Protein AF-0000000078997468 (afdb_homodimer)

Organism: Vanderwaltozyma polyspora (strain ATCC 22028 / DSM 70294 / BCRC 21397 / CBS 2163 / NBRC 10782 / NRRL Y-8283 / UCD 57-17) (NCBI:txid436907)

Foldseek 3Di:
DDPDPPPPPPDPPVVVVVLVVVVVVCVVVVVVLQVCLCVQPQQDADPPPPDCPPPDQVLLLLLLVLLVVLDDALVVFDFPLLLVLLVPPADPLNVLLLLLLLLLQLVLLVVCLCLLVLLLVRGRHVSNVSNSVSLSVVSVRSNVNSVVNCCRRVVDPVVNVVSNVVNVPFPLVVVLVVLCCSQVNNPPHRSQSSLLLLLLCLQAQSLLSLLSNVVCVVSVNGVSVNVSSLSSLQSSLSSSLSSLSVQVSGPRHDDLVSSLVSLVSSLVSSLVVCCTPSNVVSDDPVSNVLSNLQNLVSSQVSSVSNPHHRDRPRDHPDVVSCVRRNDNSRPPPPPPPDPPPPPPDDPDPPPPPPPPPPDDD/DPPDDPDPPPDPPVVVVVVVVVVVVCVVVVVVLVVCLCVQPQQDADPPPPDCPPPDQVLLLLLLVLLVVLDDALVVFDFPLLLVLLVPPADPLLVLLLLLLLLLQLVLLVVCLCLLVLLLVRTRHVSNVSNSVSLSVVSVRSNVNSVVVCCRRVVDPVVNVVSNVVNVPFPLVVVLVVLCCSQVNNPPHRSQSSLLLLLLCLQAQSLLSLLSNVVCVVSVNGVSVNVSSLSSLQSSLSSSLSSLSVQVSGPRHDDLVSSLVSLVSSLVSSLVVCCTPSNVVSDDPVSSVLSNLVNLVSSQVSSVSNPHHRDRPRDHPDVVSCVRRNDNSRPPPPPPPDPPPPPPDDPDPPPDPPPPPPDDD

Radius of gyration: 28.28 Å; Cα contacts (8 Å, |Δi|>4): 814; chains: 2; bounding box: 73×103×74 Å

InterPro domains:
  IPR000358 Ribonucleotide reductase small subunit family [PF00268] (49-317)
  IPR000358 Ribonucleotide reductase small subunit family [PTHR23409] (38-320)
  IPR009078 Ferritin-like superfamily [SSF47240] (14-322)
  IPR012348 Ribonucleotide reductase-like [G3DSA:1.10.620.20] (3-322)
  IPR033909 Ribonucleotide reductase small subunit [cd01049] (50-322)

Solvent-accessible surface area (backbone atoms only — not comparable to full-atom values): 40630 Å² total; per-residue (Å²): 140,83,85,78,87,72,76,80,78,63,75,78,64,61,63,61,60,49,48,57,57,53,47,57,78,41,44,68,59,50,50,52,45,57,66,44,45,73,70,27,73,56,47,32,82,47,90,78,65,68,48,53,47,73,76,81,54,58,67,39,35,50,42,27,52,52,55,60,72,66,66,78,63,59,81,76,49,56,51,69,62,20,45,56,23,50,75,73,66,47,46,72,67,55,48,49,50,45,48,54,27,45,34,42,54,30,50,47,44,69,70,47,60,58,53,54,56,52,53,41,70,54,46,48,42,56,44,53,41,45,31,34,28,43,48,50,29,50,47,41,40,51,36,47,42,42,20,49,51,46,51,62,67,63,72,47,65,68,57,51,52,50,44,47,52,52,46,72,67,36,70,51,53,57,53,55,52,49,50,42,55,64,35,52,26,89,82,81,32,48,69,70,48,28,36,55,39,50,22,37,50,48,57,43,71,51,44,61,42,54,48,56,50,50,70,45,54,92,72,60,31,40,58,23,58,46,53,45,50,51,53,50,50,24,50,27,38,51,57,20,48,43,32,37,44,54,57,69,71,47,81,73,72,78,58,63,68,59,56,49,49,53,39,50,49,50,41,50,51,39,53,48,39,48,63,29,77,88,44,33,82,73,50,54,72,67,59,49,52,43,49,52,25,36,46,34,24,50,39,27,50,54,33,41,62,74,72,43,69,71,78,65,81,39,61,66,74,54,70,73,42,43,75,69,31,62,52,76,80,61,80,74,73,68,64,86,72,78,78,81,75,75,77,70,79,77,69,84,72,75,81,72,79,80,80,76,80,70,82,76,127,138,85,73,79,82,72,75,82,81,59,75,78,62,60,63,60,62,49,46,56,57,54,48,58,76,41,45,66,58,50,51,53,46,58,65,43,47,72,71,27,74,56,47,32,83,49,91,78,64,67,47,54,49,74,76,80,54,57,67,39,36,50,42,27,51,52,54,59,74,65,65,78,63,57,82,75,48,55,52,67,64,19,45,55,24,49,74,74,66,47,47,72,68,55,47,47,49,45,48,54,28,44,36,42,53,29,51,47,44,69,73,48,59,57,52,51,54,52,54,41,70,55,47,48,42,58,44,53,40,46,32,34,28,44,49,52,30,50,48,42,40,51,37,46,42,39,21,49,52,47,51,63,66,64,69,46,65,69,59,50,53,48,44,47,51,52,46,74,68,37,69,52,53,56,52,54,50,48,49,43,57,62,35,52,25,87,82,82,32,50,71,71,47,26,35,54,39,51,22,37,49,48,54,43,71,50,44,60,40,53,49,57,50,49,69,45,54,89,71,60,31,42,58,24,58,47,53,45,48,51,54,49,50,24,51,27,37,51,56,21,48,42,35,39,44,55,56,69,72,47,81,75,74,77,58,64,67,59,54,50,50,53,40,51,48,48,40,50,50,39,52,48,38,48,63,30,75,90,43,32,82,73,50,53,70,67,60,48,52,44,48,51,25,37,46,35,25,49,40,25,51,53,34,41,62,74,71,41,68,72,77,64,80,39,62,66,74,56,70,73,44,43,74,70,31,63,52,77,79,62,79,73,74,70,65,86,71,80,76,82,74,77,77,71,79,78,69,83,73,77,81,71,79,81,79,79,81,72,82,77,126

Sequence (722 aa):
MTQANKDSTISGTKGTIDYDSFLEKYKIHRLEVEESQSKEPILMENKSRFVLMPIKFHTVYDGYKKREALFWPAEEIDFSHDIINWGKKASDHDKSIIKKSLAFLCSSVLGSFYLPEHISSEVQIPEAKCFYGFEIMVENIHGEVYSLAIDQLVHNTDEIKKMFKDVDNAKFIERKKSFAERWFDKESSLFAEKLVAFSSIEAIFSLVSFFSIMSLEKKDIIPGLISGIKLILKDHIVHCDFQMSIYSELKKRLDPGIIERIVTEAVEIELETLEDDYFNKQLDKETKADIKNVIEYVGDRVLMGFGNQKHFHSANPYDNLEHECFENVIPKTESSDSQNTTKFSKTEKIAASEISFDDEFMTQANKDSTISGTKGTIDYDSFLEKYKIHRLEVEESQSKEPILMENKSRFVLMPIKFHTVYDGYKKREALFWPAEEIDFSHDIINWGKKASDHDKSIIKKSLAFLCSSVLGSFYLPEHISSEVQIPEAKCFYGFEIMVENIHGEVYSLAIDQLVHNTDEIKKMFKDVDNAKFIERKKSFAERWFDKESSLFAEKLVAFSSIEAIFSLVSFFSIMSLEKKDIIPGLISGIKLILKDHIVHCDFQMSIYSELKKRLDPGIIERIVTEAVEIELETLEDDYFNKQLDKETKADIKNVIEYVGDRVLMGFGNQKHFHSANPYDNLEHECFENVIPKTESSDSQNTTKFSKTEKIAASEISFDDEF

Secondary structure (DSSP, 8-state):
------TT--TTSHHHHHHHHHHHHTHHHHHHHHHHHTT-GGGS--TT---SPSPS-HHHHHHHHHHHHT---GGGS--HHHHHHHHHT--HHHHHHHHHHHHHHHHHHHHHTHHHHHHHHH---HHHHHHHHHHHHHHHHHHHHHHHHHHHHT--HHHHHHHHHHHHH-HHHHHHHHHHHHHS-TTTS-HHHHHHHHHHHHHHTTHHHHHHHHTTGGGTS-HHHHHHHHHHHHHHHHHHHHHHHHHHT-SS---HHHHHHHHHHHHHHHHHHHHSHHHHTTS-HHHHHHHHHHHHHHHHHHHHHTTPPPSS-PPPS-HHHHHHTSS--S-----TT------------------------/----TTGGG-TTSHHHHHHHHHHHHTHHHHHHHHHHHTT-GGGS--TT--SSPSPS-HHHHHHHHHHHHT---GGGS--HHHHHHHHHT--HHHHHHHHHHHHHHHHHHHHHTHHHHHHHHH---HHHHHHHHHHHHHHHHHHHHHHHHHHHHT--HHHHHHHHHHHHH-HHHHHHHHHHHHHS-TTTS-HHHHHHHHHHHHHHTTHHHHHHHHTTGGGTS-HHHHHHHHHHHHHHHHHHHHHHHHHHT-SS---HHHHHHHHHHHHHHHHHHHHSHHHHTTS-HHHHHHHHHHHHHHHHHHHHHTTPPPSS-PPPS-HHHHHHT-S--S-----TT------------------------

Structure (mmCIF, N/CA/C/O backbone):
data_AF-0000000078997468-model_v1
#
loop_
_entity.id
_entity.type
_entity.pdbx_description
1 polymer 'Uncharacterized protein'
#
loop_
_atom_site.group_PDB
_atom_site.id
_atom_site.type_symbol
_atom_site.label_atom_id
_atom_site.label_alt_id
_atom_site.label_comp_id
_atom_site.label_asym_id
_atom_site.label_entity_id
_atom_site.label_seq_id
_atom_site.pdbx_PDB_ins_code
_atom_site.Cartn_x
_atom_site.Cartn_y
_atom_site.Cartn_z
_atom_site.occupancy
_atom_site.B_iso_or_equiv
_atom_site.auth_seq_id
_atom_site.auth_comp_id
_atom_site.auth_asym_id
_atom_site.auth_atom_id
_atom_site.pdbx_PDB_model_num
ATOM 1 N N . MET A 1 1 ? -14.898 -63.219 4.922 1 27.95 1 MET A N 1
ATOM 2 C CA . MET A 1 1 ? -14.414 -62.438 6.043 1 27.95 1 MET A CA 1
ATOM 3 C C . MET A 1 1 ? -13.352 -61.438 5.586 1 27.95 1 MET A C 1
ATOM 5 O O . MET A 1 1 ? -12.328 -61.812 5.031 1 27.95 1 MET A O 1
ATOM 9 N N . THR A 1 2 ? -13.719 -60.062 5.324 1 24.3 2 THR A N 1
ATOM 10 C CA . THR A 1 2 ? -13.406 -58.938 4.445 1 24.3 2 THR A CA 1
ATOM 11 C C . THR A 1 2 ? -12.18 -58.156 4.945 1 24.3 2 THR A C 1
ATOM 13 O O . THR A 1 2 ? -12.18 -57.656 6.059 1 24.3 2 THR A O 1
ATOM 16 N N . GLN A 1 3 ? -10.891 -58.531 4.551 1 24.84 3 GLN A N 1
ATOM 17 C CA . GLN A 1 3 ? -9.57 -58 4.863 1 24.84 3 GLN A CA 1
ATOM 18 C C . GLN A 1 3 ? -9.492 -56.531 4.543 1 24.84 3 GLN A C 1
ATOM 20 O O . GLN A 1 3 ? -9.492 -56.125 3.375 1 24.84 3 GLN A O 1
ATOM 25 N N . ALA A 1 4 ? -10.203 -55.531 5.414 1 27.61 4 ALA A N 1
ATOM 26 C CA . ALA A 1 4 ? -10.273 -54.062 5.32 1 27.61 4 ALA A CA 1
ATOM 27 C C . ALA A 1 4 ? -8.906 -53.469 4.984 1 27.61 4 ALA A C 1
ATOM 29 O O . ALA A 1 4 ? -7.875 -54 5.426 1 27.61 4 ALA A O 1
ATOM 30 N N . ASN A 1 5 ? -8.859 -52.5 4.047 1 22.67 5 ASN A N 1
ATOM 31 C CA . ASN A 1 5 ? -8.016 -51.625 3.234 1 22.67 5 ASN A CA 1
ATOM 32 C C . ASN A 1 5 ? -7.199 -50.656 4.098 1 22.67 5 ASN A C 1
ATOM 34 O O . ASN A 1 5 ? -7.664 -49.562 4.434 1 22.67 5 ASN A O 1
ATOM 38 N N . LYS A 1 6 ? -6.465 -51.062 5.191 1 29.48 6 LYS A N 1
ATOM 39 C CA . LYS A 1 6 ? -5.703 -50.281 6.164 1 29.48 6 LYS A CA 1
ATOM 40 C C . LYS A 1 6 ? -4.68 -49.375 5.473 1 29.48 6 LYS A C 1
ATOM 42 O O . LYS A 1 6 ? -3.941 -48.656 6.133 1 29.48 6 LYS A O 1
ATOM 47 N N . ASP A 1 7 ? -4.121 -49.688 4.305 1 25.88 7 ASP A N 1
ATOM 48 C CA . ASP A 1 7 ? -2.762 -49.219 4.039 1 25.88 7 ASP A CA 1
ATOM 49 C C . ASP A 1 7 ? -2.748 -47.75 3.637 1 25.88 7 ASP A C 1
ATOM 51 O O . ASP A 1 7 ? -1.766 -47.25 3.072 1 25.88 7 ASP A O 1
ATOM 55 N N . SER A 1 8 ? -3.861 -46.938 3.545 1 29.25 8 SER A N 1
ATOM 56 C CA . SER A 1 8 ? -3.859 -45.625 2.916 1 29.25 8 SER A CA 1
ATOM 57 C C . SER A 1 8 ? -3.148 -44.594 3.791 1 29.25 8 SER A C 1
ATOM 59 O O . SER A 1 8 ? -3.234 -43.406 3.537 1 29.25 8 SER A O 1
ATOM 61 N N . THR A 1 9 ? -2.678 -44.938 5.023 1 32.09 9 THR A N 1
ATOM 62 C CA . THR A 1 9 ? -2.068 -44 5.957 1 32.09 9 THR A CA 1
ATOM 63 C C . THR A 1 9 ? -0.752 -43.469 5.398 1 32.09 9 THR A C 1
ATOM 65 O O . THR A 1 9 ? 0.125 -43.031 6.16 1 32.09 9 THR A O 1
ATOM 68 N N . ILE A 1 10 ? -0.287 -43.781 4.199 1 30 10 ILE A N 1
ATOM 69 C CA . ILE A 1 10 ? 1.104 -43.656 3.779 1 30 10 ILE A CA 1
ATOM 70 C C . ILE A 1 10 ? 1.529 -42.188 3.896 1 30 10 ILE A C 1
ATOM 72 O O . ILE A 1 10 ? 2.611 -41.875 4.41 1 30 10 ILE A O 1
ATOM 76 N N . SER A 1 11 ? 1.117 -41.188 2.918 1 32.31 11 SER A N 1
ATOM 77 C CA . SER A 1 11 ? 1.924 -40.156 2.266 1 32.31 11 SER A CA 1
ATOM 78 C C . SER A 1 11 ? 1.996 -38.906 3.111 1 32.31 11 SER A C 1
ATOM 80 O O . SER A 1 11 ? 2.719 -37.969 2.771 1 32.31 11 SER A O 1
ATOM 82 N N . GLY A 1 12 ? 1.197 -38.594 4.035 1 35.44 12 GLY A N 1
ATOM 83 C CA . GLY A 1 12 ? 1.213 -37.312 4.723 1 35.44 12 GLY A CA 1
ATOM 84 C C . GLY A 1 12 ? 2.445 -37.125 5.586 1 35.44 12 GLY A C 1
ATOM 85 O O . GLY A 1 12 ? 2.799 -36 5.918 1 35.44 12 GLY A O 1
ATOM 86 N N . THR A 1 13 ? 3.027 -38.031 6.309 1 37.53 13 THR A N 1
ATOM 87 C CA . THR A 1 13 ? 4.078 -38.094 7.32 1 37.53 13 THR A CA 1
ATOM 88 C C . THR A 1 13 ? 5.457 -37.969 6.672 1 37.53 13 THR A C 1
ATOM 90 O O . THR A 1 13 ? 6.453 -37.719 7.355 1 37.53 13 THR A O 1
ATOM 93 N N . LYS A 1 14 ? 5.719 -38.406 5.469 1 39 14 LYS A N 1
ATOM 94 C CA . LYS A 1 14 ? 7.016 -38.438 4.805 1 39 14 LYS A CA 1
ATOM 95 C C . LYS A 1 14 ? 7.523 -37.031 4.52 1 39 14 LYS A C 1
ATOM 97 O O . LYS A 1 14 ? 8.727 -36.812 4.352 1 39 14 LYS A O 1
ATOM 102 N N . GLY A 1 15 ? 6.703 -36.031 4.293 1 42.75 15 GLY A N 1
ATOM 103 C CA . GLY A 1 15 ? 7.059 -34.656 3.971 1 42.75 15 GLY A CA 1
ATOM 104 C C . GLY A 1 15 ? 7.73 -33.906 5.117 1 42.75 15 GLY A C 1
ATOM 105 O O . GLY A 1 15 ? 8.648 -33.125 4.902 1 42.75 15 GLY A O 1
ATOM 106 N N . THR A 1 16 ? 7.148 -34 6.332 1 48.25 16 THR A N 1
ATOM 107 C CA . THR A 1 16 ? 7.641 -33.375 7.543 1 48.25 16 THR A CA 1
ATOM 108 C C . THR A 1 16 ? 8.984 -33.969 7.965 1 48.25 16 THR A C 1
ATOM 110 O O . THR A 1 16 ? 9.852 -33.25 8.461 1 48.25 16 THR A O 1
ATOM 113 N N . ILE A 1 17 ? 9.039 -35.281 7.996 1 48.34 17 ILE A N 1
ATOM 114 C CA . ILE A 1 17 ? 10.188 -36.031 8.516 1 48.34 17 ILE A CA 1
ATOM 115 C C . ILE A 1 17 ? 11.453 -35.594 7.77 1 48.34 17 ILE A C 1
ATOM 117 O O . ILE A 1 17 ? 12.508 -35.406 8.375 1 48.34 17 ILE A O 1
ATOM 121 N N . ASP A 1 18 ? 11.219 -35.25 6.445 1 70.75 18 ASP A N 1
ATOM 122 C CA . ASP A 1 18 ? 12.312 -35 5.516 1 70.75 18 ASP A CA 1
ATOM 123 C C . ASP A 1 18 ? 12.781 -33.531 5.617 1 70.75 18 ASP A C 1
ATOM 125 O O . ASP A 1 18 ? 13.977 -33.281 5.625 1 70.75 18 ASP A O 1
ATOM 129 N N . TYR A 1 19 ? 12.008 -32.719 6.191 1 77.75 19 TYR A N 1
ATOM 130 C CA . TYR A 1 19 ? 12.391 -31.297 6.293 1 77.75 19 TYR A CA 1
ATOM 131 C C . TYR A 1 19 ? 13.359 -31.078 7.453 1 77.75 19 TYR A C 1
ATOM 133 O O . TYR A 1 19 ? 14.391 -30.438 7.297 1 77.75 19 TYR A O 1
ATOM 141 N N . ASP A 1 20 ? 13.016 -31.75 8.547 1 80.31 20 ASP A N 1
ATOM 142 C CA . ASP A 1 20 ? 13.859 -31.594 9.727 1 80.31 20 ASP A CA 1
ATOM 143 C C . ASP A 1 20 ? 15.258 -32.156 9.477 1 80.31 20 ASP A C 1
ATOM 145 O O . ASP A 1 20 ? 16.266 -31.578 9.875 1 80.31 20 ASP A O 1
ATOM 149 N N . SER A 1 21 ? 15.18 -33.312 8.836 1 86.44 21 SER A N 1
ATOM 150 C CA . SER A 1 21 ? 16.453 -33.938 8.516 1 86.44 21 SER A CA 1
ATOM 151 C C . SER A 1 21 ? 17.266 -33.094 7.543 1 86.44 21 SER A C 1
ATOM 153 O O . SER A 1 21 ? 18.484 -32.969 7.676 1 86.44 21 SER A O 1
ATOM 155 N N . PHE A 1 22 ? 16.609 -32.438 6.637 1 90.75 22 PHE A N 1
ATOM 156 C CA . PHE A 1 22 ? 17.281 -31.562 5.68 1 90.75 22 PHE A CA 1
ATOM 157 C C . PHE A 1 22 ? 17.891 -30.375 6.383 1 90.75 22 PHE A C 1
ATOM 159 O O . PHE A 1 22 ? 19.062 -30.047 6.152 1 90.75 22 PHE A O 1
ATOM 166 N N . LEU A 1 23 ? 17.172 -29.797 7.293 1 87.81 23 LEU A N 1
ATOM 167 C CA . LEU A 1 23 ? 17.641 -28.578 7.945 1 87.81 23 LEU A CA 1
ATOM 168 C C . LEU A 1 23 ? 18.781 -28.891 8.914 1 87.81 23 LEU A C 1
ATOM 170 O O . LEU A 1 23 ? 19.641 -28.031 9.156 1 87.81 23 LEU A O 1
ATOM 174 N N . GLU A 1 24 ? 18.75 -30.109 9.398 1 90.31 24 GLU A N 1
ATOM 175 C CA . GLU A 1 24 ? 19.828 -30.5 10.305 1 90.31 24 GLU A CA 1
ATOM 176 C C . GLU A 1 24 ? 21.172 -30.469 9.602 1 90.31 24 GLU A C 1
ATOM 178 O O . GLU A 1 24 ? 22.188 -30.156 10.219 1 90.31 24 GLU A O 1
ATOM 183 N N . LYS A 1 25 ? 21.188 -30.797 8.344 1 92.88 25 LYS A N 1
ATOM 184 C CA . LYS A 1 25 ? 22.406 -30.781 7.555 1 92.88 25 LYS A CA 1
ATOM 185 C C . LYS A 1 25 ? 22.984 -29.375 7.469 1 92.88 25 LYS A C 1
ATOM 187 O O . LYS A 1 25 ? 24.188 -29.203 7.285 1 92.88 25 LYS A O 1
ATOM 192 N N . TYR A 1 26 ? 22.109 -28.375 7.602 1 94.62 26 TYR A N 1
ATOM 193 C CA . TYR A 1 26 ? 22.547 -27 7.418 1 94.62 26 TYR A CA 1
ATOM 194 C C . TYR A 1 26 ? 22.453 -26.219 8.727 1 94.62 26 TYR A C 1
ATOM 196 O O . TYR A 1 26 ? 22.406 -24.984 8.719 1 94.62 26 TYR A O 1
ATOM 204 N N . LYS A 1 27 ? 22.375 -26.906 9.828 1 93.81 27 LYS A N 1
ATOM 205 C CA . LYS A 1 27 ? 22.141 -26.297 11.141 1 93.81 27 LYS A CA 1
ATOM 206 C C . LYS A 1 27 ? 23.203 -25.234 11.445 1 93.81 27 LYS A C 1
ATOM 208 O O . LYS A 1 27 ? 22.891 -24.141 11.891 1 93.81 27 LYS A O 1
ATOM 213 N N . ILE A 1 28 ? 24.453 -25.531 11.242 1 94.81 28 ILE A N 1
ATOM 214 C CA . ILE A 1 28 ? 25.562 -24.625 11.547 1 94.81 28 ILE A CA 1
ATOM 215 C C . ILE A 1 28 ? 25.484 -23.391 10.641 1 94.81 28 ILE A C 1
ATOM 217 O O . ILE A 1 28 ? 25.609 -22.266 11.109 1 94.81 28 ILE A O 1
ATOM 221 N N . HIS A 1 29 ? 25.25 -23.703 9.391 1 95.81 29 HIS A N 1
ATOM 222 C CA . HIS A 1 29 ? 25.141 -22.594 8.445 1 95.81 29 HIS A CA 1
ATOM 223 C C . HIS A 1 29 ? 23.984 -21.672 8.805 1 95.81 29 HIS A C 1
ATOM 225 O O . HIS A 1 29 ? 24.141 -20.438 8.773 1 95.81 29 HIS A O 1
ATOM 231 N N . ARG A 1 30 ? 22.906 -22.203 9.109 1 94.94 30 ARG A N 1
ATOM 232 C CA . ARG A 1 30 ? 21.734 -21.422 9.469 1 94.94 30 ARG A CA 1
ATOM 233 C C . ARG A 1 30 ? 22 -20.562 10.703 1 94.94 30 ARG A C 1
ATOM 235 O O . ARG A 1 30 ? 21.562 -19.422 10.773 1 94.94 30 ARG A O 1
ATOM 242 N N . LEU A 1 31 ? 22.656 -21.109 11.633 1 94.62 31 LEU A N 1
ATOM 243 C CA . LEU A 1 31 ? 23.016 -20.359 12.836 1 94.62 31 LEU A CA 1
ATOM 244 C C . LEU A 1 31 ? 23.922 -19.172 12.492 1 94.62 31 LEU A C 1
ATOM 246 O O . LEU A 1 31 ? 23.766 -18.094 13.062 1 94.62 31 LEU A O 1
ATOM 250 N N . GLU A 1 32 ? 24.844 -19.438 11.609 1 95.25 32 GLU A N 1
ATOM 251 C CA . GLU A 1 32 ? 25.734 -18.375 11.18 1 95.25 32 GLU A CA 1
ATOM 252 C C . GLU A 1 32 ? 24.969 -17.25 10.492 1 95.25 32 GLU A C 1
ATOM 254 O O . GLU A 1 32 ? 25.219 -16.062 10.734 1 95.25 32 GLU A O 1
ATOM 259 N N . VAL A 1 33 ? 24.062 -17.641 9.617 1 95.88 33 VAL A N 1
ATOM 260 C CA . VAL A 1 33 ? 23.25 -16.656 8.906 1 95.88 33 VAL A CA 1
ATOM 261 C C . VAL A 1 33 ? 22.375 -15.898 9.898 1 95.88 33 VAL A C 1
ATOM 263 O O . VAL A 1 33 ? 22.219 -14.68 9.797 1 95.88 33 VAL A O 1
ATOM 266 N N . GLU A 1 34 ? 21.766 -16.594 10.844 1 94.38 34 GLU A N 1
ATOM 267 C CA . GLU A 1 34 ? 20.922 -15.984 11.867 1 94.38 34 GLU A CA 1
ATOM 268 C C . GLU A 1 34 ? 21.703 -14.93 12.656 1 94.38 34 GLU A C 1
ATOM 270 O O . GLU A 1 34 ? 21.203 -13.836 12.906 1 94.38 34 GLU A O 1
ATOM 275 N N . GLU A 1 35 ? 22.906 -15.227 13.023 1 93.44 35 GLU A N 1
ATOM 276 C CA . GLU A 1 35 ? 23.734 -14.32 13.797 1 93.44 35 GLU A CA 1
ATOM 277 C C . GLU A 1 35 ? 24.125 -13.094 12.984 1 93.44 35 GLU A C 1
ATOM 279 O O . GLU A 1 35 ? 24.266 -12 13.531 1 93.44 35 GLU A O 1
ATOM 284 N N . SER A 1 36 ? 24.234 -13.328 11.75 1 94.31 36 SER A N 1
ATOM 285 C CA . SER A 1 36 ? 24.672 -12.242 10.875 1 94.31 36 SER A CA 1
ATOM 286 C C . SER A 1 36 ? 23.531 -11.312 10.523 1 94.31 36 SER A C 1
ATOM 288 O O . SER A 1 36 ? 23.734 -10.195 10.047 1 94.31 36 SER A O 1
ATOM 290 N N . GLN A 1 37 ? 22.312 -11.742 10.711 1 93.12 37 GLN A N 1
ATOM 291 C CA . GLN A 1 37 ? 21.141 -10.992 10.273 1 93.12 37 GLN A CA 1
ATOM 292 C C . GLN A 1 37 ? 21.094 -9.609 10.906 1 93.12 37 GLN A C 1
ATOM 294 O O . GLN A 1 37 ? 20.75 -8.625 10.242 1 93.12 37 GLN A O 1
ATOM 299 N N . SER A 1 38 ? 21.438 -9.555 12.156 1 89.88 38 SER A N 1
ATOM 300 C CA . SER A 1 38 ? 21.359 -8.281 12.867 1 89.88 38 SER A CA 1
ATOM 301 C C . SER A 1 38 ? 22.391 -7.285 12.344 1 89.88 38 SER A C 1
ATOM 303 O O . SER A 1 38 ? 22.281 -6.086 12.609 1 89.88 38 SER A O 1
ATOM 305 N N . LYS A 1 39 ? 23.375 -7.781 11.609 1 93.5 39 LYS A N 1
ATOM 306 C CA . LYS A 1 39 ? 24.438 -6.922 11.109 1 93.5 39 LYS A CA 1
ATOM 307 C C . LYS A 1 39 ? 24.219 -6.566 9.641 1 93.5 39 LYS A C 1
ATOM 309 O O . LYS A 1 39 ? 25 -5.824 9.047 1 93.5 39 LYS A O 1
ATOM 314 N N . GLU A 1 40 ? 23.156 -7.113 9.047 1 95.69 40 GLU A N 1
ATOM 315 C CA . GLU A 1 40 ? 22.859 -6.785 7.66 1 95.69 40 GLU A CA 1
ATOM 316 C C . GLU A 1 40 ? 22.391 -5.332 7.523 1 95.69 40 GLU A C 1
ATOM 318 O O . GLU A 1 40 ? 21.422 -4.926 8.156 1 95.69 40 GLU A O 1
ATOM 323 N N . PRO A 1 41 ? 22.938 -4.566 6.676 1 92.44 41 PRO A N 1
ATOM 324 C CA . PRO A 1 41 ? 22.609 -3.145 6.559 1 92.44 41 PRO A CA 1
ATOM 325 C C . PRO A 1 41 ? 21.141 -2.898 6.227 1 92.44 41 PRO A C 1
ATOM 327 O O . PRO A 1 41 ? 20.547 -1.932 6.715 1 92.44 41 PRO A O 1
ATOM 330 N N . ILE A 1 42 ? 20.547 -3.736 5.465 1 94.25 42 ILE A N 1
ATOM 331 C CA . ILE A 1 42 ? 19.172 -3.49 5.016 1 94.25 42 ILE A CA 1
ATOM 332 C C . ILE A 1 42 ? 18.203 -3.861 6.125 1 94.25 42 ILE A C 1
ATOM 334 O O . ILE A 1 42 ? 17 -3.547 6.039 1 94.25 42 ILE A O 1
ATOM 338 N N . LEU A 1 43 ? 18.719 -4.496 7.219 1 94.56 43 LEU A N 1
ATOM 339 C CA . LEU A 1 43 ? 17.859 -4.926 8.32 1 94.56 43 LEU A CA 1
ATOM 340 C C . LEU A 1 43 ? 18.125 -4.105 9.57 1 94.56 43 LEU A C 1
ATOM 342 O O . LEU A 1 43 ? 17.438 -4.262 10.586 1 94.56 43 LEU A O 1
ATOM 346 N N . MET A 1 44 ? 19.172 -3.277 9.547 1 90.31 44 MET A N 1
ATOM 347 C CA . MET A 1 44 ? 19.531 -2.475 10.711 1 90.31 44 MET A CA 1
ATOM 348 C C . MET A 1 44 ? 18.688 -1.204 10.781 1 90.31 44 MET A C 1
ATOM 350 O O . MET A 1 44 ? 18.562 -0.485 9.789 1 90.31 44 MET A O 1
ATOM 354 N N . GLU A 1 45 ? 18.141 -1.058 11.922 1 83.62 45 GLU A N 1
ATOM 355 C CA . GLU A 1 45 ? 17.406 0.182 12.141 1 83.62 45 GLU A CA 1
ATOM 356 C C . GLU A 1 45 ? 18.328 1.396 12.047 1 83.62 45 GLU A C 1
ATOM 358 O O . GLU A 1 45 ? 19.453 1.37 12.547 1 83.62 45 GLU A O 1
ATOM 363 N N . ASN A 1 46 ? 17.984 2.26 11.164 1 74.56 46 ASN A N 1
ATOM 364 C CA . ASN A 1 46 ? 18.688 3.535 11.078 1 74.56 46 ASN A CA 1
ATOM 365 C C . ASN A 1 46 ? 17.781 4.703 11.469 1 74.56 46 ASN A C 1
ATOM 367 O O . ASN A 1 46 ? 17.016 5.199 10.648 1 74.56 46 ASN A O 1
ATOM 371 N N . LYS A 1 47 ? 17.891 5.082 12.641 1 65.81 47 LYS A N 1
ATOM 372 C CA . LYS A 1 47 ? 17.047 6.148 13.18 1 65.81 47 LYS A CA 1
ATOM 373 C C . LYS A 1 47 ? 17.328 7.477 12.492 1 65.81 47 LYS A C 1
ATOM 375 O O . LYS A 1 47 ? 16.516 8.398 12.539 1 65.81 47 LYS A O 1
ATOM 380 N N . SER A 1 48 ? 18.516 7.48 11.852 1 61.72 48 SER A N 1
ATOM 381 C CA . SER A 1 48 ? 18.906 8.742 11.234 1 61.72 48 SER A CA 1
ATOM 382 C C . SER A 1 48 ? 18.469 8.805 9.773 1 61.72 48 SER A C 1
ATOM 384 O O . SER A 1 48 ? 18.594 9.844 9.125 1 61.72 48 SER A O 1
ATOM 386 N N . ARG A 1 49 ? 18.203 7.621 9.32 1 63.25 49 ARG A N 1
ATOM 387 C CA . ARG A 1 49 ? 17.797 7.672 7.922 1 63.25 49 ARG A CA 1
ATOM 388 C C . ARG A 1 49 ? 16.297 7.98 7.797 1 63.25 49 ARG A C 1
ATOM 390 O O . ARG A 1 49 ? 15.477 7.07 7.773 1 63.25 49 ARG A O 1
ATOM 397 N N . PHE A 1 50 ? 16.141 9.273 7.801 1 59.78 50 PHE A N 1
ATOM 398 C CA . PHE A 1 50 ? 14.797 9.836 7.824 1 59.78 50 PHE A CA 1
ATOM 399 C C . PHE A 1 50 ? 14.25 9.984 6.41 1 59.78 50 PHE A C 1
ATOM 401 O O . PHE A 1 50 ? 13.039 10.102 6.219 1 59.78 50 PHE A O 1
ATOM 408 N N . VAL A 1 51 ? 15.266 9.883 5.559 1 68.12 51 VAL A N 1
ATOM 409 C CA . VAL A 1 51 ? 14.82 10.289 4.23 1 68.12 51 VAL A CA 1
ATOM 410 C C . VAL A 1 51 ? 15.289 9.266 3.197 1 68.12 51 VAL A C 1
ATOM 412 O O . VAL A 1 51 ? 16.312 8.594 3.395 1 68.12 51 VAL A O 1
ATOM 415 N N . LEU A 1 52 ? 14.555 9.156 2.207 1 76.56 52 LEU A N 1
ATOM 416 C CA . LEU A 1 52 ? 14.828 8.273 1.076 1 76.56 52 LEU A CA 1
ATOM 417 C C . LEU A 1 52 ? 16.078 8.719 0.327 1 76.56 52 LEU A C 1
ATOM 419 O O . LEU A 1 52 ? 16.859 7.887 -0.144 1 76.56 52 LEU A O 1
ATOM 423 N N . MET A 1 53 ? 16.312 10.039 0.352 1 77.06 53 MET A N 1
ATOM 424 C CA . MET A 1 53 ? 17.453 10.539 -0.41 1 77.06 53 MET A CA 1
ATOM 425 C C . MET A 1 53 ? 18.625 10.859 0.511 1 77.06 53 MET A C 1
ATOM 427 O O . MET A 1 53 ? 18.438 11.242 1.665 1 77.06 53 MET A O 1
ATOM 431 N N . PRO A 1 54 ? 19.734 10.695 0.071 1 81.19 54 PRO A N 1
ATOM 432 C CA . PRO A 1 54 ? 20.109 10.102 -1.218 1 81.19 54 PRO A CA 1
ATOM 433 C C . PRO A 1 54 ? 19.891 8.594 -1.251 1 81.19 54 PRO A C 1
ATOM 435 O O . PRO A 1 54 ? 19.969 7.93 -0.213 1 81.19 54 PRO A O 1
ATOM 438 N N . ILE A 1 55 ? 19.688 8.141 -2.393 1 85.12 55 ILE A N 1
ATOM 439 C CA . ILE A 1 55 ? 19.484 6.711 -2.568 1 85.12 55 ILE A CA 1
ATOM 440 C C . ILE A 1 55 ? 20.766 5.961 -2.225 1 85.12 55 ILE A C 1
ATOM 442 O O . ILE A 1 55 ? 21.844 6.312 -2.709 1 85.12 55 ILE A O 1
ATOM 446 N N . LYS A 1 56 ? 20.656 5.016 -1.39 1 87.44 56 LYS A N 1
ATOM 447 C CA . LYS A 1 56 ? 21.797 4.211 -0.99 1 87.44 56 LYS A CA 1
ATOM 448 C C . LYS A 1 56 ? 21.797 2.854 -1.685 1 87.44 56 LYS A C 1
ATOM 450 O O . LYS A 1 56 ? 22.844 2.342 -2.072 1 87.44 56 LYS A O 1
ATOM 455 N N . PHE A 1 57 ? 20.625 2.305 -1.849 1 92.5 57 PHE A N 1
ATOM 456 C CA . PHE A 1 57 ? 20.484 1.007 -2.494 1 92.5 57 PHE A CA 1
ATOM 457 C C . PHE A 1 57 ? 19.828 1.158 -3.863 1 92.5 57 PHE A C 1
ATOM 459 O O . PHE A 1 57 ? 18.625 0.905 -4.016 1 92.5 57 PHE A O 1
ATOM 466 N N . HIS A 1 58 ? 20.625 1.406 -4.812 1 90.75 58 HIS A N 1
ATOM 467 C CA . HIS A 1 58 ? 20.172 1.812 -6.141 1 90.75 58 HIS A CA 1
ATOM 468 C C . HIS A 1 58 ? 19.422 0.686 -6.836 1 90.75 58 HIS A C 1
ATOM 470 O O . HIS A 1 58 ? 18.406 0.927 -7.492 1 90.75 58 HIS A O 1
ATOM 476 N N . THR A 1 59 ? 19.906 -0.535 -6.633 1 91 59 THR A N 1
ATOM 477 C CA . THR A 1 59 ? 19.234 -1.67 -7.266 1 91 59 THR A CA 1
ATOM 478 C C . THR A 1 59 ? 17.812 -1.833 -6.734 1 91 59 THR A C 1
ATOM 480 O O . THR A 1 59 ? 16.891 -2.104 -7.5 1 91 59 THR A O 1
ATOM 483 N N . VAL A 1 60 ? 17.688 -1.652 -5.469 1 93.62 60 VAL A N 1
ATOM 484 C CA . VAL A 1 60 ? 16.391 -1.771 -4.828 1 93.62 60 VAL A CA 1
ATOM 485 C C . VAL A 1 60 ? 15.484 -0.625 -5.277 1 93.62 60 VAL A C 1
ATOM 487 O O . VAL A 1 60 ? 14.32 -0.844 -5.621 1 93.62 60 VAL A O 1
ATOM 490 N N . TYR A 1 61 ? 16.047 0.523 -5.336 1 92.44 61 TYR A N 1
ATOM 491 C CA . TYR A 1 61 ? 15.281 1.689 -5.773 1 92.44 61 TYR A CA 1
ATOM 492 C C . TYR A 1 61 ? 14.852 1.548 -7.227 1 92.44 61 TYR A C 1
ATOM 494 O O . TYR A 1 61 ? 13.727 1.89 -7.586 1 92.44 61 TYR A O 1
ATOM 502 N N . ASP A 1 62 ? 15.703 1.05 -8.07 1 91.81 62 ASP A N 1
ATOM 503 C CA . ASP A 1 62 ? 15.383 0.812 -9.469 1 91.81 62 ASP A CA 1
ATOM 504 C C . ASP A 1 62 ? 14.227 -0.172 -9.609 1 91.81 62 ASP A C 1
ATOM 506 O O . ASP A 1 62 ? 13.367 -0.013 -10.484 1 91.81 62 ASP A O 1
ATOM 510 N N . GLY A 1 63 ? 14.312 -1.185 -8.766 1 91.62 63 GLY A N 1
ATOM 511 C CA . GLY A 1 63 ? 13.195 -2.119 -8.742 1 91.62 63 GLY A CA 1
ATOM 512 C C . GLY A 1 63 ? 11.867 -1.46 -8.422 1 91.62 63 GLY A C 1
ATOM 513 O O . GLY A 1 63 ? 10.852 -1.749 -9.062 1 91.62 63 GLY A O 1
ATOM 514 N N . TYR A 1 64 ? 11.883 -0.558 -7.449 1 92.44 64 TYR A N 1
ATOM 515 C CA . TYR A 1 64 ? 10.695 0.204 -7.082 1 92.44 64 TYR A CA 1
ATOM 516 C C . TYR A 1 64 ? 10.195 1.043 -8.25 1 92.44 64 TYR A C 1
ATOM 518 O O . TYR A 1 64 ? 9.008 1.021 -8.578 1 92.44 64 TYR A O 1
ATOM 526 N N . LYS A 1 65 ? 11.055 1.68 -8.859 1 91.31 65 LYS A N 1
ATOM 527 C CA . LYS A 1 65 ? 10.664 2.564 -9.953 1 91.31 65 LYS A CA 1
ATOM 528 C C . LYS A 1 65 ? 10.133 1.769 -11.141 1 91.31 65 LYS A C 1
ATOM 530 O O . LYS A 1 65 ? 9.211 2.213 -11.828 1 91.31 65 LYS A O 1
ATOM 535 N N . LYS A 1 66 ? 10.68 0.682 -11.383 1 89.19 66 LYS A N 1
ATOM 536 C CA . LYS A 1 66 ? 10.164 -0.195 -12.43 1 89.19 66 LYS A CA 1
ATOM 537 C C . LYS A 1 66 ? 8.734 -0.629 -12.117 1 89.19 66 LYS A C 1
ATOM 539 O O . LYS A 1 66 ? 7.867 -0.601 -12.992 1 89.19 66 LYS A O 1
ATOM 544 N N . ARG A 1 67 ? 8.547 -1.023 -10.891 1 91.56 67 ARG A N 1
ATOM 545 C CA . ARG A 1 67 ? 7.203 -1.418 -10.469 1 91.56 67 ARG A CA 1
ATOM 546 C C . ARG A 1 67 ? 6.215 -0.269 -10.641 1 91.56 67 ARG A C 1
ATOM 548 O O . ARG A 1 67 ? 5.094 -0.474 -11.102 1 91.56 67 ARG A O 1
ATOM 555 N N . GLU A 1 68 ? 6.637 0.857 -10.227 1 90.56 68 GLU A N 1
ATOM 556 C CA . GLU A 1 68 ? 5.777 2.037 -10.32 1 90.56 68 GLU A CA 1
ATOM 557 C C . GLU A 1 68 ? 5.414 2.342 -11.773 1 90.56 68 GLU A C 1
ATOM 559 O O . GLU A 1 68 ? 4.266 2.674 -12.07 1 90.56 68 GLU A O 1
ATOM 564 N N . ALA A 1 69 ? 6.309 2.152 -12.688 1 88.62 69 ALA A N 1
ATOM 565 C CA . ALA A 1 69 ? 6.113 2.465 -14.102 1 88.62 69 ALA A CA 1
ATOM 566 C C . ALA A 1 69 ? 5.141 1.485 -14.75 1 88.62 69 ALA A C 1
ATOM 568 O O . ALA A 1 69 ? 4.539 1.79 -15.781 1 88.62 69 ALA A O 1
ATOM 569 N N . LEU A 1 70 ? 4.988 0.364 -14.133 1 90.38 70 LEU A N 1
ATOM 570 C CA . LEU A 1 70 ? 4.145 -0.68 -14.703 1 90.38 70 LEU A CA 1
ATOM 571 C C . LEU A 1 70 ? 2.752 -0.654 -14.078 1 90.38 70 LEU A C 1
ATOM 573 O O . LEU A 1 70 ? 1.979 -1.602 -14.234 1 90.38 70 LEU A O 1
ATOM 577 N N . PHE A 1 71 ? 2.414 0.377 -13.438 1 90.94 71 PHE A N 1
ATOM 578 C CA . PHE A 1 71 ? 1.119 0.483 -12.781 1 90.94 71 PHE A CA 1
ATOM 579 C C . PHE A 1 71 ? -0.017 0.39 -13.789 1 90.94 71 PHE A C 1
ATOM 581 O O . PHE A 1 71 ? 0.059 0.978 -14.867 1 90.94 71 PHE A O 1
ATOM 588 N N . TRP A 1 72 ? -1.07 -0.339 -13.43 1 93.75 72 TRP A N 1
ATOM 589 C CA . TRP A 1 72 ? -2.324 -0.388 -14.18 1 93.75 72 TRP A CA 1
ATOM 590 C C . TRP A 1 72 ? -3.51 -0.578 -13.234 1 93.75 72 TRP A C 1
ATOM 592 O O . TRP A 1 72 ? -3.402 -1.276 -12.227 1 93.75 72 TRP A O 1
ATOM 602 N N . PRO A 1 73 ? -4.684 0.142 -13.477 1 93 73 PRO A N 1
ATOM 603 C CA . PRO A 1 73 ? -5.906 -0.049 -12.695 1 93 73 PRO A CA 1
ATOM 604 C C . PRO A 1 73 ? -6.797 -1.154 -13.258 1 93 73 PRO A C 1
ATOM 606 O O . PRO A 1 73 ? -6.637 -1.555 -14.414 1 93 73 PRO A O 1
ATOM 609 N N . ALA A 1 74 ? -7.734 -1.655 -12.484 1 93.5 74 ALA A N 1
ATOM 610 C CA . ALA A 1 74 ? -8.633 -2.725 -12.898 1 93.5 74 ALA A CA 1
A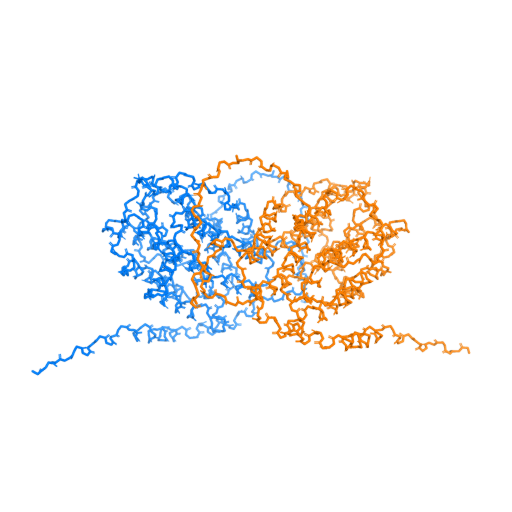TOM 611 C C . ALA A 1 74 ? -9.469 -2.299 -14.109 1 93.5 74 ALA A C 1
ATOM 613 O O . ALA A 1 74 ? -9.844 -3.131 -14.938 1 93.5 74 ALA A O 1
ATOM 614 N N . GLU A 1 75 ? -9.695 -1.031 -14.258 1 92.06 75 GLU A N 1
ATOM 615 C CA . GLU A 1 75 ? -10.531 -0.472 -15.32 1 92.06 75 GLU A CA 1
ATOM 616 C C . GLU A 1 75 ? -9.891 -0.663 -16.688 1 92.06 75 GLU A C 1
ATOM 618 O O . GLU A 1 75 ? -10.547 -0.512 -17.719 1 92.06 75 GLU A O 1
ATOM 623 N N . GLU A 1 76 ? -8.641 -0.948 -16.703 1 93.81 76 GLU A N 1
ATOM 624 C CA . GLU A 1 76 ? -7.945 -1.175 -17.953 1 93.81 76 GLU A CA 1
ATOM 625 C C . GLU A 1 76 ? -8.375 -2.492 -18.594 1 93.81 76 GLU A C 1
ATOM 627 O O . GLU A 1 76 ? -8.141 -2.719 -19.781 1 93.81 76 GLU A O 1
ATOM 632 N N . ILE A 1 77 ? -8.945 -3.377 -17.859 1 96.19 77 ILE A N 1
ATOM 633 C CA . ILE A 1 77 ? -9.398 -4.664 -18.375 1 96.19 77 ILE A CA 1
ATOM 634 C C . ILE A 1 77 ? -10.844 -4.543 -18.844 1 96.19 77 ILE A C 1
ATOM 636 O O . ILE A 1 77 ? -11.734 -4.164 -18.078 1 96.19 77 ILE A O 1
ATOM 640 N N . ASP A 1 78 ? -11.086 -4.875 -20.094 1 95.94 78 ASP A N 1
ATOM 641 C CA . ASP A 1 78 ? -12.422 -4.824 -20.688 1 95.94 78 ASP A CA 1
ATOM 642 C C . ASP A 1 78 ? -13.047 -6.215 -20.75 1 95.94 78 ASP A C 1
ATOM 644 O O . ASP A 1 78 ? -12.602 -7.062 -21.531 1 95.94 78 ASP A O 1
ATOM 648 N N . PHE A 1 79 ? -14.148 -6.434 -20.031 1 95.81 79 PHE A N 1
ATOM 649 C CA . PHE A 1 79 ? -14.789 -7.742 -19.953 1 95.81 79 PHE A CA 1
ATOM 650 C C . PHE A 1 79 ? -16 -7.801 -20.875 1 95.81 79 PHE A C 1
ATOM 652 O O . PHE A 1 79 ? -16.734 -8.789 -20.891 1 95.81 79 PHE A O 1
ATOM 659 N N . SER A 1 80 ? -16.234 -6.766 -21.672 1 95.5 80 SER A N 1
ATOM 660 C CA . SER A 1 80 ? -17.453 -6.672 -22.484 1 95.5 80 SER A CA 1
ATOM 661 C C . SER A 1 80 ? -17.594 -7.875 -23.406 1 95.5 80 SER A C 1
ATOM 663 O O . SER A 1 80 ? -18.656 -8.492 -23.469 1 95.5 80 SER A O 1
ATOM 665 N N . HIS A 1 81 ? -16.594 -8.211 -24.125 1 96.12 81 HIS A N 1
ATOM 666 C CA . HIS A 1 81 ? -16.625 -9.359 -25.016 1 96.12 81 HIS A CA 1
ATOM 667 C C . HIS A 1 81 ? -16.688 -10.672 -24.234 1 96.12 81 HIS A C 1
ATOM 669 O O . HIS A 1 81 ? -17.297 -11.641 -24.688 1 96.12 81 HIS A O 1
ATOM 675 N N . ASP A 1 82 ? -16.078 -10.719 -23.094 1 97.56 82 ASP A N 1
ATOM 676 C CA . ASP A 1 82 ? -16.094 -11.922 -22.266 1 97.56 82 ASP A CA 1
ATOM 677 C C . ASP A 1 82 ? -17.516 -12.289 -21.859 1 97.56 82 ASP A C 1
ATOM 679 O O . ASP A 1 82 ? -17.891 -13.461 -21.906 1 97.56 82 ASP A O 1
ATOM 683 N N . ILE A 1 83 ? -18.234 -11.281 -21.484 1 95.69 83 ILE A N 1
ATOM 684 C CA . ILE A 1 83 ? -19.609 -11.484 -21.031 1 95.69 83 ILE A CA 1
ATOM 685 C C . ILE A 1 83 ? -20.438 -12.078 -22.172 1 95.69 83 ILE A C 1
ATOM 687 O O . ILE A 1 83 ? -21.172 -13.055 -21.969 1 95.69 83 ILE A O 1
ATOM 691 N N . ILE A 1 84 ? -20.312 -11.562 -23.281 1 95.38 84 ILE A N 1
ATOM 692 C CA . ILE A 1 84 ? -21.062 -12.008 -24.453 1 95.38 84 ILE A CA 1
ATOM 693 C C . ILE A 1 84 ? -20.656 -13.43 -24.828 1 95.38 84 ILE A C 1
ATOM 695 O O . ILE A 1 84 ? -21.516 -14.312 -24.984 1 95.38 84 ILE A O 1
ATOM 699 N N . ASN A 1 85 ? -19.406 -13.664 -24.922 1 96.06 85 ASN A N 1
ATOM 700 C CA . ASN A 1 85 ? -18.875 -14.938 -25.375 1 96.06 85 ASN A CA 1
ATOM 701 C C . ASN A 1 85 ? -19.078 -16.047 -24.328 1 96.06 85 ASN A C 1
ATOM 703 O O . ASN A 1 85 ? -19.188 -17.219 -24.688 1 96.06 85 ASN A O 1
ATOM 707 N N . TRP A 1 86 ? -19.125 -15.688 -23.094 1 94.94 86 TRP A N 1
ATOM 708 C CA . TRP A 1 86 ? -19.359 -16.625 -21.984 1 94.94 86 TRP A CA 1
ATOM 709 C C . TRP A 1 86 ? -20.672 -17.359 -22.172 1 94.94 86 TRP A C 1
ATOM 711 O O . TRP A 1 86 ? -20.75 -18.578 -21.938 1 94.94 86 TRP A O 1
ATOM 721 N N . GLY A 1 87 ? -21.641 -16.656 -22.578 1 91.06 87 GLY A N 1
ATOM 722 C CA . GLY A 1 87 ? -22.953 -17.234 -22.812 1 91.06 87 GLY A CA 1
ATOM 723 C C . GLY A 1 87 ? -23.078 -17.938 -24.141 1 91.06 87 GLY A C 1
ATOM 724 O O . GLY A 1 87 ? -23.688 -19 -24.234 1 91.06 87 GLY A O 1
ATOM 725 N N . LYS A 1 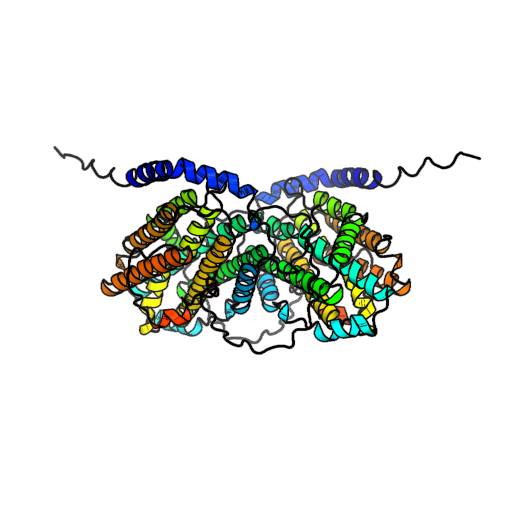88 ? -22.359 -17.531 -25.125 1 91.94 88 LYS A N 1
ATOM 726 C CA . LYS A 1 88 ? -22.609 -17.969 -26.5 1 91.94 88 LYS A CA 1
ATOM 727 C C . LYS A 1 88 ? -21.625 -19.047 -26.922 1 91.94 88 LYS A C 1
ATOM 729 O O . LYS A 1 88 ? -21.969 -19.953 -27.672 1 91.94 88 LYS A O 1
ATOM 734 N N . LYS A 1 89 ? -20.391 -18.906 -26.469 1 92.31 89 LYS A N 1
ATOM 735 C CA . LYS A 1 89 ? -19.297 -19.688 -27.047 1 92.31 89 LYS A CA 1
ATOM 736 C C . LYS A 1 89 ? -18.719 -20.672 -26.031 1 92.31 89 LYS A C 1
ATOM 738 O O . LYS A 1 89 ? -18.172 -21.703 -26.391 1 92.31 89 LYS A O 1
ATOM 743 N N . ALA A 1 90 ? -18.797 -20.438 -24.812 1 94.94 90 ALA A N 1
ATOM 744 C CA . ALA A 1 90 ? -18.062 -21.188 -23.797 1 94.94 90 ALA A CA 1
ATOM 745 C C . ALA A 1 90 ? -18.781 -22.5 -23.484 1 94.94 90 ALA A C 1
ATOM 747 O O . ALA A 1 90 ? -19.969 -22.516 -23.156 1 94.94 90 ALA A O 1
ATOM 748 N N . SER A 1 91 ? -18.078 -23.578 -23.562 1 94.88 91 SER A N 1
ATOM 749 C CA . SER A 1 91 ? -18.594 -24.875 -23.141 1 94.88 91 SER A CA 1
ATOM 750 C C . SER A 1 91 ? -18.578 -25.016 -21.625 1 94.88 91 SER A C 1
ATOM 752 O O . SER A 1 91 ? -17.938 -24.219 -20.938 1 94.88 91 SER A O 1
ATOM 754 N N . ASP A 1 92 ? -19.25 -26.016 -21.156 1 93.31 92 ASP A N 1
ATOM 755 C CA . ASP A 1 92 ? -19.234 -26.281 -19.719 1 93.31 92 ASP A CA 1
ATOM 756 C C . ASP A 1 92 ? -17.828 -26.594 -19.219 1 93.31 92 ASP A C 1
ATOM 758 O O . ASP A 1 92 ? -17.469 -26.25 -18.094 1 93.31 92 ASP A O 1
ATOM 762 N N . HIS A 1 93 ? -17.156 -27.25 -20.078 1 93.69 93 HIS A N 1
ATOM 763 C CA . HIS A 1 93 ? -15.781 -27.578 -19.75 1 93.69 93 HIS A CA 1
ATOM 764 C C . HIS A 1 93 ? -14.93 -26.312 -19.641 1 93.69 93 HIS A C 1
ATOM 766 O O . HIS A 1 93 ? -14.172 -26.156 -18.672 1 93.69 93 HIS A O 1
ATOM 772 N N . ASP A 1 94 ? -15.078 -25.391 -20.594 1 95.31 94 ASP A N 1
ATOM 773 C CA . ASP A 1 94 ? -14.359 -24.125 -20.547 1 95.31 94 ASP A CA 1
ATOM 774 C C . ASP A 1 94 ? -14.688 -23.328 -19.281 1 95.31 94 ASP A C 1
ATOM 776 O O . ASP A 1 94 ? -13.797 -22.844 -18.594 1 95.31 94 ASP A O 1
ATOM 780 N N . LYS A 1 95 ? -15.945 -23.328 -19.062 1 95.75 95 LYS A N 1
ATOM 781 C CA . LYS A 1 95 ? -16.422 -22.578 -17.906 1 95.75 95 LYS A CA 1
ATOM 782 C C . LYS A 1 95 ? -15.875 -23.156 -16.609 1 95.75 95 LYS A C 1
ATOM 784 O O . LYS A 1 95 ? -15.516 -22.406 -15.688 1 95.75 95 LYS A O 1
ATOM 789 N N . SER A 1 96 ? -15.789 -24.391 -16.547 1 94.81 96 SER A N 1
ATOM 790 C CA . SER A 1 96 ? -15.281 -25.047 -15.344 1 94.81 96 SER A CA 1
ATOM 791 C C . SER A 1 96 ? -13.82 -24.688 -15.086 1 94.81 96 SER A C 1
ATOM 793 O O . SER A 1 96 ? -13.438 -24.375 -13.953 1 94.81 96 SER A O 1
ATOM 795 N N . ILE A 1 97 ? -13.023 -24.703 -16.109 1 95.56 97 ILE A N 1
ATOM 796 C CA . ILE A 1 97 ? -11.609 -24.359 -15.992 1 95.56 97 ILE A CA 1
ATOM 797 C C . ILE A 1 97 ? -11.469 -22.922 -15.484 1 95.56 97 ILE A C 1
ATOM 799 O O . ILE A 1 97 ? -10.703 -22.656 -14.555 1 95.56 97 ILE A O 1
ATOM 803 N N . ILE A 1 98 ? -12.219 -22.062 -16.078 1 97.06 98 ILE A N 1
ATOM 804 C CA . ILE A 1 98 ? -12.133 -20.641 -15.758 1 97.06 98 ILE A CA 1
ATOM 805 C C . ILE A 1 98 ? -12.602 -20.406 -14.32 1 97.06 98 ILE A C 1
ATOM 807 O O . ILE A 1 98 ? -11.922 -19.719 -13.547 1 97.06 98 ILE A O 1
ATOM 811 N N . LYS A 1 99 ? -13.695 -21.031 -14 1 95.69 99 LYS A N 1
ATOM 812 C CA . LYS A 1 99 ? -14.266 -20.844 -12.664 1 95.69 99 LYS A CA 1
ATOM 813 C C . LYS A 1 99 ? -13.312 -21.359 -11.586 1 95.69 99 LYS A C 1
ATOM 815 O O . LYS A 1 99 ? -13.062 -20.672 -10.594 1 95.69 99 LYS A O 1
ATOM 820 N N . LYS A 1 100 ? -12.781 -22.516 -11.773 1 95.5 100 LYS A N 1
ATOM 821 C CA . LYS A 1 100 ? -11.867 -23.109 -10.797 1 95.5 100 LYS A CA 1
ATOM 822 C C . LYS A 1 100 ? -10.594 -22.281 -10.656 1 95.5 100 LYS A C 1
ATOM 824 O O . LYS A 1 100 ? -10.133 -22.031 -9.539 1 95.5 100 LYS A O 1
ATOM 829 N N . SER A 1 101 ? -10.086 -21.891 -11.773 1 97.38 101 SER A N 1
ATOM 830 C CA . SER A 1 101 ? -8.875 -21.062 -11.758 1 97.38 101 SER A CA 1
ATOM 831 C C . SER A 1 101 ? -9.117 -19.734 -11.055 1 97.38 101 SER A C 1
ATOM 833 O O . SER A 1 101 ? -8.328 -19.328 -10.195 1 97.38 101 SER A O 1
ATOM 835 N N . LEU A 1 102 ? -10.203 -19.094 -11.359 1 96.25 102 LEU A N 1
ATOM 836 C CA . LEU A 1 102 ? -10.531 -17.797 -10.773 1 96.25 102 LEU A CA 1
ATOM 837 C C . LEU A 1 102 ? -10.75 -17.922 -9.273 1 96.25 102 LEU A C 1
ATOM 839 O O . LEU A 1 102 ? -10.297 -17.062 -8.5 1 96.25 102 LEU A O 1
ATOM 843 N N . ALA A 1 103 ? -11.438 -18.953 -8.883 1 93.94 103 ALA A N 1
ATOM 844 C CA . ALA A 1 103 ? -11.688 -19.156 -7.457 1 93.94 103 ALA A CA 1
ATOM 845 C C . ALA A 1 103 ? -10.383 -19.344 -6.684 1 93.94 103 ALA A C 1
ATOM 847 O O . ALA A 1 103 ? -10.203 -18.75 -5.621 1 93.94 103 ALA A O 1
ATOM 848 N N . PHE A 1 104 ? -9.508 -20.109 -7.223 1 95.56 104 PHE A N 1
ATOM 849 C CA . PHE A 1 104 ? -8.219 -20.312 -6.574 1 95.56 104 PHE A CA 1
ATOM 850 C C . PHE A 1 104 ? -7.434 -19 -6.523 1 95.56 104 PHE A C 1
ATOM 852 O O . PHE A 1 104 ? -6.867 -18.656 -5.488 1 95.56 104 PHE A O 1
ATOM 859 N N . LEU A 1 105 ? -7.355 -18.312 -7.668 1 96.19 105 LEU A N 1
ATOM 860 C CA . LEU A 1 105 ? -6.586 -17.078 -7.742 1 96.19 105 LEU A CA 1
ATOM 861 C C . LEU A 1 105 ? -7.113 -16.047 -6.75 1 96.19 105 LEU A C 1
ATOM 863 O O . LEU A 1 105 ? -6.332 -15.375 -6.074 1 96.19 105 LEU A O 1
ATOM 867 N N . CYS A 1 106 ? -8.375 -15.906 -6.688 1 91.69 106 CYS A N 1
ATOM 868 C CA . CYS A 1 106 ? -8.984 -14.992 -5.734 1 91.69 106 CYS A CA 1
ATOM 869 C C . CYS A 1 106 ? -8.625 -15.375 -4.301 1 91.69 106 CYS A C 1
ATOM 871 O O . CYS A 1 106 ? -8.219 -14.531 -3.508 1 91.69 106 CYS A O 1
ATOM 873 N N . SER A 1 107 ? -8.711 -16.641 -3.971 1 89.44 107 SER A N 1
ATOM 874 C CA . SER A 1 107 ? -8.391 -17.141 -2.637 1 89.44 107 SER A CA 1
ATOM 875 C C . SER A 1 107 ? -6.918 -16.938 -2.307 1 89.44 107 SER A C 1
ATOM 877 O O . SER A 1 107 ? -6.562 -16.688 -1.155 1 89.44 107 SER A O 1
ATOM 879 N N . SER A 1 108 ? -6.121 -17.109 -3.318 1 91.44 108 SER A N 1
ATOM 880 C CA . SER A 1 108 ? -4.68 -17 -3.135 1 91.44 108 SER A CA 1
ATOM 881 C C . SER A 1 108 ? -4.289 -15.562 -2.773 1 91.44 108 SER A C 1
ATOM 883 O O . SER A 1 108 ? -3.375 -15.352 -1.975 1 91.44 108 SER A O 1
ATOM 885 N N . VAL A 1 109 ? -4.934 -14.555 -3.402 1 87.88 109 VAL A N 1
ATOM 886 C CA . VAL A 1 109 ? -4.664 -13.156 -3.074 1 87.88 109 VAL A CA 1
ATOM 887 C C . VAL A 1 109 ? -5 -12.898 -1.607 1 87.88 109 VAL A C 1
ATOM 889 O O . VAL A 1 109 ? -4.195 -12.32 -0.874 1 87.88 109 VAL A O 1
ATOM 892 N N . LEU A 1 110 ? -6.078 -13.375 -1.146 1 79.19 110 LEU A N 1
ATOM 893 C CA . LEU A 1 110 ? -6.527 -13.18 0.227 1 79.19 110 LEU A CA 1
ATOM 894 C C . LEU A 1 110 ? -5.582 -13.859 1.211 1 79.19 110 LEU A C 1
ATOM 896 O O . LEU A 1 110 ? -5.262 -13.297 2.262 1 79.19 110 LEU A O 1
ATOM 900 N N . GLY A 1 111 ? -5.102 -14.984 0.821 1 80.56 111 GLY A N 1
ATOM 901 C CA . GLY A 1 111 ? -4.27 -15.766 1.719 1 80.56 111 GLY A CA 1
ATOM 902 C C . GLY A 1 111 ? -2.828 -15.297 1.758 1 80.56 111 GLY A C 1
ATOM 903 O O . GLY A 1 111 ? -2.09 -15.609 2.693 1 80.56 111 GLY A O 1
ATOM 904 N N . SER A 1 112 ? -2.473 -14.555 0.77 1 86.62 112 SER A N 1
ATOM 905 C CA . SER A 1 112 ? -1.062 -14.195 0.667 1 86.62 112 SER A CA 1
ATOM 906 C C . SER A 1 112 ? -0.848 -12.711 0.938 1 86.62 112 SER A C 1
ATOM 908 O O . SER A 1 112 ? 0.276 -12.211 0.844 1 86.62 112 SER A O 1
ATOM 910 N N . PHE A 1 113 ? -1.818 -11.992 1.382 1 81.56 113 PHE A N 1
ATOM 911 C CA . PHE A 1 113 ? -1.793 -10.547 1.547 1 81.56 113 PHE A CA 1
ATOM 912 C C . PHE A 1 113 ? -0.802 -10.141 2.631 1 81.56 113 PHE A C 1
ATOM 914 O O . PHE A 1 113 ? -0.223 -9.055 2.576 1 81.56 113 PHE A O 1
ATOM 921 N N . TYR A 1 114 ? -0.519 -11.031 3.508 1 85.88 114 TYR A N 1
ATOM 922 C CA . TYR A 1 114 ? 0.328 -10.703 4.648 1 85.88 114 TYR A CA 1
ATOM 923 C C . TYR A 1 114 ? 1.803 -10.766 4.27 1 85.88 114 TYR A C 1
ATOM 925 O O . TYR A 1 114 ? 2.656 -10.227 4.98 1 85.88 114 TYR A O 1
ATOM 933 N N . LEU A 1 115 ? 2.133 -11.438 3.188 1 92.94 115 LEU A N 1
ATOM 934 C CA . LEU A 1 115 ? 3.523 -11.719 2.844 1 92.94 115 LEU A CA 1
ATOM 935 C C . LEU A 1 115 ? 4.301 -10.422 2.627 1 92.94 115 LEU A C 1
ATOM 937 O O . LEU A 1 115 ? 5.297 -10.172 3.311 1 92.94 115 LEU A O 1
ATOM 941 N N . PRO A 1 116 ? 3.818 -9.547 1.744 1 93.38 116 PRO A N 1
ATOM 942 C CA . PRO A 1 116 ? 4.582 -8.312 1.547 1 93.38 116 PRO A CA 1
ATOM 943 C C . PRO A 1 116 ? 4.602 -7.43 2.791 1 93.38 116 PRO A C 1
ATOM 945 O O . PRO A 1 116 ? 5.59 -6.738 3.045 1 93.38 116 PRO A O 1
ATOM 948 N N . GLU A 1 117 ? 3.568 -7.441 3.543 1 87.94 117 GLU A N 1
ATOM 949 C CA . GLU A 1 117 ? 3.531 -6.66 4.777 1 87.94 117 GLU A CA 1
ATOM 950 C C . GLU A 1 117 ? 4.574 -7.156 5.773 1 87.94 117 GLU A C 1
ATOM 952 O O . GLU A 1 117 ? 5.25 -6.355 6.422 1 87.94 117 GLU A O 1
ATOM 957 N N . HIS A 1 118 ? 4.68 -8.43 5.84 1 91.75 118 HIS A N 1
ATOM 958 C CA . HIS A 1 118 ? 5.617 -9.023 6.785 1 91.75 118 HIS A CA 1
ATOM 959 C C . HIS A 1 118 ? 7.059 -8.711 6.402 1 91.75 118 HIS A C 1
ATOM 961 O O . HIS A 1 118 ? 7.848 -8.266 7.242 1 91.75 118 HIS A O 1
ATOM 967 N N . ILE A 1 119 ? 7.414 -8.922 5.184 1 95.25 119 ILE A N 1
ATOM 968 C CA . ILE A 1 119 ? 8.773 -8.648 4.734 1 95.25 119 ILE A CA 1
ATOM 969 C C . ILE A 1 119 ? 9.078 -7.16 4.883 1 95.25 119 ILE A C 1
ATOM 971 O O . ILE A 1 119 ? 10.188 -6.785 5.289 1 95.25 119 ILE A O 1
ATOM 975 N N . SER A 1 120 ? 8.102 -6.328 4.562 1 91.56 120 SER A N 1
ATOM 976 C CA . SER A 1 120 ? 8.25 -4.883 4.684 1 91.56 120 SER A CA 1
ATOM 977 C C . SER A 1 120 ? 8.562 -4.477 6.121 1 91.56 120 SER A C 1
ATOM 979 O O . SER A 1 120 ? 9.312 -3.525 6.355 1 91.56 120 SER A O 1
ATOM 981 N N . SER A 1 121 ? 7.992 -5.211 7.066 1 89.56 121 SER A N 1
ATOM 982 C CA . SER A 1 121 ? 8.203 -4.895 8.477 1 89.56 121 SER A CA 1
ATOM 983 C C . SER A 1 121 ? 9.617 -5.258 8.914 1 89.56 121 SER A C 1
ATOM 985 O O . SER A 1 121 ? 10.141 -4.691 9.883 1 89.56 121 SER A O 1
ATOM 987 N N . GLU A 1 122 ? 10.258 -6.129 8.242 1 93.06 122 GLU A N 1
ATOM 988 C CA . GLU A 1 122 ? 11.602 -6.574 8.625 1 93.06 122 GLU A CA 1
ATOM 989 C C . GLU A 1 122 ? 12.672 -5.707 7.969 1 93.06 122 GLU A C 1
ATOM 991 O O . GLU A 1 122 ? 13.688 -5.387 8.594 1 93.06 122 GLU A O 1
ATOM 996 N N . VAL A 1 123 ? 12.414 -5.363 6.727 1 93.69 123 VAL A N 1
ATOM 997 C CA . VAL A 1 123 ? 13.375 -4.535 6.016 1 93.69 123 VAL A CA 1
ATOM 998 C C . VAL A 1 123 ? 13.359 -3.119 6.582 1 93.69 123 VAL A C 1
ATOM 1000 O O . VAL A 1 123 ? 12.297 -2.582 6.895 1 93.69 123 VAL A O 1
ATOM 1003 N N . GLN A 1 124 ? 14.555 -2.471 6.629 1 90.81 124 GLN A N 1
ATOM 1004 C CA . GLN A 1 124 ? 14.633 -1.183 7.309 1 90.81 124 GLN A CA 1
ATOM 1005 C C . GLN A 1 124 ? 14.992 -0.066 6.332 1 90.81 124 GLN A C 1
ATOM 1007 O O . GLN A 1 124 ? 15.07 1.103 6.719 1 90.81 124 GLN A O 1
ATOM 1012 N N . ILE A 1 125 ? 15.156 -0.317 5.129 1 90.69 125 ILE A N 1
ATOM 1013 C CA . ILE A 1 125 ? 15.57 0.7 4.172 1 90.69 125 ILE A CA 1
ATOM 1014 C C . ILE A 1 125 ? 14.352 1.243 3.432 1 90.69 125 ILE A C 1
ATOM 1016 O O . ILE A 1 125 ? 13.5 0.476 2.984 1 90.69 125 ILE A O 1
ATOM 1020 N N . PRO A 1 126 ? 14.289 2.516 3.248 1 89.19 126 PRO A N 1
ATOM 1021 C CA . PRO A 1 126 ? 13.102 3.137 2.652 1 89.19 126 PRO A CA 1
ATOM 1022 C C . PRO A 1 126 ? 12.891 2.73 1.195 1 89.19 126 PRO A C 1
ATOM 1024 O O . PRO A 1 126 ? 11.758 2.65 0.729 1 89.19 126 PRO A O 1
ATOM 1027 N N . GLU A 1 127 ? 13.953 2.467 0.465 1 92.06 127 GLU A N 1
ATOM 1028 C CA . GLU A 1 127 ? 13.82 2.045 -0.927 1 92.06 127 GLU A CA 1
ATOM 1029 C C . GLU A 1 127 ? 12.953 0.797 -1.046 1 92.06 127 GLU A C 1
ATOM 1031 O O . GLU A 1 127 ? 12.094 0.713 -1.93 1 92.06 127 GLU A O 1
ATOM 1036 N N . ALA A 1 128 ? 13.164 -0.088 -0.129 1 93.81 128 ALA A N 1
ATOM 1037 C CA . ALA A 1 128 ? 12.406 -1.333 -0.144 1 93.81 128 ALA A CA 1
ATOM 1038 C C . ALA A 1 128 ? 10.969 -1.102 0.319 1 93.81 128 ALA A C 1
ATOM 1040 O O . ALA A 1 128 ? 10.031 -1.713 -0.206 1 93.81 128 ALA A O 1
ATOM 1041 N N . LYS A 1 129 ? 10.812 -0.289 1.262 1 89.81 129 LYS A N 1
ATOM 1042 C CA . LYS A 1 129 ? 9.477 0.012 1.776 1 89.81 129 LYS A CA 1
ATOM 1043 C C . LYS A 1 129 ? 8.594 0.619 0.691 1 89.81 129 LYS A C 1
ATOM 1045 O O . LYS A 1 129 ? 7.395 0.33 0.625 1 89.81 129 LYS A O 1
ATOM 1050 N N . CYS A 1 130 ? 9.172 1.446 -0.105 1 91 130 CYS A N 1
ATOM 1051 C CA . CYS A 1 130 ? 8.438 2.008 -1.231 1 91 130 CYS A CA 1
ATOM 1052 C C . CYS A 1 130 ? 7.914 0.905 -2.146 1 91 130 CYS A C 1
ATOM 1054 O O . CYS A 1 130 ? 6.754 0.926 -2.555 1 91 130 CYS A O 1
ATOM 1056 N N . PHE A 1 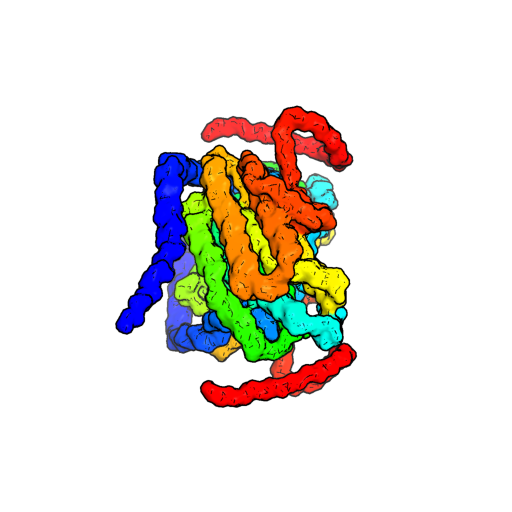131 ? 8.781 -0.045 -2.43 1 94.38 131 PHE A N 1
ATOM 1057 C CA . PHE A 1 131 ? 8.359 -1.134 -3.305 1 94.38 131 PHE A CA 1
ATOM 1058 C C . PHE A 1 131 ? 7.234 -1.939 -2.666 1 94.38 131 PHE A C 1
ATOM 1060 O O . PHE A 1 131 ? 6.219 -2.211 -3.307 1 94.38 131 PHE A O 1
ATOM 1067 N N . TYR A 1 132 ? 7.402 -2.316 -1.447 1 93.69 132 TYR A N 1
ATOM 1068 C CA . TYR A 1 132 ? 6.426 -3.186 -0.801 1 93.69 132 TYR A CA 1
ATOM 1069 C C . TYR A 1 132 ? 5.09 -2.471 -0.631 1 93.69 132 TYR A C 1
ATOM 1071 O O . TYR A 1 132 ? 4.027 -3.098 -0.713 1 93.69 132 TYR A O 1
ATOM 1079 N N . GLY A 1 133 ? 5.121 -1.225 -0.394 1 89.94 133 GLY A N 1
ATOM 1080 C CA . GLY A 1 133 ? 3.883 -0.464 -0.402 1 89.94 133 GLY A CA 1
ATOM 1081 C C . GLY A 1 133 ? 3.143 -0.541 -1.725 1 89.94 133 GLY A C 1
ATOM 1082 O O . GLY A 1 133 ? 1.925 -0.726 -1.751 1 89.94 133 GLY A O 1
ATOM 1083 N N . PHE A 1 134 ? 3.865 -0.452 -2.732 1 92.75 134 PHE A N 1
ATOM 1084 C CA . PHE A 1 134 ? 3.283 -0.555 -4.066 1 92.75 134 PHE A CA 1
ATOM 1085 C C . PHE A 1 134 ? 2.76 -1.964 -4.32 1 92.75 134 PHE A C 1
ATOM 1087 O O . PHE A 1 134 ? 1.688 -2.139 -4.902 1 92.75 134 PHE A O 1
ATOM 1094 N N . GLU A 1 135 ? 3.549 -2.896 -3.924 1 94.62 135 GLU A N 1
ATOM 1095 C CA . GLU A 1 135 ? 3.146 -4.285 -4.129 1 94.62 135 GLU A CA 1
ATOM 1096 C C . GLU A 1 135 ? 1.819 -4.582 -3.436 1 94.62 135 GLU A C 1
ATOM 1098 O O . GLU A 1 135 ? 0.959 -5.266 -3.996 1 94.62 135 GLU A O 1
ATOM 1103 N N . ILE A 1 136 ? 1.623 -4.121 -2.281 1 90.94 136 ILE A N 1
ATOM 1104 C CA . ILE A 1 136 ? 0.378 -4.328 -1.55 1 90.94 136 ILE A CA 1
ATOM 1105 C C . ILE A 1 136 ? -0.791 -3.758 -2.35 1 90.94 136 ILE A C 1
ATOM 1107 O O . ILE A 1 136 ? -1.832 -4.406 -2.486 1 90.94 136 ILE A O 1
ATOM 1111 N N . MET A 1 137 ? -0.633 -2.609 -2.867 1 91.56 137 MET A N 1
ATOM 1112 C CA . MET A 1 137 ? -1.668 -1.991 -3.691 1 91.56 137 MET A CA 1
ATOM 1113 C C . MET A 1 137 ? -1.946 -2.83 -4.934 1 91.56 137 MET A C 1
ATOM 1115 O O . MET A 1 137 ? -3.104 -3.055 -5.289 1 91.56 137 MET A O 1
ATOM 1119 N N . VAL A 1 138 ? -0.921 -3.316 -5.539 1 94 138 VAL A N 1
ATOM 1120 C CA . VAL A 1 138 ? -1.053 -4.105 -6.758 1 94 138 VAL A CA 1
ATOM 1121 C C . VAL A 1 138 ? -1.824 -5.391 -6.461 1 94 138 VAL A C 1
ATOM 1123 O O . VAL A 1 138 ? -2.67 -5.812 -7.254 1 94 138 VAL A O 1
ATOM 1126 N N . GLU A 1 139 ? -1.553 -5.969 -5.32 1 93.19 139 GLU A N 1
ATOM 1127 C CA . GLU A 1 139 ? -2.275 -7.176 -4.934 1 93.19 139 GLU A CA 1
ATOM 1128 C C . GLU A 1 139 ? -3.771 -6.902 -4.797 1 93.19 139 GLU A C 1
ATOM 1130 O O . GLU A 1 139 ? -4.598 -7.758 -5.121 1 93.19 139 GLU A O 1
ATOM 1135 N N . ASN A 1 140 ? -4.066 -5.801 -4.309 1 89.25 140 ASN A N 1
ATOM 1136 C CA . ASN A 1 140 ? -5.477 -5.43 -4.219 1 89.25 140 ASN A CA 1
ATOM 1137 C C . ASN A 1 140 ? -6.113 -5.312 -5.602 1 89.25 140 ASN A C 1
ATOM 1139 O O . ASN A 1 140 ? -7.273 -5.684 -5.789 1 89.25 140 ASN A O 1
ATOM 1143 N N . ILE A 1 141 ? -5.375 -4.801 -6.523 1 93 141 ILE A N 1
ATOM 1144 C CA . ILE A 1 141 ? -5.867 -4.688 -7.895 1 93 141 ILE A CA 1
ATOM 1145 C C . ILE A 1 141 ? -6.094 -6.082 -8.477 1 93 141 ILE A C 1
ATOM 1147 O O . ILE A 1 141 ? -7.094 -6.32 -9.156 1 93 141 ILE A O 1
ATOM 1151 N N . HIS A 1 142 ? -5.148 -6.984 -8.211 1 95.62 142 HIS A N 1
ATOM 1152 C CA . HIS A 1 142 ? -5.34 -8.359 -8.656 1 95.62 142 HIS A CA 1
ATOM 1153 C C . HIS A 1 142 ? -6.652 -8.93 -8.141 1 95.62 142 HIS A C 1
ATOM 1155 O O . HIS A 1 142 ? -7.453 -9.469 -8.906 1 95.62 142 HIS A O 1
ATOM 1161 N N . GLY A 1 143 ? -6.816 -8.797 -6.816 1 92.44 143 GLY A N 1
ATOM 1162 C CA . GLY A 1 143 ? -8.055 -9.266 -6.215 1 92.44 143 GLY A CA 1
ATOM 1163 C C . GLY A 1 143 ? -9.289 -8.648 -6.832 1 92.44 143 GLY A C 1
ATOM 1164 O O . GLY A 1 143 ? -10.297 -9.328 -7.043 1 92.44 143 GLY A O 1
ATOM 1165 N N . GLU A 1 144 ? -9.234 -7.367 -7.113 1 91.75 144 GLU A N 1
ATOM 1166 C CA . GLU A 1 144 ? -10.344 -6.656 -7.742 1 91.75 144 GLU A CA 1
ATOM 1167 C C . GLU A 1 144 ? -10.648 -7.223 -9.125 1 91.75 144 GLU A C 1
ATOM 1169 O O . GLU A 1 144 ? -11.812 -7.441 -9.469 1 91.75 144 GLU A O 1
ATOM 1174 N N . VAL A 1 145 ? -9.641 -7.496 -9.867 1 95.19 145 VAL A N 1
ATOM 1175 C CA . VAL A 1 145 ? -9.805 -8.008 -11.219 1 95.19 145 VAL A CA 1
ATOM 1176 C C . VAL A 1 145 ? -10.445 -9.398 -11.172 1 95.19 145 VAL A C 1
ATOM 1178 O O . VAL A 1 145 ? -11.398 -9.672 -11.906 1 95.19 145 VAL A O 1
ATOM 1181 N N . TYR A 1 146 ? -9.945 -10.234 -10.297 1 95.12 146 TYR A N 1
ATOM 1182 C CA . TYR A 1 146 ? -10.531 -11.562 -10.164 1 95.12 146 TYR A CA 1
ATOM 1183 C C . TYR A 1 146 ? -11.992 -11.477 -9.75 1 95.12 146 TYR A C 1
ATOM 1185 O O . TYR A 1 146 ? -12.844 -12.188 -10.289 1 95.12 146 TYR A O 1
ATOM 1193 N N . SER A 1 147 ? -12.227 -10.633 -8.812 1 91.25 147 SER A N 1
ATOM 1194 C CA . SER A 1 147 ? -13.594 -10.461 -8.32 1 91.25 147 SER A CA 1
ATOM 1195 C C . SER A 1 147 ? -14.516 -9.945 -9.422 1 91.25 147 SER A C 1
ATOM 1197 O O . SER A 1 147 ? -15.656 -10.406 -9.547 1 91.25 147 SER A O 1
ATOM 1199 N N . LEU A 1 148 ? -14.039 -9.016 -10.195 1 91.81 148 LEU A N 1
ATOM 1200 C CA . LEU A 1 148 ? -14.82 -8.469 -11.305 1 91.81 148 LEU A CA 1
ATOM 1201 C C . LEU A 1 148 ? -15.117 -9.547 -12.344 1 91.81 148 LEU A C 1
ATOM 1203 O O . LEU A 1 148 ? -16.234 -9.625 -12.859 1 91.81 148 LEU A O 1
ATOM 1207 N N . ALA A 1 149 ? -14.148 -10.32 -12.633 1 95.06 149 ALA A N 1
ATOM 1208 C CA . ALA A 1 149 ? -14.336 -11.406 -13.594 1 95.06 149 ALA A CA 1
ATOM 1209 C C . ALA A 1 149 ? -15.406 -12.383 -13.109 1 95.06 149 ALA A C 1
ATOM 1211 O O . ALA A 1 149 ? -16.297 -12.766 -13.875 1 95.06 149 ALA A O 1
ATOM 1212 N N . ILE A 1 150 ? -15.305 -12.75 -11.852 1 93.19 150 ILE A N 1
ATOM 1213 C CA . ILE A 1 150 ? -16.266 -13.68 -11.281 1 93.19 150 ILE A CA 1
ATOM 1214 C C . ILE A 1 150 ? -17.672 -13.062 -11.312 1 93.19 150 ILE A C 1
ATOM 1216 O O . ILE A 1 150 ? -18.625 -13.719 -11.719 1 93.19 150 ILE A O 1
ATOM 1220 N N . ASP A 1 151 ? -17.75 -11.844 -10.953 1 89.5 151 ASP A N 1
ATOM 1221 C CA . ASP A 1 151 ? -19.031 -11.148 -10.906 1 89.5 151 ASP A CA 1
ATOM 1222 C C . ASP A 1 151 ? -19.656 -11.047 -12.297 1 89.5 151 ASP A C 1
ATOM 1224 O O . ASP A 1 151 ? -20.875 -11.18 -12.445 1 89.5 151 ASP A O 1
ATOM 1228 N N . GLN A 1 152 ? -18.859 -10.836 -13.258 1 91.44 152 GLN A N 1
ATOM 1229 C CA . GLN A 1 152 ? -19.359 -10.586 -14.602 1 91.44 152 GLN A CA 1
ATOM 1230 C C . GLN A 1 152 ? -19.641 -11.891 -15.336 1 91.44 152 GLN A C 1
ATOM 1232 O O . GLN A 1 152 ? -20.516 -11.945 -16.203 1 91.44 152 GLN A O 1
ATOM 1237 N N . LEU A 1 153 ? -19.031 -12.945 -14.984 1 94.19 153 LEU A N 1
ATOM 1238 C CA . LEU A 1 153 ? -19.141 -14.188 -15.742 1 94.19 153 LEU A CA 1
ATOM 1239 C C . LEU A 1 153 ? -20.047 -15.18 -15.016 1 94.19 153 LEU A C 1
ATOM 1241 O O . LEU A 1 153 ? -20.859 -15.867 -15.656 1 94.19 153 LEU A O 1
ATOM 1245 N N . VAL A 1 154 ? -20.031 -15.453 -13.734 1 89.25 154 VAL A N 1
ATOM 1246 C CA . VAL A 1 154 ? -20.688 -16.531 -13.008 1 89.25 154 VAL A CA 1
ATOM 1247 C C . VAL A 1 154 ? -21.969 -16.016 -12.359 1 89.25 154 VAL A C 1
ATOM 1249 O O . VAL A 1 154 ? -22.984 -16.719 -12.32 1 89.25 154 VAL A O 1
ATOM 1252 N N . HIS A 1 155 ? -22.281 -14.781 -12.148 1 76.5 155 HIS A N 1
ATOM 1253 C CA . HIS A 1 155 ? -23.422 -14 -11.68 1 76.5 155 HIS A CA 1
ATOM 1254 C C . HIS A 1 155 ? -24.125 -14.703 -10.523 1 76.5 155 HIS A C 1
ATOM 1256 O O . HIS A 1 155 ? -24.641 -14.047 -9.617 1 76.5 155 HIS A O 1
ATOM 1262 N N . ASN A 1 156 ? -24.25 -16.172 -10.375 1 84.25 156 ASN A N 1
ATOM 1263 C CA . ASN A 1 156 ? -25 -16.938 -9.391 1 84.25 156 ASN A CA 1
ATOM 1264 C C . ASN A 1 156 ? -24.25 -17.047 -8.07 1 84.25 156 ASN A C 1
ATOM 1266 O O . ASN A 1 156 ? -23.188 -17.688 -8.008 1 84.25 156 ASN A O 1
ATOM 1270 N N . THR A 1 157 ? -24.797 -16.547 -7.023 1 82.69 157 THR A N 1
ATOM 1271 C CA . THR A 1 157 ? -24.156 -16.469 -5.715 1 82.69 157 THR A CA 1
ATOM 1272 C C . THR A 1 157 ? -23.922 -17.875 -5.148 1 82.69 157 THR A C 1
ATOM 1274 O O . THR A 1 157 ? -22.906 -18.125 -4.512 1 82.69 157 THR A O 1
ATOM 1277 N N . ASP A 1 158 ? -24.859 -18.734 -5.348 1 87 158 ASP A N 1
ATOM 1278 C CA . ASP A 1 158 ? -24.703 -20.109 -4.848 1 87 158 ASP A CA 1
ATOM 1279 C C . ASP A 1 158 ? -23.562 -20.812 -5.555 1 87 158 ASP A C 1
ATOM 1281 O O . ASP A 1 158 ? -22.812 -21.578 -4.93 1 87 158 ASP A O 1
ATOM 1285 N N . GLU A 1 159 ? -23.484 -20.578 -6.809 1 91.25 159 GLU A N 1
ATOM 1286 C CA . GLU A 1 159 ? -22.391 -21.156 -7.574 1 91.25 159 GLU A CA 1
ATOM 1287 C C . GLU A 1 159 ? -21.047 -20.594 -7.113 1 91.25 159 GLU A C 1
ATOM 1289 O O . GLU A 1 159 ? -20.062 -21.328 -7.004 1 91.25 159 GLU A O 1
ATOM 1294 N N . ILE A 1 160 ? -21.047 -19.391 -6.875 1 89.5 160 ILE A N 1
ATOM 1295 C CA . ILE A 1 160 ? -19.828 -18.734 -6.414 1 89.5 160 ILE A CA 1
ATOM 1296 C C . ILE A 1 160 ? -19.406 -19.297 -5.062 1 89.5 160 ILE A C 1
ATOM 1298 O O . ILE A 1 160 ? -18.234 -19.625 -4.848 1 89.5 160 ILE A O 1
ATOM 1302 N N . LYS A 1 161 ? -20.297 -19.453 -4.141 1 86.69 161 LYS A N 1
ATOM 1303 C CA . LYS A 1 161 ? -20 -20.047 -2.836 1 86.69 161 LYS A CA 1
ATOM 1304 C C . LYS A 1 161 ? -19.422 -21.453 -2.98 1 86.69 161 LYS A C 1
ATOM 1306 O O . LYS A 1 161 ? -18.484 -21.812 -2.275 1 86.69 161 LYS A O 1
ATOM 1311 N N . LYS A 1 162 ? -20.016 -22.172 -3.832 1 90.88 162 LYS A N 1
ATOM 1312 C CA . LYS A 1 162 ? -19.531 -23.516 -4.078 1 90.88 162 LYS A CA 1
ATOM 1313 C C . LYS A 1 162 ? -18.109 -23.516 -4.633 1 90.88 162 LYS A C 1
ATOM 1315 O O . LYS A 1 162 ? -17.281 -24.344 -4.25 1 90.88 162 LYS A O 1
ATOM 1320 N N . MET A 1 163 ? -17.828 -22.578 -5.586 1 91.69 163 MET A N 1
ATOM 1321 C CA . MET A 1 163 ? -16.5 -22.422 -6.172 1 91.69 163 MET A CA 1
ATOM 1322 C C . MET A 1 163 ? -15.438 -22.25 -5.09 1 91.69 163 MET A C 1
ATOM 1324 O O . MET A 1 163 ? -14.406 -22.922 -5.102 1 91.69 163 MET A O 1
ATOM 1328 N N . PHE A 1 164 ? -15.719 -21.5 -4.125 1 89.38 164 PHE A N 1
ATOM 1329 C CA . PHE A 1 164 ? -14.742 -21.188 -3.088 1 89.38 164 PHE A CA 1
ATOM 1330 C C . PHE A 1 164 ? -14.641 -22.312 -2.078 1 89.38 164 PHE A C 1
ATOM 1332 O O . PHE A 1 164 ? -13.562 -22.578 -1.542 1 89.38 164 PHE A O 1
ATOM 1339 N N . LYS A 1 165 ? -15.742 -22.953 -1.806 1 89.94 165 LYS A N 1
ATOM 1340 C CA . LYS A 1 165 ? -15.711 -24.125 -0.95 1 89.94 165 LYS A CA 1
ATOM 1341 C C . LYS A 1 165 ? -14.844 -25.219 -1.56 1 89.94 165 LYS A C 1
ATOM 1343 O O . LYS A 1 165 ? -14.125 -25.922 -0.843 1 89.94 165 LYS A O 1
ATOM 1348 N N . ASP A 1 166 ? -14.961 -25.391 -2.844 1 91.75 166 ASP A N 1
ATOM 1349 C CA . ASP A 1 166 ? -14.156 -26.375 -3.547 1 91.75 166 ASP A CA 1
ATOM 1350 C C . ASP A 1 166 ? -12.664 -26.078 -3.395 1 91.75 166 ASP A C 1
ATOM 1352 O O . ASP A 1 166 ? -11.859 -27 -3.256 1 91.75 166 ASP A O 1
ATOM 1356 N N . VAL A 1 167 ? -12.273 -24.828 -3.443 1 91.44 167 VAL A N 1
ATOM 1357 C CA . VAL A 1 167 ? -10.875 -24.438 -3.264 1 91.44 167 VAL A CA 1
ATOM 1358 C C . VAL A 1 167 ? -10.414 -24.828 -1.86 1 91.44 167 VAL A C 1
ATOM 1360 O O . VAL A 1 167 ? -9.336 -25.406 -1.693 1 91.44 167 VAL A O 1
ATOM 1363 N N . ASP A 1 168 ? -11.227 -24.562 -0.896 1 87.75 168 ASP A N 1
ATOM 1364 C CA . ASP A 1 168 ? -10.875 -24.812 0.497 1 87.75 168 ASP A CA 1
ATOM 1365 C C . ASP A 1 168 ? -10.648 -26.297 0.745 1 87.75 168 ASP A C 1
ATOM 1367 O O . ASP A 1 168 ? -9.852 -26.672 1.603 1 87.75 168 ASP A O 1
ATOM 1371 N N . ASN A 1 169 ? -11.242 -27.094 -0.047 1 89.94 169 ASN A N 1
ATOM 1372 C CA . ASN A 1 169 ? -11.188 -28.547 0.149 1 89.94 169 ASN A CA 1
ATOM 1373 C C . ASN A 1 169 ? -10.078 -29.172 -0.685 1 89.94 169 ASN A C 1
ATOM 1375 O O . ASN A 1 169 ? -9.789 -30.359 -0.541 1 89.94 169 ASN A O 1
ATOM 1379 N N . ALA A 1 170 ? -9.484 -28.406 -1.502 1 91.38 170 ALA A N 1
ATOM 1380 C CA . ALA A 1 170 ? -8.453 -28.969 -2.373 1 91.38 170 ALA A CA 1
ATOM 1381 C C . ALA A 1 170 ? -7.195 -29.297 -1.582 1 91.38 170 ALA A C 1
ATOM 1383 O O . ALA A 1 170 ? -6.762 -28.516 -0.73 1 91.38 170 ALA A O 1
ATOM 1384 N N . LYS A 1 171 ? -6.527 -30.406 -1.846 1 91.06 171 LYS A N 1
ATOM 1385 C CA . LYS A 1 171 ? -5.387 -30.922 -1.097 1 91.06 171 LYS A CA 1
ATOM 1386 C C . LYS A 1 171 ? -4.168 -30.016 -1.264 1 91.06 171 LYS A C 1
ATOM 1388 O O . LYS A 1 171 ? -3.396 -29.828 -0.321 1 91.06 171 LYS A O 1
ATOM 1393 N N . PHE A 1 172 ? -4.016 -29.484 -2.436 1 93.69 172 PHE A N 1
ATOM 1394 C CA . PHE A 1 172 ? -2.816 -28.703 -2.711 1 93.69 172 PHE A CA 1
ATOM 1395 C C . PHE A 1 172 ? -2.82 -27.406 -1.913 1 93.69 172 PHE A C 1
ATOM 1397 O O . PHE A 1 172 ? -1.771 -26.797 -1.716 1 93.69 172 PHE A O 1
ATOM 1404 N N . ILE A 1 173 ? -3.979 -26.906 -1.419 1 92.69 173 ILE A N 1
ATOM 1405 C CA . ILE A 1 173 ? -4.066 -25.703 -0.61 1 92.69 173 ILE A CA 1
ATOM 1406 C C . ILE A 1 173 ? -3.314 -25.891 0.704 1 92.69 173 ILE A C 1
ATOM 1408 O O . ILE A 1 173 ? -2.562 -25.016 1.135 1 92.69 173 ILE A O 1
ATOM 1412 N N . GLU A 1 174 ? -3.488 -27.031 1.27 1 91.88 174 GLU A N 1
ATOM 1413 C CA . GLU A 1 174 ? -2.799 -27.344 2.52 1 91.88 174 GLU A CA 1
ATOM 1414 C C . GLU A 1 174 ? -1.291 -27.422 2.311 1 91.88 174 GLU A C 1
ATOM 1416 O O . GLU A 1 174 ? -0.514 -27.016 3.176 1 91.88 174 GLU A O 1
ATOM 1421 N N . ARG A 1 175 ? -0.915 -28 1.217 1 94.62 175 ARG A N 1
ATOM 1422 C CA . ARG A 1 175 ? 0.505 -28.109 0.897 1 94.62 175 ARG A CA 1
ATOM 1423 C C . ARG A 1 175 ? 1.133 -26.719 0.734 1 94.62 175 ARG A C 1
ATOM 1425 O O . ARG A 1 175 ? 2.236 -26.469 1.225 1 94.62 175 ARG A O 1
ATOM 1432 N N . LYS A 1 176 ? 0.446 -25.828 0.045 1 95.88 176 LYS A N 1
ATOM 1433 C CA . LYS A 1 176 ? 0.934 -24.469 -0.148 1 95.88 176 LYS A CA 1
ATOM 1434 C C . LYS A 1 176 ? 1.012 -23.719 1.179 1 95.88 176 LYS A C 1
ATOM 1436 O O . LYS A 1 176 ? 1.971 -22.984 1.427 1 95.88 176 LYS A O 1
ATOM 1441 N N . LYS A 1 177 ? 0.054 -23.922 2.02 1 93 177 LYS A N 1
ATOM 1442 C CA . LYS A 1 177 ? 0.074 -23.297 3.344 1 93 177 LYS A CA 1
ATOM 1443 C C . LYS A 1 177 ? 1.251 -23.812 4.168 1 93 177 LYS A C 1
ATOM 1445 O O . LYS A 1 177 ? 1.935 -23.031 4.836 1 93 177 LYS A O 1
ATOM 1450 N N . SER A 1 178 ? 1.479 -25.109 4.109 1 94 178 SER A N 1
ATOM 1451 C CA . SER A 1 178 ? 2.576 -25.719 4.855 1 94 178 SER A CA 1
ATOM 1452 C C . SER A 1 178 ? 3.928 -25.188 4.375 1 94 178 SER A C 1
ATOM 1454 O O . SER A 1 178 ? 4.852 -25.016 5.176 1 94 178 SER A O 1
ATOM 1456 N N . PHE A 1 179 ? 4.043 -25.047 3.115 1 96.12 179 PHE A N 1
ATOM 1457 C CA . PHE A 1 179 ? 5.25 -24.453 2.543 1 96.12 179 PHE A CA 1
ATOM 1458 C C . PHE A 1 179 ? 5.539 -23.094 3.162 1 96.12 179 PHE A C 1
ATOM 1460 O O . PHE A 1 179 ? 6.668 -22.828 3.584 1 96.12 179 PHE A O 1
ATOM 1467 N N . ALA A 1 180 ? 4.531 -22.188 3.234 1 94.75 180 ALA A N 1
ATOM 1468 C CA . ALA A 1 180 ? 4.684 -20.859 3.805 1 94.75 180 ALA A CA 1
ATOM 1469 C C . ALA A 1 180 ? 5.031 -20.938 5.289 1 94.75 180 ALA A C 1
ATOM 1471 O O . ALA A 1 180 ? 5.867 -20.172 5.777 1 94.75 180 ALA A O 1
ATOM 1472 N N . GLU A 1 181 ? 4.449 -21.828 5.984 1 91.81 181 GLU A N 1
ATOM 1473 C CA . GLU A 1 181 ? 4.715 -22 7.41 1 91.81 181 GLU A CA 1
ATOM 1474 C C . GLU A 1 181 ? 6.152 -22.438 7.652 1 91.81 181 GLU A C 1
ATOM 1476 O O . GLU A 1 181 ? 6.762 -22.078 8.656 1 91.81 181 GLU A O 1
ATOM 1481 N N . ARG A 1 182 ? 6.625 -23.188 6.762 1 92.81 182 ARG A N 1
ATOM 1482 C CA . ARG A 1 182 ? 7.969 -23.734 6.914 1 92.81 182 ARG A CA 1
ATOM 1483 C C . ARG A 1 182 ? 9.031 -22.703 6.555 1 92.81 182 ARG A C 1
ATOM 1485 O O . ARG A 1 182 ? 10 -22.516 7.293 1 92.81 182 ARG A O 1
ATOM 1492 N N . TRP A 1 183 ? 8.828 -22.031 5.473 1 96.12 183 TRP A N 1
ATOM 1493 C CA . TRP A 1 183 ? 9.922 -21.25 4.91 1 96.12 183 TRP A CA 1
ATOM 1494 C C . TRP A 1 183 ? 9.68 -19.75 5.113 1 96.12 183 TRP A C 1
ATOM 1496 O O . TRP A 1 183 ? 10.57 -18.938 4.879 1 96.12 183 TRP A O 1
ATOM 1506 N N . PHE A 1 184 ? 8.461 -19.359 5.586 1 95.5 184 PHE A N 1
ATOM 1507 C CA . PHE A 1 184 ? 8.117 -17.938 5.742 1 95.5 184 PHE A CA 1
ATOM 1508 C C . PHE A 1 184 ? 7.508 -17.688 7.113 1 95.5 184 PHE A C 1
ATOM 1510 O O . PHE A 1 184 ? 6.648 -16.812 7.262 1 95.5 184 PHE A O 1
ATOM 1517 N N . ASP A 1 185 ? 7.859 -18.516 7.98 1 91.12 185 ASP A N 1
ATOM 1518 C CA . ASP A 1 185 ? 7.371 -18.328 9.344 1 91.12 185 ASP A CA 1
ATOM 1519 C C . ASP A 1 185 ? 7.969 -17.078 9.969 1 91.12 185 ASP A C 1
ATOM 1521 O O . ASP A 1 185 ? 9.156 -16.797 9.812 1 91.12 185 ASP A O 1
ATOM 1525 N N . LYS A 1 186 ? 7.25 -16.344 10.742 1 85.06 186 LYS A N 1
ATOM 1526 C CA . LYS A 1 186 ? 7.621 -15.039 11.281 1 85.06 186 LYS A CA 1
ATOM 1527 C C . LYS A 1 186 ? 8.742 -15.164 12.305 1 85.06 186 LYS A C 1
ATOM 1529 O O . LYS A 1 186 ? 9.625 -14.305 12.375 1 85.06 186 LYS A O 1
ATOM 1534 N N . GLU A 1 187 ? 8.797 -16.172 12.961 1 85 187 GLU A N 1
ATOM 1535 C CA . GLU A 1 187 ? 9.711 -16.266 14.102 1 85 187 GLU A CA 1
ATOM 1536 C C . GLU A 1 187 ? 10.898 -17.172 13.781 1 85 187 GLU A C 1
ATOM 1538 O O . GLU A 1 187 ? 12.039 -16.844 14.125 1 85 187 GLU A O 1
ATOM 1543 N N . SER A 1 188 ? 10.633 -18.219 13.055 1 87 188 SER A N 1
ATOM 1544 C CA . SER A 1 188 ? 11.656 -19.25 12.977 1 87 188 SER A CA 1
ATOM 1545 C C . SER A 1 188 ? 12.406 -19.188 11.656 1 87 188 SER A C 1
ATOM 1547 O O . SER A 1 188 ? 13.516 -19.719 11.539 1 87 188 SER A O 1
ATOM 1549 N N . SER A 1 189 ? 11.891 -18.609 10.664 1 93.56 189 SER A N 1
ATOM 1550 C CA . SER A 1 189 ? 12.555 -18.562 9.367 1 93.56 189 SER A CA 1
ATOM 1551 C C . SER A 1 189 ? 13.5 -17.359 9.281 1 93.56 189 SER A C 1
ATOM 1553 O O . SER A 1 189 ? 13.195 -16.281 9.805 1 93.56 189 SER A O 1
ATOM 1555 N N . LEU A 1 190 ? 14.633 -17.625 8.633 1 96.19 190 LEU A N 1
ATOM 1556 C CA . LEU A 1 190 ? 15.602 -16.547 8.406 1 96.19 190 LEU A CA 1
ATOM 1557 C C . LEU A 1 190 ? 15.117 -15.594 7.324 1 96.19 190 LEU A C 1
ATOM 1559 O O . LEU A 1 190 ? 14.398 -16 6.406 1 96.19 190 LEU A O 1
ATOM 1563 N N . PHE A 1 191 ? 15.57 -14.359 7.434 1 97.5 191 PHE A N 1
ATOM 1564 C CA . PHE A 1 191 ? 15.133 -13.352 6.473 1 97.5 191 PHE A CA 1
ATOM 1565 C C . PHE A 1 191 ? 15.469 -13.781 5.047 1 97.5 191 PHE A C 1
ATOM 1567 O O . PHE A 1 191 ? 14.633 -13.672 4.148 1 97.5 191 PHE A O 1
ATOM 1574 N N . ALA A 1 192 ? 16.656 -14.289 4.844 1 97.81 192 ALA A N 1
ATOM 1575 C CA . ALA A 1 192 ? 17.109 -14.734 3.525 1 97.81 192 ALA A CA 1
ATOM 1576 C C . ALA A 1 192 ? 16.234 -15.883 3.012 1 97.81 192 ALA A C 1
ATOM 1578 O O . ALA A 1 192 ? 15.93 -15.945 1.82 1 97.81 192 ALA A O 1
ATOM 1579 N N . GLU A 1 193 ? 15.859 -16.797 3.857 1 97.88 193 GLU A N 1
ATOM 1580 C CA . GLU A 1 193 ? 14.961 -17.875 3.484 1 97.88 193 GLU A CA 1
ATOM 1581 C C . GLU A 1 193 ? 13.594 -17.359 3.064 1 97.88 193 GLU A C 1
ATOM 1583 O O . GLU A 1 193 ? 13.016 -17.828 2.084 1 97.88 193 GLU A O 1
ATOM 1588 N N . LYS A 1 194 ? 13.125 -16.359 3.852 1 98.06 194 LYS A N 1
ATOM 1589 C CA . LYS A 1 194 ? 11.828 -15.766 3.549 1 98.06 194 LYS A CA 1
ATOM 1590 C C . LYS A 1 194 ? 11.828 -15.117 2.168 1 98.06 194 LYS A C 1
ATOM 1592 O O . LYS A 1 194 ? 10.836 -15.188 1.441 1 98.06 194 LYS A O 1
ATOM 1597 N N . LEU A 1 195 ? 12.93 -14.484 1.805 1 98.12 195 LEU A N 1
ATOM 1598 C CA . LEU A 1 195 ? 13.031 -13.852 0.495 1 98.12 195 LEU A CA 1
ATOM 1599 C C . LEU A 1 195 ? 12.906 -14.883 -0.62 1 98.12 195 LEU A C 1
ATOM 1601 O O . LEU A 1 195 ? 12.188 -14.672 -1.595 1 98.12 195 LEU A O 1
ATOM 1605 N N . VAL A 1 196 ? 13.555 -16.031 -0.495 1 98.5 196 VAL A N 1
ATOM 1606 C CA . VAL A 1 196 ? 13.523 -17.078 -1.509 1 98.5 196 VAL A CA 1
ATOM 1607 C C . VAL A 1 196 ? 12.125 -17.703 -1.565 1 98.5 196 VAL A C 1
ATOM 1609 O O . VAL A 1 196 ? 11.586 -17.922 -2.65 1 98.5 196 VAL A O 1
ATOM 1612 N N . ALA A 1 197 ? 11.602 -17.922 -0.409 1 98.38 197 ALA A N 1
ATOM 1613 C CA . ALA A 1 197 ? 10.266 -18.516 -0.337 1 98.38 197 ALA A CA 1
ATOM 1614 C C . ALA A 1 197 ? 9.227 -17.578 -0.967 1 98.38 197 ALA A C 1
ATOM 1616 O O . ALA A 1 197 ? 8.391 -18.031 -1.751 1 98.38 197 ALA A O 1
ATOM 1617 N N . PHE A 1 198 ? 9.297 -16.312 -0.584 1 98.06 198 PHE A N 1
ATOM 1618 C CA . PHE A 1 198 ? 8.359 -15.328 -1.104 1 98.06 198 PHE A CA 1
ATOM 1619 C C . PHE A 1 198 ? 8.484 -15.211 -2.619 1 98.06 198 PHE A C 1
ATOM 1621 O O . PHE A 1 198 ? 7.477 -15.172 -3.328 1 98.06 198 PHE A O 1
ATOM 1628 N N . SER A 1 199 ? 9.664 -15.188 -3.129 1 97.81 199 SER A N 1
ATOM 1629 C CA . SER A 1 199 ? 9.898 -15.18 -4.57 1 97.81 199 SER A CA 1
ATOM 1630 C C . SER A 1 199 ? 9.266 -16.391 -5.238 1 97.81 199 SER A C 1
ATOM 1632 O O . SER A 1 199 ? 8.656 -16.281 -6.305 1 97.81 199 SER A O 1
ATOM 1634 N N . SER A 1 200 ? 9.398 -17.531 -4.648 1 98.44 200 SER A N 1
ATOM 1635 C CA . SER A 1 200 ? 8.859 -18.781 -5.195 1 98.44 200 SER A CA 1
ATOM 1636 C C . SER A 1 200 ? 7.34 -18.766 -5.203 1 98.44 200 SER A C 1
ATOM 1638 O O . SER A 1 200 ? 6.715 -19.203 -6.172 1 98.44 200 SER A O 1
ATOM 1640 N N . ILE A 1 201 ? 6.801 -18.25 -4.137 1 98.06 201 ILE A N 1
ATOM 1641 C CA . ILE A 1 201 ? 5.348 -18.141 -4.051 1 98.06 201 ILE A CA 1
ATOM 1642 C C . ILE A 1 201 ? 4.828 -17.25 -5.168 1 98.06 201 ILE A C 1
ATOM 1644 O O . ILE A 1 201 ? 3.889 -17.609 -5.879 1 98.06 201 ILE A O 1
ATOM 1648 N N . GLU A 1 202 ? 5.449 -16.109 -5.348 1 97 202 GLU A N 1
ATOM 1649 C CA . GLU A 1 202 ? 5.035 -15.141 -6.363 1 97 202 GLU A CA 1
ATOM 1650 C C . GLU A 1 202 ? 5.164 -15.727 -7.766 1 97 202 GLU A C 1
ATOM 1652 O O . GLU A 1 202 ? 4.25 -15.609 -8.578 1 97 202 GLU A O 1
ATOM 1657 N N . ALA A 1 203 ? 6.184 -16.453 -8.023 1 97.25 203 ALA A N 1
ATOM 1658 C CA . ALA A 1 203 ? 6.508 -16.844 -9.391 1 97.25 203 ALA A CA 1
ATOM 1659 C C . ALA A 1 203 ? 5.809 -18.141 -9.766 1 97.25 203 ALA A C 1
ATOM 1661 O O . ALA A 1 203 ? 5.48 -18.375 -10.938 1 97.25 203 ALA A O 1
ATOM 1662 N N . ILE A 1 204 ? 5.566 -18.984 -8.773 1 98.31 204 ILE A N 1
ATOM 1663 C CA . ILE A 1 204 ? 5.305 -20.359 -9.148 1 98.31 204 ILE A CA 1
ATOM 1664 C C . ILE A 1 204 ? 3.887 -20.75 -8.742 1 98.31 204 ILE A C 1
ATOM 1666 O O . ILE A 1 204 ? 3.16 -21.375 -9.516 1 98.31 204 ILE A O 1
ATOM 1670 N N . PHE A 1 205 ? 3.32 -20.328 -7.629 1 98.06 205 PHE A N 1
ATOM 1671 C CA . PHE A 1 205 ? 2.186 -20.938 -6.949 1 98.06 205 PHE A CA 1
ATOM 1672 C C . PHE A 1 205 ? 0.886 -20.641 -7.688 1 98.06 205 PHE A C 1
ATOM 1674 O O . PHE A 1 205 ? -0.161 -21.203 -7.363 1 98.06 205 PHE A O 1
ATOM 1681 N N . SER A 1 206 ? 0.944 -19.797 -8.711 1 97.69 206 SER A N 1
ATOM 1682 C CA . SER A 1 206 ? -0.289 -19.516 -9.438 1 97.69 206 SER A CA 1
ATOM 1683 C C . SER A 1 206 ? -0.19 -19.953 -10.891 1 97.69 206 SER A C 1
ATOM 1685 O O . SER A 1 206 ? -1.114 -19.734 -11.672 1 97.69 206 SER A O 1
ATOM 1687 N N . LEU A 1 207 ? 0.844 -20.656 -11.258 1 98.06 207 LEU A N 1
ATOM 1688 C CA . LEU A 1 207 ? 1.127 -20.922 -12.664 1 98.06 207 LEU A CA 1
ATOM 1689 C C . LEU A 1 207 ? 0.09 -21.859 -13.258 1 98.06 207 LEU A C 1
ATOM 1691 O O . LEU A 1 207 ? -0.338 -21.688 -14.398 1 98.06 207 LEU A O 1
ATOM 1695 N N . VAL A 1 208 ? -0.351 -22.844 -12.5 1 98.06 208 VAL A N 1
ATOM 1696 C CA . VAL A 1 208 ? -1.348 -23.766 -13.016 1 98.06 208 VAL A CA 1
ATOM 1697 C C . VAL A 1 208 ? -2.619 -23.016 -13.391 1 98.06 208 VAL A C 1
ATOM 1699 O O . VAL A 1 208 ? -3.16 -23.203 -14.484 1 98.06 208 VAL A O 1
ATOM 1702 N N . SER A 1 209 ? -3.055 -22.141 -12.523 1 98.06 209 SER A N 1
ATOM 1703 C CA . SER A 1 209 ? -4.277 -21.391 -12.766 1 98.06 209 SER A CA 1
ATOM 1704 C C . SER A 1 209 ? -4.102 -20.406 -13.93 1 98.06 209 SER A C 1
ATOM 1706 O O . SER A 1 209 ? -4.969 -20.312 -14.797 1 98.06 209 SER A O 1
ATOM 1708 N N . PHE A 1 210 ? -2.994 -19.703 -13.945 1 97.88 210 PHE A N 1
ATOM 1709 C CA . PHE A 1 210 ? -2.727 -18.734 -15.008 1 97.88 210 PHE A CA 1
ATOM 1710 C C . PHE A 1 210 ? -2.736 -19.422 -16.375 1 97.88 210 PHE A C 1
ATOM 1712 O O . PHE A 1 210 ? -3.438 -18.984 -17.281 1 97.88 210 PHE A O 1
ATOM 1719 N N . PHE A 1 211 ? -2.064 -20.5 -16.469 1 96.94 211 PHE A N 1
ATOM 1720 C CA . PHE A 1 211 ? -1.874 -21.109 -17.781 1 96.94 211 PHE A CA 1
ATOM 1721 C C . PHE A 1 211 ? -3.059 -22 -18.141 1 96.94 211 PHE A C 1
ATOM 1723 O O . PHE A 1 211 ? -3.279 -22.312 -19.328 1 96.94 211 PHE A O 1
ATOM 1730 N N . SER A 1 212 ? -3.842 -22.438 -17.141 1 97.12 212 SER A N 1
ATOM 1731 C CA . SER A 1 212 ? -5.129 -23.047 -17.453 1 97.12 212 SER A CA 1
ATOM 1732 C C . SER A 1 212 ? -6.051 -22.078 -18.172 1 97.12 212 SER A C 1
ATOM 1734 O O . SER A 1 212 ? -6.656 -22.422 -19.188 1 97.12 212 SER A O 1
ATOM 1736 N N . ILE A 1 213 ? -6.098 -20.891 -17.656 1 97.25 213 ILE A N 1
ATOM 1737 C CA . ILE A 1 213 ? -6.918 -19.859 -18.281 1 97.25 213 ILE A CA 1
ATOM 1738 C C . ILE A 1 213 ? -6.336 -19.5 -19.641 1 97.25 213 ILE A C 1
ATOM 1740 O O . ILE A 1 213 ? -7.062 -19.438 -20.641 1 97.25 213 ILE A O 1
ATOM 1744 N N . MET A 1 214 ? -5.07 -19.344 -19.75 1 95.5 214 MET A N 1
ATOM 1745 C CA . MET A 1 214 ? -4.422 -18.891 -20.984 1 95.5 214 MET A CA 1
ATOM 1746 C C . MET A 1 214 ? -4.504 -19.969 -22.047 1 95.5 214 MET A C 1
ATOM 1748 O O . MET A 1 214 ? -4.398 -19.672 -23.25 1 95.5 214 MET A O 1
ATOM 1752 N N . SER A 1 215 ? -4.656 -21.219 -21.656 1 94.56 215 SER A N 1
ATOM 1753 C CA . SER A 1 215 ? -4.801 -22.312 -22.609 1 94.56 215 SER A CA 1
ATOM 1754 C C . SER A 1 215 ? -6.051 -22.125 -23.469 1 94.56 215 SER A C 1
ATOM 1756 O O . SER A 1 215 ? -6.176 -22.734 -24.531 1 94.56 215 SER A O 1
ATOM 1758 N N . LEU A 1 216 ? -6.957 -21.281 -23.062 1 95.31 216 LEU A N 1
ATOM 1759 C CA . LEU A 1 216 ? -8.211 -21.062 -23.766 1 95.31 216 LEU A CA 1
ATOM 1760 C C . LEU A 1 216 ? -8.117 -19.844 -24.688 1 95.31 216 LEU A C 1
ATOM 1762 O O . LEU A 1 216 ? -9.102 -19.453 -25.312 1 95.31 216 LEU A O 1
ATOM 1766 N N . GLU A 1 217 ? -6.988 -19.25 -24.812 1 94.69 217 GLU A N 1
ATOM 1767 C CA . GLU A 1 217 ? -6.816 -17.984 -25.531 1 94.69 217 GLU A CA 1
ATOM 1768 C C . GLU A 1 217 ? -7.262 -18.125 -26.984 1 94.69 217 GLU A C 1
ATOM 1770 O O . GLU A 1 217 ? -7.945 -17.234 -27.516 1 94.69 217 GLU A O 1
ATOM 1775 N N . LYS A 1 218 ? -6.957 -19.203 -27.641 1 93.25 218 LYS A N 1
ATOM 1776 C CA . LYS A 1 218 ? -7.246 -19.391 -29.062 1 93.25 218 LYS A CA 1
ATOM 1777 C C . LYS A 1 218 ? -8.75 -19.516 -29.297 1 93.25 218 LYS A C 1
ATOM 1779 O O . LYS A 1 218 ? -9.227 -19.25 -30.406 1 93.25 218 LYS A O 1
ATOM 1784 N N . LYS A 1 219 ? -9.508 -19.859 -28.25 1 94.88 219 LYS A N 1
ATOM 1785 C CA . LYS A 1 219 ? -10.953 -20 -28.391 1 94.88 219 LYS A CA 1
ATOM 1786 C C . LYS A 1 219 ? -11.641 -18.641 -28.375 1 94.88 219 LYS A C 1
ATOM 1788 O O . LYS A 1 219 ? -12.82 -18.531 -28.734 1 94.88 219 LYS A O 1
ATOM 1793 N N . ASP A 1 220 ? -10.898 -17.594 -27.922 1 94.88 220 ASP A N 1
ATOM 1794 C CA . ASP A 1 220 ? -11.367 -16.203 -27.922 1 94.88 220 ASP A CA 1
ATOM 1795 C C . ASP A 1 220 ? -12.672 -16.078 -27.125 1 94.88 220 ASP A C 1
ATOM 1797 O O . ASP A 1 220 ? -13.594 -15.375 -27.562 1 94.88 220 ASP A O 1
ATOM 1801 N N . ILE A 1 221 ? -12.812 -16.812 -26.078 1 96.31 221 ILE A N 1
ATOM 1802 C CA . ILE A 1 221 ? -13.984 -16.781 -25.219 1 96.31 221 ILE A CA 1
ATOM 1803 C C . ILE A 1 221 ? -13.859 -15.633 -24.219 1 96.31 221 ILE A C 1
ATOM 1805 O O . ILE A 1 221 ? -14.836 -14.938 -23.938 1 96.31 221 ILE A O 1
ATOM 1809 N N . ILE A 1 222 ? -12.68 -15.445 -23.719 1 97.81 222 ILE A N 1
ATOM 1810 C CA . ILE A 1 222 ? -12.492 -14.516 -22.609 1 97.81 222 ILE A CA 1
ATOM 1811 C C . ILE A 1 222 ? -11.266 -13.648 -22.875 1 97.81 222 ILE A C 1
ATOM 1813 O O . ILE A 1 222 ? -10.336 -13.609 -22.062 1 97.81 222 ILE A O 1
ATOM 1817 N N . PRO A 1 223 ? -11.25 -12.891 -23.922 1 97.5 223 PRO A N 1
ATOM 1818 C CA . PRO A 1 223 ? -10.07 -12.078 -24.25 1 97.5 223 PRO A CA 1
ATOM 1819 C C . PRO A 1 223 ? -9.75 -11.055 -23.156 1 97.5 223 PRO A C 1
ATOM 1821 O O . PRO A 1 223 ? -8.578 -10.758 -22.922 1 97.5 223 PRO A O 1
ATOM 1824 N N . GLY A 1 224 ? -10.734 -10.43 -22.578 1 97.81 224 GLY A N 1
ATOM 1825 C CA . GLY A 1 224 ? -10.5 -9.5 -21.484 1 97.81 224 GLY A CA 1
ATOM 1826 C C . GLY A 1 224 ? -9.789 -10.133 -20.297 1 97.81 224 GLY A C 1
ATOM 1827 O O . GLY A 1 224 ? -8.797 -9.602 -19.812 1 97.81 224 GLY A O 1
ATOM 1828 N N . LEU A 1 225 ? -10.281 -11.305 -19.875 1 98.06 225 LEU A N 1
ATOM 1829 C CA . LEU A 1 225 ? -9.672 -12.016 -18.766 1 98.06 225 LEU A CA 1
ATOM 1830 C C . LEU A 1 225 ? -8.25 -12.43 -19.094 1 98.06 225 LEU A C 1
ATOM 1832 O O . LEU A 1 225 ? -7.352 -12.328 -18.25 1 98.06 225 LEU A O 1
ATOM 1836 N N . ILE A 1 226 ? -8.047 -12.906 -20.281 1 97.31 226 ILE A N 1
ATOM 1837 C CA . ILE A 1 226 ? -6.711 -13.32 -20.703 1 97.31 226 ILE A CA 1
ATOM 1838 C C . ILE A 1 226 ? -5.754 -12.133 -20.641 1 97.31 226 ILE A C 1
ATOM 1840 O O . ILE A 1 226 ? -4.637 -12.258 -20.141 1 97.31 226 ILE A O 1
ATOM 1844 N N . SER A 1 227 ? -6.184 -10.977 -21.094 1 96.31 227 SER A N 1
ATOM 1845 C CA . SER A 1 227 ? -5.367 -9.766 -21 1 96.31 227 SER A CA 1
ATOM 1846 C C . SER A 1 227 ? -5.035 -9.43 -19.547 1 96.31 227 SER A C 1
ATOM 1848 O O . SER A 1 227 ? -3.902 -9.055 -19.234 1 96.31 227 SER A O 1
ATOM 1850 N N . GLY A 1 228 ? -5.996 -9.523 -18.734 1 96.94 228 GLY A N 1
ATOM 1851 C CA . GLY A 1 228 ? -5.781 -9.289 -17.312 1 96.94 228 GLY A CA 1
ATOM 1852 C C . GLY A 1 228 ? -4.793 -10.258 -16.688 1 96.94 228 GLY A C 1
ATOM 1853 O O . GLY A 1 228 ? -3.914 -9.852 -15.93 1 96.94 228 GLY A O 1
ATOM 1854 N N . ILE A 1 229 ? -4.926 -11.516 -17.031 1 97.56 229 ILE A N 1
ATOM 1855 C CA . ILE A 1 229 ? -4.055 -12.555 -16.5 1 97.56 229 ILE A CA 1
ATOM 1856 C C . ILE A 1 229 ? -2.611 -12.297 -16.922 1 97.56 229 ILE A C 1
ATOM 1858 O O . ILE A 1 229 ? -1.679 -12.469 -16.141 1 97.56 229 ILE A O 1
ATOM 1862 N N . LYS A 1 230 ? -2.404 -11.891 -18.125 1 95.25 230 LYS A N 1
ATOM 1863 C CA . LYS A 1 230 ? -1.064 -11.578 -18.609 1 95.25 230 LYS A CA 1
ATOM 1864 C C . LYS A 1 230 ? -0.454 -10.414 -17.844 1 95.25 230 LYS A C 1
ATOM 1866 O O . LYS A 1 230 ? 0.726 -10.445 -17.484 1 95.25 230 LYS A O 1
ATOM 1871 N N . LEU A 1 231 ? -1.232 -9.352 -17.594 1 95.69 231 LEU A N 1
ATOM 1872 C CA . LEU A 1 231 ? -0.763 -8.219 -16.797 1 95.69 231 LEU A CA 1
ATOM 1873 C C . LEU A 1 231 ? -0.403 -8.656 -15.391 1 95.69 231 LEU A C 1
ATOM 1875 O O . LEU A 1 231 ? 0.628 -8.25 -14.852 1 95.69 231 LEU A O 1
ATOM 1879 N N . ILE A 1 232 ? -1.235 -9.508 -14.82 1 97.19 232 ILE A N 1
ATOM 1880 C CA . ILE A 1 232 ? -1.021 -9.961 -13.453 1 97.19 232 ILE A CA 1
ATOM 1881 C C . ILE A 1 232 ? 0.215 -10.859 -13.398 1 97.19 232 ILE A C 1
ATOM 1883 O O . ILE A 1 232 ? 1.012 -10.766 -12.461 1 97.19 232 ILE A O 1
ATOM 1887 N N . LEU A 1 233 ? 0.347 -11.75 -14.367 1 96.56 233 LEU A N 1
ATOM 1888 C CA . LEU A 1 233 ? 1.539 -12.594 -14.438 1 96.56 233 LEU A CA 1
ATOM 1889 C C . LEU A 1 233 ? 2.803 -11.742 -14.484 1 96.56 233 LEU A C 1
ATOM 1891 O O . LEU A 1 233 ? 3.771 -12.016 -13.773 1 96.56 233 LEU A O 1
ATOM 1895 N N . LYS A 1 234 ? 2.791 -10.711 -15.266 1 94.94 234 LYS A N 1
ATOM 1896 C CA . LYS A 1 234 ? 3.924 -9.789 -15.336 1 94.94 234 LYS A CA 1
ATOM 1897 C C . LYS A 1 234 ? 4.211 -9.172 -13.977 1 94.94 234 LYS A C 1
ATOM 1899 O O . LYS A 1 234 ? 5.367 -9.078 -13.555 1 94.94 234 LYS A O 1
ATOM 1904 N N . ASP A 1 235 ? 3.182 -8.703 -13.312 1 95.69 235 ASP A N 1
ATOM 1905 C CA . ASP A 1 235 ? 3.336 -8.148 -11.969 1 95.69 235 ASP A CA 1
ATOM 1906 C C . ASP A 1 235 ? 4 -9.164 -11.031 1 95.69 235 ASP A C 1
ATOM 1908 O O . ASP A 1 235 ? 4.891 -8.805 -10.258 1 95.69 235 ASP A O 1
ATOM 1912 N N . HIS A 1 236 ? 3.543 -10.406 -11.078 1 96.19 236 HIS A N 1
ATOM 1913 C CA . HIS A 1 236 ? 4.082 -11.453 -10.219 1 96.19 236 HIS A CA 1
ATOM 1914 C C . HIS A 1 236 ? 5.574 -11.656 -10.469 1 96.19 236 HIS A C 1
ATOM 1916 O O . HIS A 1 236 ? 6.34 -11.891 -9.531 1 96.19 236 HIS A O 1
ATOM 1922 N N . ILE A 1 237 ? 5.93 -11.602 -11.703 1 95.06 237 ILE A N 1
ATOM 1923 C CA . ILE A 1 237 ? 7.34 -11.766 -12.047 1 95.06 237 ILE A CA 1
ATOM 1924 C C . ILE A 1 237 ? 8.148 -10.594 -11.492 1 95.06 237 ILE A C 1
ATOM 1926 O O . ILE A 1 237 ? 9.25 -10.789 -10.961 1 95.06 237 ILE A O 1
ATOM 1930 N N . VAL A 1 238 ? 7.625 -9.398 -11.57 1 94.81 238 VAL A N 1
ATOM 1931 C CA . VAL A 1 238 ? 8.289 -8.227 -11.008 1 94.81 238 VAL A CA 1
ATOM 1932 C C . VAL A 1 238 ? 8.422 -8.398 -9.492 1 94.81 238 VAL A C 1
ATOM 1934 O O . VAL A 1 238 ? 9.469 -8.078 -8.922 1 94.81 238 VAL A O 1
ATOM 1937 N N . HIS A 1 239 ? 7.352 -8.836 -8.797 1 96.12 239 HIS A N 1
ATOM 1938 C CA . HIS A 1 239 ? 7.406 -9.102 -7.363 1 96.12 239 HIS A CA 1
ATOM 1939 C C . HIS A 1 239 ? 8.492 -10.117 -7.035 1 96.12 239 HIS A C 1
ATOM 1941 O O . HIS A 1 239 ? 9.266 -9.922 -6.094 1 96.12 239 HIS A O 1
ATOM 1947 N N . CYS A 1 240 ? 8.531 -11.18 -7.855 1 96.38 240 CYS A N 1
ATOM 1948 C CA . CYS A 1 240 ? 9.555 -12.203 -7.703 1 96.38 240 CYS A CA 1
ATOM 1949 C C . CYS A 1 240 ? 10.945 -11.602 -7.812 1 96.38 240 CYS A C 1
ATOM 1951 O O . CYS A 1 240 ? 11.789 -11.805 -6.934 1 96.38 240 CYS A O 1
ATOM 1953 N N . ASP A 1 241 ? 11.195 -10.844 -8.812 1 95.38 241 ASP A N 1
ATOM 1954 C CA . ASP A 1 241 ? 12.508 -10.266 -9.102 1 95.38 241 ASP A CA 1
ATOM 1955 C C . ASP A 1 241 ? 12.922 -9.289 -8.008 1 95.38 241 ASP A C 1
ATOM 1957 O O . ASP A 1 241 ? 14.109 -9.164 -7.699 1 95.38 241 ASP A O 1
ATOM 1961 N N . PHE A 1 242 ? 12.023 -8.648 -7.469 1 96.38 242 PHE A N 1
ATOM 1962 C CA . PHE A 1 242 ? 12.359 -7.688 -6.426 1 96.38 242 PHE A CA 1
ATOM 1963 C C . PHE A 1 242 ? 12.969 -8.391 -5.215 1 96.38 242 PHE A C 1
ATOM 1965 O O . PHE A 1 242 ? 13.914 -7.883 -4.605 1 96.38 242 PHE A O 1
ATOM 1972 N N . GLN A 1 243 ? 12.391 -9.523 -4.848 1 96.62 243 GLN A N 1
ATOM 1973 C CA . GLN A 1 243 ? 12.992 -10.281 -3.756 1 96.62 243 GLN A CA 1
ATOM 1974 C C . GLN A 1 243 ? 14.445 -10.633 -4.066 1 96.62 243 GLN A C 1
ATOM 1976 O O . GLN A 1 243 ? 15.289 -10.641 -3.17 1 96.62 243 GLN A O 1
ATOM 1981 N N . MET A 1 244 ? 14.734 -10.922 -5.289 1 95.56 244 MET A N 1
ATOM 1982 C CA . MET A 1 244 ? 16.094 -11.234 -5.703 1 95.56 244 MET A CA 1
ATOM 1983 C C . MET A 1 244 ? 17 -10.023 -5.543 1 95.56 244 MET A C 1
ATOM 1985 O O . MET A 1 244 ? 18.156 -10.156 -5.129 1 95.56 244 MET A O 1
ATOM 1989 N N . SER A 1 245 ? 16.438 -8.883 -5.887 1 94.44 245 SER A N 1
ATOM 1990 C CA . SER A 1 245 ? 17.188 -7.641 -5.723 1 94.44 245 SER A CA 1
ATOM 1991 C C . SER A 1 245 ? 17.531 -7.391 -4.258 1 94.44 245 SER A C 1
ATOM 1993 O O . SER A 1 245 ? 18.656 -7.008 -3.934 1 94.44 245 SER A O 1
ATOM 1995 N N . ILE A 1 246 ? 16.609 -7.594 -3.369 1 96.56 246 ILE A N 1
ATOM 1996 C CA . ILE A 1 246 ? 16.859 -7.43 -1.94 1 96.56 246 ILE A CA 1
ATOM 1997 C C . ILE A 1 246 ? 17.891 -8.453 -1.477 1 96.56 246 ILE A C 1
ATOM 1999 O O . ILE A 1 246 ? 18.812 -8.109 -0.73 1 96.56 246 ILE A O 1
ATOM 2003 N N . TYR A 1 247 ? 17.719 -9.664 -1.937 1 96.75 247 TYR A N 1
ATOM 2004 C CA . TYR A 1 247 ? 18.641 -10.742 -1.565 1 96.75 247 TYR A CA 1
ATOM 2005 C C . TYR A 1 247 ? 20.062 -10.406 -1.968 1 96.75 247 TYR A C 1
ATOM 2007 O O . TYR A 1 247 ? 21.016 -10.719 -1.235 1 96.75 247 TYR A O 1
ATOM 2015 N N . SER A 1 248 ? 20.234 -9.766 -3.1 1 94.88 248 SER A N 1
ATOM 2016 C CA . SER A 1 248 ? 21.562 -9.438 -3.615 1 94.88 248 SER A CA 1
ATOM 2017 C C . SER A 1 248 ? 22.266 -8.43 -2.721 1 94.88 248 SER A C 1
ATOM 2019 O O . SER A 1 248 ? 23.5 -8.289 -2.781 1 94.88 248 SER A O 1
ATOM 2021 N N . GLU A 1 249 ? 21.547 -7.688 -1.895 1 95.31 249 GLU A N 1
ATOM 2022 C CA . GLU A 1 249 ? 22.109 -6.691 -0.993 1 95.31 249 GLU A CA 1
ATOM 2023 C C . GLU A 1 249 ? 22.594 -7.336 0.303 1 95.31 249 GLU A C 1
ATOM 2025 O O . GLU A 1 249 ? 23.281 -6.695 1.099 1 95.31 249 GLU A O 1
ATOM 2030 N N . LEU A 1 250 ? 22.234 -8.617 0.555 1 96.19 250 LEU A N 1
ATOM 2031 C CA . LEU A 1 250 ? 22.641 -9.297 1.783 1 96.19 250 LEU A CA 1
ATOM 2032 C C . LEU A 1 250 ? 24.141 -9.609 1.763 1 96.19 250 LEU A C 1
ATOM 2034 O O . LEU A 1 250 ? 24.672 -10.023 0.735 1 96.19 250 LEU A O 1
ATOM 2038 N N . LYS A 1 251 ? 24.781 -9.375 2.855 1 95.88 251 LYS A N 1
ATOM 2039 C CA . LYS A 1 251 ? 26.188 -9.711 2.99 1 95.88 251 LYS A CA 1
ATOM 2040 C C . LYS A 1 251 ? 26.375 -11.211 3.203 1 95.88 251 LYS A C 1
ATOM 2042 O O . LYS A 1 251 ? 27.25 -11.828 2.582 1 95.88 251 LYS A O 1
ATOM 2047 N N . LYS A 1 252 ? 25.562 -11.781 4.113 1 95.69 252 LYS A N 1
ATOM 2048 C CA . LYS A 1 252 ? 25.594 -13.219 4.336 1 95.69 252 LYS A CA 1
ATOM 2049 C C . LYS A 1 252 ? 24.469 -13.914 3.572 1 95.69 252 LYS A C 1
ATOM 2051 O O . LYS A 1 252 ? 23.281 -13.727 3.883 1 95.69 252 LYS A O 1
ATOM 2056 N N . ARG A 1 253 ? 24.859 -14.805 2.709 1 95.88 253 ARG A N 1
ATOM 2057 C CA . ARG A 1 253 ? 23.891 -15.484 1.848 1 95.88 253 ARG A CA 1
ATOM 2058 C C . ARG A 1 253 ? 23.656 -16.906 2.322 1 95.88 253 ARG A C 1
ATOM 2060 O O . ARG A 1 253 ? 24.438 -17.453 3.098 1 95.88 253 ARG A O 1
ATOM 2067 N N . LEU A 1 254 ? 22.547 -17.438 1.845 1 97.56 254 LEU A N 1
ATOM 2068 C CA . LEU A 1 254 ? 22.203 -18.828 2.146 1 97.56 254 LEU A CA 1
ATOM 2069 C C . LEU A 1 254 ? 23.094 -19.797 1.362 1 97.56 254 LEU A C 1
ATOM 2071 O O . LEU A 1 254 ? 23.562 -19.469 0.268 1 97.56 254 LEU A O 1
ATOM 2075 N N . ASP A 1 255 ? 23.266 -20.953 2.002 1 97.25 255 ASP A N 1
ATOM 2076 C CA . ASP A 1 255 ? 23.828 -22.062 1.219 1 97.25 255 ASP A CA 1
ATOM 2077 C C . ASP A 1 255 ? 22.953 -22.359 -0.003 1 97.25 255 ASP A C 1
ATOM 2079 O O . ASP A 1 255 ? 21.734 -22.438 0.103 1 97.25 255 ASP A O 1
ATOM 2083 N N . PRO A 1 256 ? 23.578 -22.578 -1.184 1 97.44 256 PRO A N 1
ATOM 2084 C CA . PRO A 1 256 ? 22.812 -22.844 -2.4 1 97.44 256 PRO A CA 1
ATOM 2085 C C . PRO A 1 256 ? 21.891 -24.062 -2.264 1 97.44 256 PRO A C 1
ATOM 2087 O O . PRO A 1 256 ? 20.859 -24.141 -2.922 1 97.44 256 PRO A O 1
ATOM 2090 N N . GLY A 1 257 ? 22.328 -24.953 -1.432 1 97.5 257 GLY A N 1
ATOM 2091 C CA . GLY A 1 257 ? 21.5 -26.125 -1.2 1 97.5 257 GLY A CA 1
ATOM 2092 C C . GLY A 1 257 ? 20.156 -25.781 -0.59 1 97.5 257 GLY A C 1
ATOM 2093 O O . GLY A 1 257 ? 19.141 -26.406 -0.922 1 97.5 257 GLY A O 1
ATOM 2094 N N . ILE A 1 258 ? 20.109 -24.797 0.349 1 97.44 258 ILE A N 1
ATOM 2095 C CA . ILE A 1 258 ? 18.859 -24.375 0.976 1 97.44 258 ILE A CA 1
ATOM 2096 C C . ILE A 1 258 ? 17.969 -23.688 -0.059 1 97.44 258 ILE A C 1
ATOM 2098 O O . ILE A 1 258 ? 16.766 -23.953 -0.127 1 97.44 258 ILE A O 1
ATOM 2102 N N . ILE A 1 259 ? 18.547 -22.844 -0.932 1 98.31 259 ILE A N 1
ATOM 2103 C CA . ILE A 1 259 ? 17.812 -22.172 -1.99 1 98.31 259 ILE A CA 1
ATOM 2104 C C . ILE A 1 259 ? 17.203 -23.188 -2.938 1 98.31 259 ILE A C 1
ATOM 2106 O O . ILE A 1 259 ? 16.016 -23.109 -3.262 1 98.31 259 ILE A O 1
ATOM 2110 N N . GLU A 1 260 ? 18.016 -24.125 -3.336 1 98.38 260 GLU A N 1
ATOM 2111 C CA . GLU A 1 260 ? 17.547 -25.172 -4.242 1 98.38 260 GLU A CA 1
ATOM 2112 C C . GLU A 1 260 ? 16.375 -25.938 -3.645 1 98.38 260 GLU A C 1
ATOM 2114 O O . GLU A 1 260 ? 15.391 -26.203 -4.336 1 98.38 260 GLU A O 1
ATOM 2119 N N . ARG A 1 261 ? 16.469 -26.25 -2.412 1 97.81 261 ARG A N 1
ATOM 2120 C CA . ARG A 1 261 ? 15.398 -27 -1.751 1 97.81 261 ARG A CA 1
ATOM 2121 C C . ARG A 1 261 ? 14.102 -26.203 -1.73 1 97.81 261 ARG A C 1
ATOM 2123 O O . ARG A 1 261 ? 13.031 -26.75 -2.025 1 97.81 261 ARG A O 1
ATOM 2130 N N . ILE A 1 262 ? 14.148 -24.906 -1.345 1 98.12 262 ILE A N 1
ATOM 2131 C CA . ILE A 1 262 ? 12.961 -24.062 -1.271 1 98.12 262 ILE A CA 1
ATOM 2132 C C . ILE A 1 262 ? 12.289 -24 -2.641 1 98.12 262 ILE A C 1
ATOM 2134 O O . ILE A 1 262 ? 11.086 -24.25 -2.764 1 98.12 262 ILE A O 1
ATOM 2138 N N . VAL A 1 263 ? 13.062 -23.766 -3.684 1 98.62 263 VAL A N 1
ATOM 2139 C CA . VAL A 1 263 ? 12.516 -23.547 -5.016 1 98.62 263 VAL A CA 1
ATOM 2140 C C . VAL A 1 263 ? 11.984 -24.859 -5.582 1 98.62 263 VAL A C 1
ATOM 2142 O O . VAL A 1 263 ? 10.898 -24.906 -6.152 1 98.62 263 VAL A O 1
ATOM 2145 N N . THR A 1 264 ? 12.742 -25.953 -5.406 1 98.56 264 THR A N 1
ATOM 2146 C CA . THR A 1 264 ? 12.312 -27.219 -5.961 1 98.56 264 THR A CA 1
ATOM 2147 C C . THR A 1 264 ? 11.07 -27.734 -5.238 1 98.56 264 THR A C 1
ATOM 2149 O O . THR A 1 264 ? 10.219 -28.391 -5.844 1 98.56 264 THR A O 1
ATOM 2152 N N . GLU A 1 265 ? 10.992 -27.484 -3.947 1 98 265 GLU A N 1
ATOM 2153 C CA . GLU A 1 265 ? 9.773 -27.844 -3.234 1 98 265 GLU A CA 1
ATOM 2154 C C . GLU A 1 265 ? 8.57 -27.062 -3.762 1 98 265 GLU A C 1
ATOM 2156 O O . GLU A 1 265 ? 7.48 -27.625 -3.914 1 98 265 GLU A O 1
ATOM 2161 N N . ALA A 1 266 ? 8.719 -25.75 -4.004 1 98.56 266 ALA A N 1
ATOM 2162 C CA . ALA A 1 266 ? 7.633 -24.969 -4.574 1 98.56 266 ALA A CA 1
ATOM 2163 C C . ALA A 1 266 ? 7.191 -25.531 -5.922 1 98.56 266 ALA A C 1
ATOM 2165 O O . ALA A 1 266 ? 5.992 -25.625 -6.195 1 98.56 266 ALA A O 1
ATOM 2166 N N . VAL A 1 267 ? 8.172 -25.906 -6.734 1 98.69 267 VAL A N 1
ATOM 2167 C CA . VAL A 1 267 ? 7.875 -26.484 -8.039 1 98.69 267 VAL A CA 1
ATOM 2168 C C . VAL A 1 267 ? 7.121 -27.812 -7.852 1 98.69 267 VAL A C 1
ATOM 2170 O O . VAL A 1 267 ? 6.121 -28.062 -8.523 1 98.69 267 VAL A O 1
ATOM 2173 N N . GLU A 1 268 ? 7.59 -28.609 -6.957 1 98.12 268 GLU A N 1
ATOM 2174 C CA . GLU A 1 268 ? 6.938 -29.891 -6.676 1 98.12 268 GLU A CA 1
ATOM 2175 C C . GLU A 1 268 ? 5.48 -29.688 -6.273 1 98.12 268 GLU A C 1
ATOM 2177 O O . GLU A 1 268 ? 4.594 -30.406 -6.75 1 98.12 268 GLU A O 1
ATOM 2182 N N . ILE A 1 269 ? 5.246 -28.75 -5.414 1 97.94 269 ILE A N 1
ATOM 2183 C CA . ILE A 1 269 ? 3.898 -28.484 -4.93 1 97.94 269 ILE A CA 1
ATOM 2184 C C . ILE A 1 269 ? 3.018 -28 -6.082 1 97.94 269 ILE A C 1
ATOM 2186 O O . ILE A 1 269 ? 1.863 -28.422 -6.203 1 97.94 269 ILE A O 1
ATOM 2190 N N . GLU A 1 270 ? 3.498 -27.156 -6.973 1 98.56 270 GLU A N 1
ATOM 2191 C CA . GLU A 1 270 ? 2.709 -26.672 -8.102 1 98.56 270 GLU A CA 1
ATOM 2192 C C . GLU A 1 270 ? 2.436 -27.797 -9.102 1 98.56 270 GLU A C 1
ATOM 2194 O O . GLU A 1 270 ? 1.366 -27.828 -9.719 1 98.56 270 GLU A O 1
ATOM 2199 N N . LEU A 1 271 ? 3.387 -28.719 -9.242 1 97.94 271 LEU A N 1
ATOM 2200 C CA . LEU A 1 271 ? 3.162 -29.875 -10.102 1 97.94 271 LEU A CA 1
ATOM 2201 C C . LEU A 1 271 ? 2.096 -30.797 -9.508 1 97.94 271 LEU A C 1
ATOM 2203 O O . LEU A 1 271 ? 1.288 -31.359 -10.242 1 97.94 271 LEU A O 1
ATOM 2207 N N . GLU A 1 272 ? 2.111 -30.891 -8.219 1 96.44 272 GLU A N 1
ATOM 2208 C CA . GLU A 1 272 ? 1.043 -31.625 -7.555 1 96.44 272 GLU A CA 1
ATOM 2209 C C . GLU A 1 272 ? -0.308 -30.953 -7.762 1 96.44 272 GLU A C 1
ATOM 2211 O O . GLU A 1 272 ? -1.332 -31.625 -7.895 1 96.44 272 GLU A O 1
ATOM 2216 N N . THR A 1 273 ? -0.304 -29.609 -7.734 1 97 273 THR A N 1
ATOM 2217 C CA . THR A 1 273 ? -1.517 -28.844 -8.008 1 97 273 THR A CA 1
ATOM 2218 C C . THR A 1 273 ? -2.061 -29.172 -9.398 1 97 273 THR A C 1
ATOM 2220 O O . THR A 1 273 ? -3.268 -29.359 -9.57 1 97 273 THR A O 1
ATOM 2223 N N . LEU A 1 274 ? -1.187 -29.297 -10.352 1 97 274 LEU A N 1
ATOM 2224 C CA . LEU A 1 274 ? -1.549 -29.609 -11.727 1 97 274 LEU A CA 1
ATOM 2225 C C . LEU A 1 274 ? -2.207 -30.984 -11.805 1 97 274 LEU A C 1
ATOM 2227 O O . LEU A 1 274 ? -3.143 -31.188 -12.586 1 97 274 LEU A O 1
ATOM 2231 N N . GLU A 1 275 ? -1.776 -31.875 -10.969 1 94.88 275 GLU A N 1
ATOM 2232 C CA . GLU A 1 275 ? -2.244 -33.25 -11.016 1 94.88 275 GLU A CA 1
ATOM 2233 C C . GLU A 1 275 ? -3.453 -33.469 -10.102 1 94.88 275 GLU A C 1
ATOM 2235 O O . GLU A 1 275 ? -4.113 -34.5 -10.164 1 94.88 275 GLU A O 1
ATOM 2240 N N . ASP A 1 276 ? -3.707 -32.469 -9.289 1 93 276 ASP A N 1
ATOM 2241 C CA . ASP A 1 276 ? -4.836 -32.594 -8.367 1 93 276 ASP A CA 1
ATOM 2242 C C . ASP A 1 276 ? -6.156 -32.656 -9.125 1 93 276 ASP A C 1
ATOM 2244 O O . ASP A 1 276 ? -6.316 -32.062 -10.18 1 93 276 ASP A O 1
ATOM 2248 N N . ASP A 1 277 ? -7.133 -33.375 -8.523 1 90.38 277 ASP A N 1
ATOM 2249 C CA . ASP A 1 277 ? -8.438 -33.594 -9.148 1 90.38 277 ASP A CA 1
ATOM 2250 C C . ASP A 1 277 ? -9.133 -32.25 -9.422 1 90.38 277 ASP A C 1
ATOM 2252 O O . ASP A 1 277 ? -9.984 -32.156 -10.305 1 90.38 277 ASP A O 1
ATOM 2256 N N . TYR A 1 278 ? -8.75 -31.281 -8.703 1 90.81 278 TYR A N 1
ATOM 2257 C CA . TYR A 1 278 ? -9.312 -29.953 -8.875 1 90.81 278 TYR A CA 1
ATOM 2258 C C . TYR A 1 278 ? -9.078 -29.438 -10.289 1 90.81 278 TYR A C 1
ATOM 2260 O O . TYR A 1 278 ? -9.984 -28.875 -10.914 1 90.81 278 TYR A O 1
ATOM 2268 N N . PHE A 1 279 ? -7.891 -29.672 -10.883 1 90 279 PHE A N 1
ATOM 2269 C CA . PHE A 1 279 ? -7.551 -29.156 -12.203 1 90 279 PHE A CA 1
ATOM 2270 C C . PHE A 1 279 ? -7.445 -30.297 -13.211 1 90 279 PHE A C 1
ATOM 2272 O O . PHE A 1 279 ? -7.73 -30.094 -14.398 1 90 279 PHE A O 1
ATOM 2279 N N . ASN A 1 280 ? -7.016 -31.375 -12.773 1 83.31 280 ASN A N 1
ATOM 2280 C CA . ASN A 1 280 ? -6.52 -32.469 -13.617 1 83.31 280 ASN A CA 1
ATOM 2281 C C . ASN A 1 280 ? -7.574 -32.906 -14.617 1 83.31 280 ASN A C 1
ATOM 2283 O O . ASN A 1 280 ? -7.281 -33.094 -15.805 1 83.31 280 ASN A O 1
ATOM 2287 N N . LYS A 1 281 ? -8.758 -33 -14.195 1 83.75 281 LYS A N 1
ATOM 2288 C CA . LYS A 1 281 ? -9.812 -33.562 -15.047 1 83.75 281 LYS A CA 1
ATOM 2289 C C . LYS A 1 281 ? -10.211 -32.562 -16.125 1 83.75 281 LYS A C 1
ATOM 2291 O O . LYS A 1 281 ? -10.836 -32.938 -17.125 1 83.75 281 LYS A O 1
ATOM 2296 N N . GLN A 1 282 ? -9.688 -31.406 -15.992 1 85.19 282 GLN A N 1
ATOM 2297 C CA . GLN A 1 282 ? -10.156 -30.359 -16.891 1 85.19 282 GLN A CA 1
ATOM 2298 C C . GLN A 1 282 ? -9.133 -30.078 -17.984 1 85.19 282 GLN A C 1
ATOM 2300 O O . GLN A 1 282 ? -9.453 -29.422 -18.984 1 85.19 282 GLN A O 1
ATOM 2305 N N . LEU A 1 283 ? -7.984 -30.562 -17.859 1 93.06 283 LEU A N 1
ATOM 2306 C CA . LEU A 1 283 ? -6.918 -30.203 -18.781 1 93.06 283 LEU A CA 1
ATOM 2307 C C . LEU A 1 283 ? -6.504 -31.422 -19.625 1 93.06 283 LEU A C 1
ATOM 2309 O O . LEU A 1 283 ? -6.418 -32.531 -19.109 1 93.06 283 LEU A O 1
ATOM 2313 N N . ASP A 1 284 ? -6.348 -31.219 -20.922 1 92.62 284 ASP A N 1
ATOM 2314 C CA . ASP A 1 284 ? -5.867 -32.281 -21.781 1 92.62 284 ASP A CA 1
ATOM 2315 C C . ASP A 1 284 ? -4.375 -32.531 -21.578 1 92.62 284 ASP A C 1
ATOM 2317 O O . ASP A 1 284 ? -3.689 -31.734 -20.938 1 92.62 284 ASP A O 1
ATOM 2321 N N . LYS A 1 285 ? -3.908 -33.594 -22.078 1 94 285 LYS A N 1
ATOM 2322 C CA . LYS A 1 285 ? -2.541 -34.062 -21.844 1 94 285 LYS A CA 1
ATOM 2323 C C . LYS A 1 285 ? -1.528 -33.062 -22.391 1 94 285 LYS A C 1
ATOM 2325 O O . LYS A 1 285 ? -0.495 -32.812 -21.766 1 94 285 LYS A O 1
ATOM 2330 N N . GLU A 1 286 ? -1.792 -32.5 -23.516 1 94.31 286 GLU A N 1
ATOM 2331 C CA . GLU A 1 286 ? -0.874 -31.547 -24.141 1 94.31 286 GLU A CA 1
ATOM 2332 C C . GLU A 1 286 ? -0.759 -30.266 -23.297 1 94.31 286 GLU A C 1
ATOM 2334 O O . GLU A 1 286 ? 0.344 -29.766 -23.062 1 94.31 286 GLU A O 1
ATOM 2339 N N . THR A 1 287 ? -1.891 -29.75 -22.906 1 94.62 287 THR A N 1
ATOM 2340 C CA . THR A 1 287 ? -1.906 -28.562 -22.078 1 94.62 287 THR A CA 1
ATOM 2341 C C . THR A 1 287 ? -1.182 -28.812 -20.75 1 94.62 287 THR A C 1
ATOM 2343 O O . THR A 1 287 ? -0.415 -27.969 -20.281 1 94.62 287 THR A O 1
ATOM 2346 N N . LYS A 1 288 ? -1.365 -29.953 -20.141 1 96.31 288 LYS A N 1
ATOM 2347 C CA . LYS A 1 288 ? -0.7 -30.312 -18.891 1 96.31 288 LYS A CA 1
ATOM 2348 C C . LYS A 1 288 ? 0.815 -30.359 -19.078 1 96.31 288 LYS A C 1
ATOM 2350 O O . LYS A 1 288 ? 1.563 -29.891 -18.219 1 96.31 288 LYS A O 1
ATOM 2355 N N . ALA A 1 289 ? 1.194 -30.938 -20.172 1 96.38 289 ALA A N 1
ATOM 2356 C CA . ALA A 1 289 ? 2.625 -31.016 -20.453 1 96.38 289 ALA A CA 1
ATOM 2357 C C . ALA A 1 289 ? 3.232 -29.625 -20.578 1 96.38 289 ALA A C 1
ATOM 2359 O O . ALA A 1 289 ? 4.328 -29.359 -20.078 1 96.38 289 ALA A O 1
ATOM 2360 N N . ASP A 1 290 ? 2.521 -28.719 -21.281 1 96.06 290 ASP A N 1
ATOM 2361 C CA . ASP A 1 290 ? 2.988 -27.344 -21.438 1 96.06 290 ASP A CA 1
ATOM 2362 C C . ASP A 1 290 ? 3.09 -26.641 -20.078 1 96.06 290 ASP A C 1
ATOM 2364 O O . ASP A 1 290 ? 4.074 -25.953 -19.812 1 96.06 290 ASP A O 1
ATOM 2368 N N . ILE A 1 291 ? 2.078 -26.844 -19.266 1 97.25 291 ILE A N 1
ATOM 2369 C CA . ILE A 1 291 ? 2.047 -26.203 -17.953 1 97.25 291 ILE A CA 1
ATOM 2370 C C . ILE A 1 291 ? 3.178 -26.75 -17.094 1 97.25 291 ILE A C 1
ATOM 2372 O O . ILE A 1 291 ? 3.852 -25.984 -16.391 1 97.25 291 ILE A O 1
ATOM 2376 N N . LYS A 1 292 ? 3.391 -28.062 -17.125 1 97.75 292 LYS A N 1
ATOM 2377 C CA . LYS A 1 292 ? 4.508 -28.672 -16.406 1 97.75 292 LYS A CA 1
ATOM 2378 C C . LYS A 1 292 ? 5.832 -28.031 -16.812 1 97.75 292 LYS A C 1
ATOM 2380 O O . LYS A 1 292 ? 6.652 -27.688 -15.961 1 97.75 292 LYS A O 1
ATOM 2385 N N . ASN A 1 293 ? 6.023 -27.875 -18.078 1 97.56 293 ASN A N 1
ATOM 2386 C CA . ASN A 1 293 ? 7.262 -27.297 -18.594 1 97.56 293 ASN A CA 1
ATOM 2387 C C . ASN A 1 293 ? 7.441 -25.859 -18.125 1 97.56 293 ASN A C 1
ATOM 2389 O O . ASN A 1 293 ? 8.547 -25.453 -17.75 1 97.56 293 ASN A O 1
ATOM 2393 N N . VAL A 1 294 ? 6.375 -25.078 -18.188 1 97.06 294 VAL A N 1
ATOM 2394 C CA . VAL A 1 294 ? 6.492 -23.688 -17.766 1 97.06 294 VAL A CA 1
ATOM 2395 C C . VAL A 1 294 ? 6.797 -23.609 -16.266 1 97.06 294 VAL A C 1
ATOM 2397 O O . VAL A 1 294 ? 7.582 -22.766 -15.836 1 97.06 294 VAL A O 1
ATOM 2400 N N . ILE A 1 295 ? 6.195 -24.453 -15.43 1 98.12 295 ILE A N 1
ATOM 2401 C CA . ILE A 1 295 ? 6.445 -24.484 -13.992 1 98.12 295 ILE A CA 1
ATOM 2402 C C . ILE A 1 295 ? 7.93 -24.734 -13.734 1 98.12 295 ILE A C 1
ATOM 2404 O O . ILE A 1 295 ? 8.562 -24.016 -12.953 1 98.12 295 ILE A O 1
ATOM 2408 N N . GLU A 1 296 ? 8.484 -25.75 -14.406 1 98.38 296 GLU A N 1
ATOM 2409 C CA . GLU A 1 296 ? 9.891 -26.094 -14.258 1 98.38 296 GLU A CA 1
ATOM 2410 C C . GLU A 1 296 ? 10.797 -24.984 -14.789 1 98.38 296 GLU A C 1
ATOM 2412 O O . GLU A 1 296 ? 11.828 -24.672 -14.195 1 98.38 296 GLU A O 1
ATOM 2417 N N . TYR A 1 297 ? 10.383 -24.375 -15.883 1 97.06 297 TYR A N 1
ATOM 2418 C CA . TYR A 1 297 ? 11.133 -23.281 -16.469 1 97.06 297 TYR A CA 1
ATOM 2419 C C . TYR A 1 297 ? 11.219 -22.109 -15.492 1 97.06 297 TYR A C 1
ATOM 2421 O O . TYR A 1 297 ? 12.297 -21.531 -15.289 1 97.06 297 TYR A O 1
ATOM 2429 N N . VAL A 1 298 ? 10.109 -21.734 -15 1 97.12 298 VAL A N 1
ATOM 2430 C CA . VAL A 1 298 ? 10.055 -20.625 -14.07 1 97.12 298 VAL A CA 1
ATOM 2431 C C . VAL A 1 298 ? 10.836 -20.969 -12.805 1 97.12 298 VAL A C 1
ATOM 2433 O O . VAL A 1 298 ? 11.508 -20.109 -12.227 1 97.12 298 VAL A O 1
ATOM 2436 N N . GLY A 1 299 ? 10.719 -22.281 -12.328 1 98.19 299 GLY A N 1
ATOM 2437 C CA . GLY A 1 299 ? 11.555 -22.719 -11.219 1 98.19 299 GLY A CA 1
ATOM 2438 C C . GLY A 1 299 ? 13.039 -22.469 -11.453 1 98.19 299 GLY A C 1
ATOM 2439 O O . GLY A 1 299 ? 13.734 -21.969 -10.578 1 98.19 299 GLY A O 1
ATOM 2440 N N . ASP A 1 300 ? 13.508 -22.797 -12.648 1 97.81 300 ASP A N 1
ATOM 2441 C CA . ASP A 1 300 ? 14.898 -22.578 -13.016 1 97.81 300 ASP A CA 1
ATOM 2442 C C . ASP A 1 300 ? 15.219 -21.078 -13.055 1 97.81 300 ASP A C 1
ATOM 2444 O O . ASP A 1 300 ? 16.297 -20.656 -12.648 1 97.81 300 ASP A O 1
ATOM 2448 N N . ARG A 1 301 ? 14.305 -20.281 -13.57 1 95.69 301 ARG A N 1
ATOM 2449 C CA . ARG A 1 301 ? 14.508 -18.844 -13.602 1 95.69 301 ARG A CA 1
ATOM 2450 C C . ARG A 1 301 ? 14.711 -18.281 -12.195 1 95.69 301 ARG A C 1
ATOM 2452 O O . ARG A 1 301 ? 15.586 -17.438 -11.977 1 95.69 301 ARG A O 1
ATOM 2459 N N . VAL A 1 302 ? 13.914 -18.766 -11.234 1 97.44 302 VAL A N 1
ATOM 2460 C CA . VAL A 1 302 ? 14.031 -18.328 -9.844 1 97.44 302 VAL A CA 1
ATOM 2461 C C . VAL A 1 302 ? 15.375 -18.766 -9.273 1 97.44 302 VAL A C 1
ATOM 2463 O O . VAL A 1 302 ? 16.094 -17.969 -8.656 1 97.44 302 VAL A O 1
ATOM 2466 N N . LEU A 1 303 ? 15.742 -20.047 -9.539 1 98.12 303 LEU A N 1
ATOM 2467 C CA . LEU A 1 303 ? 17.031 -20.547 -9.078 1 98.12 303 LEU A CA 1
ATOM 2468 C C . LEU A 1 303 ? 18.172 -19.688 -9.602 1 98.12 303 LEU A C 1
ATOM 2470 O O . LEU A 1 303 ? 19.016 -19.234 -8.828 1 98.12 303 LEU A O 1
ATOM 2474 N N . MET A 1 304 ? 18.156 -19.375 -10.812 1 96.81 304 MET A N 1
ATOM 2475 C CA . MET A 1 304 ? 19.219 -18.594 -11.43 1 96.81 304 MET A CA 1
ATOM 2476 C C . MET A 1 304 ? 19.25 -17.172 -10.875 1 96.81 304 MET A C 1
ATOM 2478 O O . MET A 1 304 ? 20.312 -16.578 -10.711 1 96.81 304 MET A O 1
ATOM 2482 N N . GLY A 1 305 ? 18.109 -16.625 -10.625 1 95.25 305 GLY A N 1
ATOM 2483 C CA . GLY A 1 305 ? 18.016 -15.289 -10.055 1 95.25 305 GLY A CA 1
ATOM 2484 C C . GLY A 1 305 ? 18.688 -15.172 -8.703 1 95.25 305 GLY A C 1
ATOM 2485 O O . GLY A 1 305 ? 19.156 -14.102 -8.328 1 95.25 305 GLY A O 1
ATOM 2486 N N . PHE A 1 306 ? 18.766 -16.297 -7.969 1 97.25 306 PHE A N 1
ATOM 2487 C CA . PHE A 1 306 ? 19.391 -16.312 -6.656 1 97.25 306 PHE A CA 1
ATOM 2488 C C . PHE A 1 306 ? 20.828 -16.828 -6.746 1 97.25 306 PHE A C 1
ATOM 2490 O O . PHE A 1 306 ? 21.484 -17 -5.727 1 97.25 306 PHE A O 1
ATOM 2497 N N . GLY A 1 307 ? 21.297 -17.109 -8 1 95.81 307 GLY A N 1
ATOM 2498 C CA . GLY A 1 307 ? 22.703 -17.453 -8.227 1 95.81 307 GLY A CA 1
ATOM 2499 C C . GLY A 1 307 ? 22.938 -18.953 -8.32 1 95.81 307 GLY A C 1
ATOM 2500 O O . GLY A 1 307 ? 24.078 -19.406 -8.383 1 95.81 307 GLY A O 1
ATOM 2501 N N . ASN A 1 308 ? 21.875 -19.766 -8.297 1 97.88 308 ASN A N 1
ATOM 2502 C CA . ASN A 1 308 ? 21.984 -21.219 -8.438 1 97.88 308 ASN A CA 1
ATOM 2503 C C . ASN A 1 308 ? 22.047 -21.625 -9.906 1 97.88 308 ASN A C 1
ATOM 2505 O O . ASN A 1 308 ? 21.812 -20.812 -10.797 1 97.88 308 ASN A O 1
ATOM 2509 N N . GLN A 1 309 ? 22.375 -22.875 -10.094 1 97.69 309 GLN A N 1
ATOM 2510 C CA . GLN A 1 309 ? 22.281 -23.484 -11.422 1 97.69 309 GLN A CA 1
ATOM 2511 C C . GLN A 1 309 ? 20.875 -24.016 -11.695 1 97.69 309 GLN A C 1
ATOM 2513 O O . GLN A 1 309 ? 20.094 -24.234 -10.758 1 97.69 309 GLN A O 1
ATOM 2518 N N . LYS A 1 310 ? 20.672 -24.156 -12.93 1 97.69 310 LYS A N 1
ATOM 2519 C CA . LYS A 1 310 ? 19.406 -24.781 -13.305 1 97.69 310 LYS A CA 1
ATOM 2520 C C . LYS A 1 310 ? 19.281 -26.188 -12.711 1 97.69 310 LYS A C 1
ATOM 2522 O O . LYS A 1 310 ? 20.281 -26.891 -12.578 1 97.69 310 LYS A O 1
ATOM 2527 N N . HIS A 1 311 ? 18.078 -26.531 -12.453 1 98.31 311 HIS A N 1
ATOM 2528 C CA . HIS A 1 311 ? 17.797 -27.844 -11.906 1 98.31 311 HIS A CA 1
ATOM 2529 C C . HIS A 1 311 ? 16.922 -28.656 -12.859 1 98.31 311 HIS A C 1
ATOM 2531 O O . HIS A 1 311 ? 17.156 -29.859 -13.055 1 98.31 311 HIS A O 1
ATOM 2537 N N . PHE A 1 312 ? 15.961 -28.094 -13.477 1 98.12 312 PHE A N 1
ATOM 2538 C CA . PHE A 1 312 ? 14.945 -28.797 -14.242 1 98.12 312 PHE A CA 1
ATOM 2539 C C . PHE A 1 312 ? 15.289 -28.797 -15.727 1 98.12 312 PHE A C 1
ATOM 2541 O O . PHE A 1 312 ? 15.086 -29.797 -16.406 1 98.12 312 PHE A O 1
ATOM 2548 N N . HIS A 1 313 ? 15.727 -27.703 -16.344 1 97.25 313 HIS A N 1
ATOM 2549 C CA . HIS A 1 313 ? 16.203 -27.547 -17.703 1 97.25 313 HIS A CA 1
ATOM 2550 C C . HIS A 1 313 ? 15.062 -27.672 -18.703 1 97.25 313 HIS A C 1
ATOM 2552 O O . HIS A 1 313 ? 15.289 -28.031 -19.875 1 97.25 313 HIS A O 1
ATOM 2558 N N . SER A 1 314 ? 13.875 -27.453 -18.203 1 95.25 314 SER A N 1
ATOM 2559 C CA . SER A 1 314 ? 12.742 -27.438 -19.125 1 95.25 314 SER A CA 1
ATOM 2560 C C . SER A 1 314 ? 12.688 -26.141 -19.922 1 95.25 314 SER A C 1
ATOM 2562 O O . SER A 1 314 ? 13.047 -25.078 -19.422 1 95.25 314 SER A O 1
ATOM 2564 N N . ALA A 1 315 ? 12.219 -26.203 -21.172 1 91.25 315 ALA A N 1
ATOM 2565 C CA . ALA A 1 315 ? 12.07 -25.031 -22.031 1 91.25 315 ALA A CA 1
ATOM 2566 C C . ALA A 1 315 ? 10.711 -24.359 -21.828 1 91.25 315 ALA A C 1
ATOM 2568 O O . ALA A 1 315 ? 9.75 -25.016 -21.422 1 91.25 315 ALA A O 1
ATOM 2569 N N . ASN A 1 316 ? 10.664 -23.078 -22.078 1 90.06 316 ASN A N 1
ATOM 2570 C CA . ASN A 1 316 ? 9.398 -22.344 -22.062 1 90.06 316 ASN A CA 1
ATOM 2571 C C . ASN A 1 316 ? 8.57 -22.656 -23.312 1 90.06 316 ASN A C 1
ATOM 2573 O O . ASN A 1 316 ? 8.961 -22.312 -24.422 1 90.06 316 ASN A O 1
ATOM 2577 N N . PRO A 1 317 ? 7.465 -23.219 -23.078 1 88.88 317 PRO A N 1
ATOM 2578 C CA . PRO A 1 317 ? 6.652 -23.547 -24.25 1 88.88 317 PRO A CA 1
ATOM 2579 C C . PRO A 1 317 ? 5.934 -22.328 -24.828 1 88.88 317 PRO A C 1
ATOM 2581 O O . PRO A 1 317 ? 5.363 -22.406 -25.922 1 88.88 317 PRO A O 1
ATOM 2584 N N . TYR A 1 318 ? 5.91 -21.25 -24.125 1 85.62 318 TYR A N 1
ATOM 2585 C CA . TYR A 1 318 ? 5.195 -20.047 -24.547 1 85.62 318 TYR A CA 1
ATOM 2586 C C . TYR A 1 318 ? 6.168 -18.953 -24.953 1 85.62 318 TYR A C 1
ATOM 2588 O O . TYR A 1 318 ? 6.406 -18.016 -24.203 1 85.62 318 TYR A O 1
ATOM 2596 N N . ASP A 1 319 ? 6.594 -18.953 -26.109 1 79.19 319 ASP A N 1
ATOM 2597 C CA . ASP A 1 319 ? 7.625 -18.047 -26.625 1 79.19 319 ASP A CA 1
ATOM 2598 C C . ASP A 1 319 ? 7.199 -16.594 -26.5 1 79.19 319 ASP A C 1
ATOM 2600 O O . ASP A 1 319 ? 8.016 -15.727 -26.188 1 79.19 319 ASP A O 1
ATOM 2604 N N . ASN A 1 320 ? 6.031 -16.344 -26.672 1 78.75 320 ASN A N 1
ATOM 2605 C CA . ASN A 1 320 ? 5.523 -14.977 -26.672 1 78.75 320 ASN A CA 1
ATOM 2606 C C . ASN A 1 320 ? 5.555 -14.375 -25.266 1 78.75 320 ASN A C 1
ATOM 2608 O O . ASN A 1 320 ? 5.617 -13.156 -25.109 1 78.75 320 ASN A O 1
ATOM 2612 N N . LEU A 1 321 ? 5.535 -15.227 -24.281 1 81.88 321 LEU A N 1
ATOM 2613 C CA . LEU A 1 321 ? 5.445 -14.734 -22.906 1 81.88 321 LEU A CA 1
ATOM 2614 C C . LEU A 1 321 ? 6.828 -14.375 -22.375 1 81.88 321 LEU A C 1
ATOM 2616 O O . LEU A 1 321 ? 6.945 -13.656 -21.375 1 81.88 321 LEU A O 1
ATOM 2620 N N . GLU A 1 322 ? 7.84 -14.82 -23.047 1 75.75 322 GLU A N 1
ATOM 2621 C CA . GLU A 1 322 ? 9.195 -14.508 -22.594 1 75.75 322 GLU A CA 1
ATOM 2622 C C . GLU A 1 322 ? 9.422 -13 -22.531 1 75.75 322 GLU A C 1
ATOM 2624 O O . GLU A 1 322 ? 9.883 -12.492 -21.5 1 75.75 322 GLU A O 1
ATOM 2629 N N . HIS A 1 323 ? 9 -12.344 -23.547 1 73.12 323 HIS A N 1
ATOM 2630 C CA . HIS A 1 323 ? 9.227 -10.906 -23.625 1 73.12 323 HIS A CA 1
ATOM 2631 C C . HIS A 1 323 ? 8.133 -10.133 -22.906 1 73.12 323 HIS A C 1
ATOM 2633 O O . HIS A 1 323 ? 8.391 -9.062 -22.344 1 73.12 323 HIS A O 1
ATOM 2639 N N . GLU A 1 324 ? 7.086 -10.758 -22.844 1 74.69 324 GLU A N 1
ATOM 2640 C CA . GLU A 1 324 ? 5.934 -10.031 -22.328 1 74.69 324 GLU A CA 1
ATOM 2641 C C . GLU A 1 324 ? 5.871 -10.125 -20.797 1 74.69 324 GLU A C 1
ATOM 2643 O O . GLU A 1 324 ? 5.484 -9.172 -20.125 1 74.69 324 GLU A O 1
ATOM 2648 N N . CYS A 1 325 ? 6.348 -11.281 -20.281 1 76.19 325 CYS A N 1
ATOM 2649 C CA . CYS A 1 325 ? 6.047 -11.484 -18.859 1 76.19 325 CYS A CA 1
ATOM 2650 C C . CYS A 1 325 ? 7.297 -11.898 -18.094 1 76.19 325 CYS A C 1
ATOM 2652 O O . CYS A 1 325 ? 7.438 -11.57 -16.922 1 76.19 325 CYS A O 1
ATOM 2654 N N . PHE A 1 326 ? 8.258 -12.523 -18.797 1 77.62 326 PHE A N 1
ATOM 2655 C CA . PHE A 1 326 ? 9.297 -13.188 -18.016 1 77.62 326 PHE A CA 1
ATOM 2656 C C . PHE A 1 326 ? 10.617 -12.438 -18.125 1 77.62 326 PHE A C 1
ATOM 2658 O O . PHE A 1 326 ? 11.625 -12.852 -17.547 1 77.62 326 PHE A O 1
ATOM 2665 N N . GLU A 1 327 ? 10.516 -11.242 -18.812 1 71.31 327 GLU A N 1
ATOM 2666 C CA . GLU A 1 327 ? 11.742 -10.453 -18.922 1 71.31 327 GLU A CA 1
ATOM 2667 C C . GLU A 1 327 ? 12.148 -9.891 -17.562 1 71.31 327 GLU A C 1
ATOM 2669 O O . GLU A 1 327 ? 11.297 -9.461 -16.781 1 71.31 327 GLU A O 1
ATOM 2674 N N . ASN A 1 328 ? 13.43 -10.164 -17.297 1 63.44 328 ASN A N 1
ATOM 2675 C CA . ASN A 1 328 ? 13.977 -9.688 -16.031 1 63.44 328 ASN A CA 1
ATOM 2676 C C . ASN A 1 328 ? 13.914 -8.172 -15.922 1 63.44 328 ASN A C 1
ATOM 2678 O O . ASN A 1 328 ? 14.32 -7.465 -16.844 1 63.44 328 ASN A O 1
ATOM 2682 N N . VAL A 1 329 ? 13.258 -7.762 -15.023 1 56.78 329 VAL A N 1
ATOM 2683 C CA . VAL A 1 329 ? 13.07 -6.32 -14.875 1 56.78 329 VAL A CA 1
ATOM 2684 C C . VAL A 1 329 ? 14.25 -5.723 -14.117 1 56.78 329 VAL A C 1
ATOM 2686 O O . VAL A 1 329 ? 14.469 -4.512 -14.156 1 56.78 329 VAL A O 1
ATOM 2689 N N . ILE A 1 330 ? 15 -6.543 -13.367 1 54.09 330 ILE A N 1
ATOM 2690 C CA . ILE A 1 330 ? 16.094 -5.973 -12.609 1 54.09 330 ILE A CA 1
ATOM 2691 C C . ILE A 1 330 ? 17.406 -6.152 -13.375 1 54.09 330 ILE A C 1
ATOM 2693 O O . ILE A 1 330 ? 17.75 -7.27 -13.766 1 54.09 330 ILE A O 1
ATOM 2697 N N . PRO A 1 331 ? 17.969 -5.012 -13.875 1 46.19 331 PRO A N 1
ATOM 2698 C CA . PRO A 1 331 ? 19.234 -5.145 -14.594 1 46.19 331 PRO A CA 1
ATOM 2699 C C . PRO A 1 331 ? 20.234 -6.02 -13.852 1 46.19 331 PRO A C 1
ATOM 2701 O O . PRO A 1 331 ? 20.328 -5.965 -12.625 1 46.19 331 PRO A O 1
ATOM 2704 N N . LYS A 1 332 ? 20.703 -7.102 -14.484 1 44.12 332 LYS A N 1
ATOM 2705 C CA . LYS A 1 332 ? 21.828 -7.895 -13.969 1 44.12 332 LYS A CA 1
ATOM 2706 C C . LYS A 1 332 ? 23 -7 -13.578 1 44.12 332 LYS A C 1
ATOM 2708 O O . LYS A 1 332 ? 23.391 -6.125 -14.344 1 44.12 332 LYS A O 1
ATOM 2713 N N . THR A 1 333 ? 23.188 -6.773 -12.344 1 37.75 333 THR A N 1
ATOM 2714 C CA . THR A 1 333 ? 24.5 -6.219 -12.023 1 37.75 333 THR A CA 1
ATOM 2715 C C . THR A 1 333 ? 25.594 -6.918 -12.828 1 37.75 333 THR A C 1
ATOM 2717 O O . THR A 1 333 ? 25.734 -8.141 -12.75 1 37.75 333 THR A O 1
ATOM 2720 N N . GLU A 1 334 ? 25.906 -6.445 -14 1 34.78 334 GLU A N 1
ATOM 2721 C CA . GLU A 1 334 ? 27.156 -6.961 -14.562 1 34.78 334 GLU A CA 1
ATOM 2722 C C . GLU A 1 334 ? 28.188 -7.23 -13.477 1 34.78 334 GLU A C 1
ATOM 2724 O O . GLU A 1 334 ? 28.438 -6.371 -12.625 1 34.78 334 GLU A O 1
ATOM 2729 N N . SER A 1 335 ? 28.406 -8.453 -12.969 1 32.03 335 SER A N 1
ATOM 2730 C CA . SER A 1 335 ? 29.75 -8.586 -12.43 1 32.03 335 SER A CA 1
ATOM 2731 C C . SER A 1 335 ? 30.719 -7.652 -13.141 1 32.03 335 SER A C 1
ATOM 2733 O O . SER A 1 335 ? 30.531 -7.32 -14.312 1 32.03 335 SER A O 1
ATOM 2735 N N . SER A 1 336 ? 31.656 -6.855 -12.469 1 32.81 336 SER A N 1
ATOM 2736 C CA . SER A 1 336 ? 32.75 -6 -12.922 1 32.81 336 SER A CA 1
ATOM 2737 C C . SER A 1 336 ? 33.406 -6.574 -14.164 1 32.81 336 SER A C 1
ATOM 2739 O O . SER A 1 336 ? 34.375 -5.992 -14.688 1 32.81 336 SER A O 1
ATOM 2741 N N . ASP A 1 337 ? 33.281 -7.781 -14.578 1 28.41 337 ASP A N 1
ATOM 2742 C CA . ASP A 1 337 ? 34.312 -7.898 -15.602 1 28.41 337 ASP A CA 1
ATOM 2743 C C . ASP A 1 337 ? 33.906 -7.152 -16.875 1 28.41 337 ASP A C 1
ATOM 2745 O O . ASP A 1 337 ? 34.781 -6.664 -17.609 1 28.41 337 ASP A O 1
ATOM 2749 N N . SER A 1 338 ? 32.875 -7.551 -17.625 1 29 338 SER A N 1
ATOM 2750 C CA . SER A 1 338 ? 32.906 -7.082 -19 1 29 338 SER A CA 1
ATOM 2751 C C . SER A 1 338 ? 32.375 -5.66 -19.109 1 29 338 SER A C 1
ATOM 2753 O O . SER A 1 338 ? 31.297 -5.348 -18.562 1 29 338 SER A O 1
ATOM 2755 N N . GLN A 1 339 ? 33.188 -4.562 -19.594 1 27.98 339 GLN A N 1
ATOM 2756 C CA . GLN A 1 339 ? 33.281 -3.16 -19.969 1 27.98 339 GLN A CA 1
ATOM 2757 C C . GLN A 1 339 ? 32.156 -2.756 -20.922 1 27.98 339 GLN A C 1
ATOM 2759 O O . GLN A 1 339 ? 32.25 -1.729 -21.594 1 27.98 339 GLN A O 1
ATOM 2764 N N . ASN A 1 340 ? 31.234 -3.514 -21.312 1 27 340 ASN A N 1
ATOM 2765 C CA . ASN A 1 340 ? 30.5 -2.891 -22.422 1 27 340 ASN A CA 1
ATOM 2766 C C . ASN A 1 340 ? 29.672 -1.709 -21.938 1 27 340 ASN A C 1
ATOM 2768 O O . ASN A 1 340 ? 28.812 -1.863 -21.062 1 27 340 ASN A O 1
ATOM 2772 N N . THR A 1 341 ? 30.125 -0.42 -22.234 1 26.28 341 THR A N 1
ATOM 2773 C CA . THR A 1 341 ? 29.734 0.985 -22.188 1 26.28 341 THR A CA 1
ATOM 2774 C C . THR A 1 341 ? 28.359 1.188 -22.812 1 26.28 341 THR A C 1
ATOM 2776 O O . THR A 1 341 ? 28.219 1.283 -24.031 1 26.28 341 THR A O 1
ATOM 2779 N N . THR A 1 342 ? 27.391 0.394 -22.719 1 27.67 342 THR A N 1
ATOM 2780 C CA . THR A 1 342 ? 26.25 0.957 -23.438 1 27.67 342 THR A CA 1
ATOM 2781 C C . THR A 1 342 ? 25.922 2.354 -22.922 1 27.67 342 THR A C 1
ATOM 2783 O O . THR A 1 342 ? 25.75 2.553 -21.719 1 27.67 342 THR A O 1
ATOM 2786 N N . LYS A 1 343 ? 26.062 3.43 -23.734 1 24.22 343 LYS A N 1
ATOM 2787 C CA . LYS A 1 343 ? 25.875 4.879 -23.734 1 24.22 343 LYS A CA 1
ATOM 2788 C C . LYS A 1 343 ? 24.469 5.254 -23.297 1 24.22 343 LYS A C 1
ATOM 2790 O O . LYS A 1 343 ? 23.5 5.062 -24.047 1 24.22 343 LYS A O 1
ATOM 2795 N N . PHE A 1 344 ? 24.031 4.973 -22.125 1 23.52 344 PHE A N 1
ATOM 2796 C CA . PHE A 1 344 ? 22.906 5.828 -21.75 1 23.52 344 PHE A CA 1
ATOM 2797 C C . PHE A 1 344 ? 23.234 7.293 -22.016 1 23.52 344 PHE A C 1
ATOM 2799 O O . PHE A 1 344 ? 24.328 7.762 -21.703 1 23.52 344 PHE A O 1
ATOM 2806 N N . SER A 1 345 ? 22.734 7.934 -23.094 1 25.53 345 SER A N 1
ATOM 2807 C CA . SER A 1 345 ? 22.953 9.344 -23.422 1 25.53 345 SER A CA 1
ATOM 2808 C C . SER A 1 345 ? 23.094 10.188 -22.156 1 25.53 345 SER A C 1
ATOM 2810 O O . SER A 1 345 ? 22.406 9.938 -21.156 1 25.53 345 SER A O 1
ATOM 2812 N N . LYS A 1 346 ? 24.234 10.977 -22.062 1 24.77 346 LYS A N 1
ATOM 2813 C CA . LYS A 1 346 ? 24.812 11.977 -21.172 1 24.77 346 LYS A CA 1
ATOM 2814 C C . LYS A 1 346 ? 23.766 12.984 -20.719 1 24.77 346 LYS A C 1
ATOM 2816 O O . LYS A 1 346 ? 23.375 13.867 -21.484 1 24.77 346 LYS A O 1
ATOM 2821 N N . THR A 1 347 ? 22.625 12.742 -20.172 1 24.25 347 THR A N 1
ATOM 2822 C CA . THR A 1 347 ? 22.188 13.969 -19.516 1 24.25 347 THR A CA 1
ATOM 2823 C C . THR A 1 347 ? 23.312 14.578 -18.688 1 24.25 347 THR A C 1
ATOM 2825 O O . THR A 1 347 ? 24.078 13.852 -18.047 1 24.25 347 THR A O 1
ATOM 2828 N N . GLU A 1 348 ? 23.766 15.898 -18.984 1 25.92 348 GLU A N 1
ATOM 2829 C CA . GLU A 1 348 ? 24.812 16.703 -18.375 1 25.92 348 GLU A CA 1
ATOM 2830 C C . GLU A 1 348 ? 24.922 16.438 -16.875 1 25.92 348 GLU A C 1
ATOM 2832 O O . GLU A 1 348 ? 23.922 16.547 -16.156 1 25.92 348 GLU A O 1
ATOM 2837 N N . LYS A 1 349 ? 25.891 15.781 -16.438 1 26.11 349 LYS A N 1
ATOM 2838 C CA . LYS A 1 349 ? 26.469 15.562 -15.125 1 26.11 349 LYS A CA 1
ATOM 2839 C C . LYS A 1 349 ? 26.609 16.875 -14.352 1 26.11 349 LYS A C 1
ATOM 2841 O O . LYS A 1 349 ? 27.406 17.734 -14.719 1 26.11 349 LYS A O 1
ATOM 2846 N N . ILE A 1 350 ? 25.625 17.516 -13.836 1 23.31 350 ILE A N 1
ATOM 2847 C CA . ILE A 1 350 ? 26.125 18.453 -12.844 1 23.31 350 ILE A CA 1
ATOM 2848 C C . ILE A 1 350 ? 27.078 17.734 -11.891 1 23.31 350 ILE A C 1
ATOM 2850 O O . ILE A 1 350 ? 26.766 16.656 -11.375 1 23.31 350 ILE A O 1
ATOM 2854 N N . ALA A 1 351 ? 28.422 17.984 -11.922 1 26.48 351 ALA A N 1
ATOM 2855 C CA . ALA A 1 351 ? 29.547 17.641 -11.078 1 26.48 351 ALA A CA 1
ATOM 2856 C C . ALA A 1 351 ? 29.125 17.531 -9.609 1 26.48 351 ALA A C 1
ATOM 2858 O O . ALA A 1 351 ? 28.781 18.531 -8.984 1 26.48 351 ALA A O 1
ATOM 2859 N N . ALA A 1 352 ? 28.531 16.484 -9.25 1 26.58 352 ALA A N 1
ATOM 2860 C CA . ALA A 1 352 ? 28.391 16.125 -7.84 1 26.58 352 ALA A CA 1
ATOM 2861 C C . ALA A 1 352 ? 29.734 16.172 -7.129 1 26.58 352 ALA A C 1
ATOM 2863 O O . ALA A 1 352 ? 30.672 15.469 -7.516 1 26.58 352 ALA A O 1
ATOM 2864 N N . SER A 1 353 ? 30.188 17.234 -6.512 1 25.22 353 SER A N 1
ATOM 2865 C CA . SER A 1 353 ? 31.344 17.297 -5.621 1 25.22 353 SER A CA 1
ATOM 2866 C C . SER A 1 353 ? 31.375 16.125 -4.652 1 25.22 353 SER A C 1
ATOM 2868 O O . SER A 1 353 ? 30.328 15.727 -4.117 1 25.22 353 SER A O 1
ATOM 2870 N N . GLU A 1 354 ? 32.25 15.18 -4.754 1 27.5 354 GLU A N 1
ATOM 2871 C CA . GLU A 1 354 ? 32.688 14.039 -3.965 1 27.5 354 GLU A CA 1
ATOM 2872 C C . GLU A 1 354 ? 32.875 14.414 -2.496 1 27.5 354 GLU A C 1
ATOM 2874 O O . GLU A 1 354 ? 33.812 15.125 -2.133 1 27.5 354 GLU A O 1
ATOM 2879 N N . ILE A 1 355 ? 31.844 14.711 -1.69 1 26.08 355 ILE A N 1
ATOM 2880 C CA . ILE A 1 355 ? 32.156 14.867 -0.273 1 26.08 355 ILE A CA 1
ATOM 2881 C C . ILE A 1 355 ? 32.625 13.531 0.302 1 26.08 355 ILE A C 1
ATOM 2883 O O . ILE A 1 355 ? 31.875 12.539 0.268 1 26.08 355 ILE A O 1
ATOM 2887 N N . SER A 1 356 ? 33.875 13.156 0.263 1 26.39 356 SER A N 1
ATOM 2888 C CA . SER A 1 356 ? 34.625 12.055 0.876 1 26.39 356 SER A CA 1
ATOM 2889 C C . SER A 1 356 ? 34.344 11.961 2.371 1 26.39 356 SER A C 1
ATOM 2891 O O . SER A 1 356 ? 34.625 12.898 3.123 1 26.39 356 SER A O 1
ATOM 2893 N N . PHE A 1 357 ? 33.281 11.398 2.848 1 25.25 357 PHE A N 1
ATOM 2894 C CA . PHE A 1 357 ? 33.031 11.164 4.262 1 25.25 357 PHE A CA 1
ATOM 2895 C C . PHE A 1 357 ? 34 10.117 4.82 1 25.25 357 PHE A C 1
ATOM 2897 O O . PHE A 1 357 ? 33.656 8.938 4.91 1 25.25 357 PHE A O 1
ATOM 2904 N N . ASP A 1 358 ? 35.281 10.047 4.539 1 26.06 358 ASP A N 1
ATOM 2905 C CA . ASP A 1 358 ? 36.188 9.07 5.129 1 26.06 358 ASP A CA 1
ATOM 2906 C C . ASP A 1 358 ? 36.219 9.188 6.652 1 26.06 358 ASP A C 1
ATOM 2908 O O . ASP A 1 358 ? 36.938 8.469 7.328 1 26.06 358 ASP A O 1
ATOM 2912 N N . ASP A 1 359 ? 35.906 10.336 7.402 1 25.48 359 ASP A N 1
ATOM 2913 C CA . ASP A 1 359 ? 36.531 10.336 8.711 1 25.48 359 ASP A CA 1
ATOM 2914 C C . ASP A 1 359 ? 35.938 9.266 9.617 1 25.48 359 ASP A C 1
ATOM 2916 O O . ASP A 1 359 ? 34.75 8.977 9.547 1 25.48 359 ASP A O 1
ATOM 2920 N N . GLU A 1 360 ? 36.812 8.43 10.359 1 25.56 360 GLU A N 1
ATOM 2921 C CA . GLU A 1 360 ? 36.938 7.426 11.414 1 25.56 360 GLU A CA 1
ATOM 2922 C C . GLU A 1 360 ? 36.125 7.84 12.641 1 25.56 360 GLU A C 1
ATOM 2924 O O . GLU A 1 360 ? 35.969 7.055 13.578 1 25.56 360 GLU A O 1
ATOM 2929 N N . PHE A 1 361 ? 34.844 8.25 12.727 1 22.11 361 PHE A N 1
ATOM 2930 C CA . PHE A 1 361 ? 34.5 8.258 14.141 1 22.11 361 PHE A CA 1
ATOM 2931 C C . PHE A 1 361 ? 34.281 6.836 14.656 1 22.11 361 PHE A C 1
ATOM 2933 O O . PHE A 1 361 ? 33.844 5.961 13.922 1 22.11 361 PHE A O 1
ATOM 2940 N N . MET B 1 1 ? 15.547 40.688 46.375 1 22.09 1 MET B N 1
ATOM 2941 C CA . MET B 1 1 ? 15.047 40.875 45.031 1 22.09 1 MET B CA 1
ATOM 2942 C C . MET B 1 1 ? 14.875 39.562 44.312 1 22.09 1 MET B C 1
ATOM 2944 O O . MET B 1 1 ? 14.609 39.531 43.125 1 22.09 1 MET B O 1
ATOM 2948 N N . THR B 1 2 ? 15.305 38.375 44.844 1 25.81 2 THR B N 1
ATOM 2949 C CA . THR B 1 2 ? 15.75 37.094 44.281 1 25.81 2 THR B CA 1
ATOM 2950 C C . THR B 1 2 ? 14.555 36.188 43.969 1 25.81 2 THR B C 1
ATOM 2952 O O . THR B 1 2 ? 14.727 35 43.656 1 25.81 2 THR B O 1
ATOM 2955 N N . GLN B 1 3 ? 13.211 36.594 44.062 1 24.73 3 GLN B N 1
ATOM 2956 C CA . GLN B 1 3 ? 12.133 35.688 44.406 1 24.73 3 GLN B CA 1
ATOM 2957 C C . GLN B 1 3 ? 11.703 34.844 43.188 1 24.73 3 GLN B C 1
ATOM 2959 O O . GLN B 1 3 ? 10.938 33.906 43.312 1 24.73 3 GLN B O 1
ATOM 2964 N N . ALA B 1 4 ? 11.797 35.281 41.844 1 26.97 4 ALA B N 1
ATOM 2965 C CA . ALA B 1 4 ? 10.68 35.031 40.938 1 26.97 4 ALA B CA 1
ATOM 2966 C C . ALA B 1 4 ? 10.766 33.625 40.312 1 26.97 4 ALA B C 1
ATOM 2968 O O . ALA B 1 4 ? 10.016 33.312 39.406 1 26.97 4 ALA B O 1
ATOM 2969 N N . ASN B 1 5 ? 11.789 32.781 40.531 1 25.16 5 ASN B N 1
ATOM 2970 C CA . ASN B 1 5 ? 12.094 31.812 39.469 1 25.16 5 ASN B CA 1
ATOM 2971 C C . ASN B 1 5 ? 11.094 30.656 39.469 1 25.16 5 ASN B C 1
ATOM 2973 O O . ASN B 1 5 ? 11.391 29.578 38.938 1 25.16 5 ASN B O 1
ATOM 2977 N N . LYS B 1 6 ? 10.164 30.453 40.469 1 29.92 6 LYS B N 1
ATOM 2978 C CA . LYS B 1 6 ? 9.617 29.125 40.75 1 29.92 6 LYS B CA 1
ATOM 2979 C C . LYS B 1 6 ? 8.727 28.641 39.594 1 29.92 6 LYS B C 1
ATOM 2981 O O . LYS B 1 6 ? 8.281 27.5 39.594 1 29.92 6 LYS B O 1
ATOM 2986 N N . ASP B 1 7 ? 7.809 29.391 39.031 1 26.02 7 ASP B N 1
ATOM 2987 C CA . ASP B 1 7 ? 6.469 28.922 38.688 1 26.02 7 ASP B CA 1
ATOM 2988 C C . ASP B 1 7 ? 6.457 28.203 37.344 1 26.02 7 ASP B C 1
ATOM 2990 O O . ASP B 1 7 ? 5.414 28.125 36.688 1 26.02 7 ASP B O 1
ATOM 2994 N N . SER B 1 8 ? 7.551 27.875 36.594 1 28.8 8 SER B N 1
ATOM 2995 C CA . SER B 1 8 ? 7.512 27.422 35.219 1 28.8 8 SER B CA 1
ATOM 2996 C C . SER B 1 8 ? 6.93 26.016 35.125 1 28.8 8 SER B C 1
ATOM 2998 O O . SER B 1 8 ? 6.973 25.391 34.062 1 28.8 8 SER B O 1
ATOM 3000 N N . THR B 1 9 ? 6.668 25.281 36.25 1 31.7 9 THR B N 1
ATOM 3001 C CA . THR B 1 9 ? 6.219 23.891 36.219 1 31.7 9 THR B CA 1
ATOM 3002 C C . THR B 1 9 ? 4.82 23.781 35.625 1 31.7 9 THR B C 1
ATOM 3004 O O . THR B 1 9 ? 4.098 22.828 35.875 1 31.7 9 THR B O 1
ATOM 3007 N N . ILE B 1 10 ? 4.145 24.812 35.156 1 30.83 10 ILE B N 1
ATOM 3008 C CA . ILE B 1 10 ? 2.705 24.875 34.938 1 30.83 10 ILE B CA 1
ATOM 3009 C C . ILE B 1 10 ? 2.293 23.828 33.906 1 30.83 10 ILE B C 1
ATOM 3011 O O . ILE B 1 10 ? 1.291 23.125 34.094 1 30.83 10 ILE B O 1
ATOM 3015 N N . SER B 1 11 ? 2.703 23.891 32.562 1 33.03 11 SER B N 1
ATOM 3016 C CA . SER B 1 11 ? 1.84 23.672 31.406 1 33.03 11 SER B CA 1
ATOM 3017 C C . SER B 1 11 ? 1.764 22.188 31.062 1 33.03 11 SER B C 1
ATOM 3019 O O . SER B 1 11 ? 0.896 21.766 30.281 1 33.03 11 SER B O 1
ATOM 3021 N N . GLY B 1 12 ? 2.658 21.328 31.344 1 35.75 12 GLY B N 1
ATOM 3022 C CA . GLY B 1 12 ? 2.633 19.953 30.875 1 35.75 12 GLY B CA 1
ATOM 3023 C C . GLY B 1 12 ? 1.535 19.125 31.516 1 35.75 12 GLY B C 1
ATOM 3024 O O . GLY B 1 12 ? 1.115 18.109 30.969 1 35.75 12 GLY B O 1
ATOM 3025 N N . THR B 1 13 ? 1.172 19.156 32.781 1 37.75 13 THR B N 1
ATOM 3026 C CA . THR B 1 13 ? 0.301 18.391 33.656 1 37.75 13 THR B CA 1
ATOM 3027 C C . THR B 1 13 ? -1.166 18.719 33.375 1 37.75 13 THR B C 1
ATOM 3029 O O . THR B 1 13 ? -2.057 17.953 33.781 1 37.75 13 THR B O 1
ATOM 3032 N N . LYS B 1 14 ? -1.561 19.875 32.969 1 39.44 14 LYS B N 1
ATOM 3033 C CA . LYS B 1 14 ? -2.941 20.312 32.781 1 39.44 14 LYS B CA 1
ATOM 3034 C C . LYS B 1 14 ? -3.607 19.547 31.656 1 39.44 14 LYS B C 1
ATOM 3036 O O . LYS B 1 14 ? -4.836 19.469 31.594 1 39.44 14 LYS B O 1
ATOM 3041 N N . GLY B 1 15 ? -2.914 19.125 30.609 1 43.31 15 GLY B N 1
ATOM 3042 C CA . GLY B 1 15 ? -3.432 18.438 29.453 1 43.31 15 GLY B CA 1
ATOM 3043 C C . GLY B 1 15 ? -3.957 17.047 29.75 1 43.31 15 GLY B C 1
ATOM 3044 O O . GLY B 1 15 ? -4.965 16.609 29.188 1 43.31 15 GLY B O 1
ATOM 3045 N N . THR B 1 16 ? -3.164 16.25 30.516 1 48.78 16 THR B N 1
ATOM 3046 C CA . THR B 1 16 ? -3.502 14.883 30.891 1 48.78 16 THR B CA 1
ATOM 3047 C C . THR B 1 16 ? -4.703 14.859 31.828 1 48.78 16 THR B C 1
ATOM 3049 O O . THR B 1 16 ? -5.543 13.961 31.75 1 48.78 16 THR B O 1
ATOM 3052 N N . ILE B 1 17 ? -4.625 15.695 32.875 1 48.31 17 ILE B N 1
ATOM 3053 C CA . ILE B 1 17 ? -5.621 15.703 33.938 1 48.31 17 ILE B CA 1
ATOM 3054 C C . ILE B 1 17 ? -7.012 15.914 33.344 1 48.31 17 ILE B C 1
ATOM 3056 O O . ILE B 1 17 ? -7.973 15.242 33.75 1 48.31 17 ILE B O 1
ATOM 3060 N N . ASP B 1 18 ? -6.984 16.719 32.219 1 70.56 18 ASP B N 1
ATOM 3061 C CA . ASP B 1 18 ? -8.227 17.172 31.578 1 70.56 18 ASP B CA 1
ATOM 3062 C C . ASP B 1 18 ? -8.773 16.109 30.641 1 70.56 18 ASP B C 1
ATOM 3064 O O . ASP B 1 18 ? -9.977 15.836 30.625 1 70.56 18 ASP B O 1
ATOM 3068 N N . TYR B 1 19 ? -7.977 15.18 30.281 1 77.69 19 TYR B N 1
ATOM 3069 C CA . TYR B 1 19 ? -8.438 14.156 29.359 1 77.69 19 TYR B CA 1
ATOM 3070 C C . TYR B 1 19 ? -9.211 13.062 30.094 1 77.69 19 TYR B C 1
ATOM 3072 O O . TYR B 1 19 ? -10.297 12.672 29.688 1 77.69 19 TYR B O 1
ATOM 3080 N N . ASP B 1 20 ? -8.633 12.695 31.234 1 79.94 20 ASP B N 1
ATOM 3081 C CA . ASP B 1 20 ? -9.289 11.648 32.031 1 79.94 20 ASP B CA 1
ATOM 3082 C C . ASP B 1 20 ? -10.656 12.102 32.531 1 79.94 20 ASP B C 1
ATOM 3084 O O . ASP B 1 20 ? -11.617 11.336 32.5 1 79.94 20 ASP B O 1
ATOM 3088 N N . SER B 1 21 ? -10.609 13.344 32.969 1 86.06 21 SER B N 1
ATOM 3089 C CA . SER B 1 21 ? -11.875 13.898 33.438 1 86.06 21 SER B CA 1
ATOM 3090 C C . SER B 1 21 ? -12.891 14 32.312 1 86.06 21 SER B C 1
ATOM 3092 O O . SER B 1 21 ? -14.078 13.727 32.5 1 86.06 21 SER B O 1
ATOM 3094 N N . PHE B 1 22 ? -12.461 14.328 31.156 1 90.56 22 PHE B N 1
ATOM 3095 C CA . PHE B 1 22 ? -13.328 14.422 29.984 1 90.56 22 PHE B CA 1
ATOM 3096 C C . PHE B 1 22 ? -13.906 13.055 29.625 1 90.56 22 PHE B C 1
ATOM 3098 O O . PHE B 1 22 ? -15.117 12.922 29.438 1 90.56 22 PHE B O 1
ATOM 3105 N N . LEU B 1 23 ? -13.078 12.055 29.656 1 87.56 23 LEU B N 1
ATOM 3106 C CA . LEU B 1 23 ? -13.523 10.734 29.234 1 87.56 23 LEU B CA 1
ATOM 3107 C C . LEU B 1 23 ? -14.461 10.117 30.281 1 87.56 23 LEU B C 1
ATOM 3109 O O . LEU B 1 23 ? -15.328 9.305 29.922 1 87.56 23 LEU B O 1
ATOM 3113 N N . GLU B 1 24 ? -14.258 10.539 31.5 1 90.06 24 GLU B N 1
ATOM 3114 C CA . GLU B 1 24 ? -15.141 10.039 32.531 1 90.06 24 GLU B CA 1
ATOM 3115 C C . GLU B 1 24 ? -16.594 10.445 32.281 1 90.06 24 GLU B C 1
ATOM 3117 O O . GLU B 1 24 ? -17.516 9.695 32.625 1 90.06 24 GLU B O 1
ATOM 3122 N N . LYS B 1 25 ? -16.766 11.617 31.75 1 92.75 25 LYS B N 1
ATOM 3123 C CA . LYS B 1 25 ? -18.094 12.109 31.438 1 92.75 25 LYS B CA 1
ATOM 3124 C C . LYS B 1 25 ? -18.797 11.211 30.422 1 92.75 25 LYS B C 1
ATOM 3126 O O . LYS B 1 25 ? -20.016 11.141 30.375 1 92.75 25 LYS B O 1
ATOM 3131 N N . TYR B 1 26 ? -18 10.523 29.609 1 94.5 26 TYR B N 1
ATOM 3132 C CA . TYR B 1 26 ? -18.562 9.734 28.516 1 94.5 26 TYR B CA 1
ATOM 3133 C C . TYR B 1 26 ? -18.312 8.242 28.75 1 94.5 26 TYR B C 1
ATOM 3135 O O . TYR B 1 26 ? -18.359 7.453 27.797 1 94.5 26 TYR B O 1
ATOM 3143 N N . LYS B 1 27 ? -18.016 7.859 29.953 1 93.69 27 LYS B N 1
ATOM 3144 C CA . LYS B 1 27 ? -17.609 6.496 30.281 1 93.69 27 LYS B CA 1
ATOM 3145 C C . LYS B 1 27 ? -18.688 5.492 29.859 1 93.69 27 LYS B C 1
ATOM 3147 O O . LYS B 1 27 ? -18.375 4.461 29.266 1 93.69 27 LYS B O 1
ATOM 3152 N N . ILE B 1 28 ? -19.938 5.754 30.156 1 94.62 28 ILE B N 1
ATOM 3153 C CA . ILE B 1 28 ? -21.031 4.844 29.844 1 94.62 28 ILE B CA 1
ATOM 3154 C C . ILE B 1 28 ? -21.203 4.734 28.344 1 94.62 28 ILE B C 1
ATOM 3156 O O . ILE B 1 28 ? -21.344 3.633 27.797 1 94.62 28 ILE B O 1
ATOM 3160 N N . HIS B 1 29 ? -21.156 5.891 27.734 1 95.81 29 HIS B N 1
ATOM 3161 C CA . HIS B 1 29 ? -21.297 5.898 26.281 1 95.81 29 HIS B CA 1
ATOM 3162 C C . HIS B 1 29 ? -20.172 5.105 25.625 1 95.81 29 HIS B C 1
ATOM 3164 O O . HIS B 1 29 ? -20.422 4.32 24.703 1 95.81 29 HIS B O 1
ATOM 3170 N N . ARG B 1 30 ? -19.016 5.309 26.047 1 94.88 30 ARG B N 1
ATOM 3171 C CA . ARG B 1 30 ? -17.859 4.613 25.484 1 94.88 30 ARG B CA 1
ATOM 3172 C C . ARG B 1 30 ? -17.984 3.104 25.672 1 94.88 30 ARG B C 1
ATOM 3174 O O . ARG B 1 30 ? -17.625 2.332 24.781 1 94.88 30 ARG B O 1
ATOM 3181 N N . LEU B 1 31 ? -18.438 2.701 26.781 1 94.56 31 LEU B N 1
ATOM 3182 C CA . LEU B 1 31 ? -18.656 1.281 27.031 1 94.56 31 LEU B CA 1
ATOM 3183 C C . LEU B 1 31 ? -19.672 0.7 26.062 1 94.56 31 LEU B C 1
ATOM 3185 O O . LEU B 1 31 ? -19.516 -0.424 25.594 1 94.56 31 LEU B O 1
ATOM 3189 N N . GLU B 1 32 ? -20.719 1.466 25.859 1 95.25 32 GLU B N 1
ATOM 3190 C CA . GLU B 1 32 ? -21.75 1.026 24.922 1 95.25 32 GLU B CA 1
ATOM 3191 C C . GLU B 1 32 ? -21.188 0.871 23.516 1 95.25 32 GLU B C 1
ATOM 3193 O O . GLU B 1 32 ? -21.5 -0.101 22.828 1 95.25 32 GLU B O 1
ATOM 3198 N N . VAL B 1 33 ? -20.422 1.857 23.109 1 95.88 33 VAL B N 1
ATOM 3199 C CA . VAL B 1 33 ? -19.812 1.814 21.781 1 95.88 33 VAL B CA 1
ATOM 3200 C C . VAL B 1 33 ? -18.844 0.639 21.703 1 95.88 33 VAL B C 1
ATOM 3202 O O . VAL B 1 33 ? -18.812 -0.069 20.688 1 95.88 33 VAL B O 1
ATOM 3205 N N . GLU B 1 34 ? -18.047 0.42 22.734 1 94.31 34 GLU B N 1
ATOM 3206 C CA . GLU B 1 34 ? -17.094 -0.689 22.781 1 94.31 34 GLU B CA 1
ATOM 3207 C C . GLU B 1 34 ? -17.797 -2.029 22.625 1 94.31 34 GLU B C 1
ATOM 3209 O O . GLU B 1 34 ? -17.344 -2.895 21.875 1 94.31 34 GLU B O 1
ATOM 3214 N N . GLU B 1 35 ? -18.891 -2.191 23.266 1 93.31 35 GLU B N 1
ATOM 3215 C CA . GLU B 1 35 ? -19.672 -3.432 23.219 1 93.31 35 GLU B CA 1
ATOM 3216 C C . GLU B 1 35 ? -20.266 -3.65 21.828 1 93.31 35 GLU B C 1
ATOM 3218 O O . GLU B 1 35 ? -20.406 -4.789 21.375 1 93.31 35 GLU B O 1
ATOM 3223 N N . SER B 1 36 ? -20.578 -2.582 21.25 1 94.25 36 SER B N 1
ATOM 3224 C CA . SER B 1 36 ? -21.234 -2.668 19.953 1 94.25 36 SER B CA 1
ATOM 3225 C C . SER B 1 36 ? -20.234 -2.918 18.828 1 94.25 36 SER B C 1
ATOM 3227 O O . SER B 1 36 ? -20.609 -3.301 17.719 1 94.25 36 SER B O 1
ATOM 3229 N N . GLN B 1 37 ? -18.984 -2.686 19.062 1 93.06 37 GLN B N 1
ATOM 3230 C CA . GLN B 1 37 ? -17.969 -2.748 18.031 1 93.06 37 GLN B CA 1
ATOM 3231 C C . GLN B 1 37 ? -17.922 -4.129 17.391 1 93.06 37 GLN B C 1
ATOM 3233 O O . GLN B 1 37 ? -17.75 -4.242 16.172 1 93.06 37 GLN B O 1
ATOM 3238 N N . SER B 1 38 ? -18.047 -5.137 18.188 1 89.81 38 SER B N 1
ATOM 3239 C CA . SER B 1 38 ? -17.938 -6.496 17.672 1 89.81 38 SER B CA 1
ATOM 3240 C C . SER B 1 38 ? -19.109 -6.832 16.75 1 89.81 38 SER B C 1
ATOM 3242 O O . SER B 1 38 ? -19.047 -7.805 16 1 89.81 38 SER B O 1
ATOM 3244 N N . LYS B 1 39 ? -20.156 -6.023 16.828 1 93.44 39 LYS B N 1
ATOM 3245 C CA . LYS B 1 39 ? -21.359 -6.289 16.031 1 93.44 39 LYS B CA 1
ATOM 3246 C C . LYS B 1 39 ? -21.406 -5.402 14.797 1 93.44 39 LYS B C 1
ATOM 3248 O O . LYS B 1 39 ? -22.328 -5.5 13.992 1 93.44 39 LYS B O 1
ATOM 3253 N N . GLU B 1 40 ? -20.438 -4.516 14.656 1 95.69 40 GLU B N 1
ATOM 3254 C CA . GLU B 1 40 ? -20.391 -3.66 13.477 1 95.69 40 GLU B CA 1
ATOM 3255 C C . GLU B 1 40 ? -20.078 -4.469 12.219 1 95.69 40 GLU B C 1
ATOM 3257 O O . GLU B 1 40 ? -19.031 -5.133 12.148 1 95.69 40 GLU B O 1
ATOM 3262 N N . PRO B 1 41 ? -20.797 -4.367 11.195 1 92.31 41 PRO B N 1
ATOM 3263 C CA . PRO B 1 41 ? -20.609 -5.18 9.984 1 92.31 41 PRO B CA 1
ATOM 3264 C C . PRO B 1 41 ? -19.234 -4.977 9.352 1 92.31 41 PRO B C 1
ATOM 3266 O O . PRO B 1 41 ? -18.641 -5.93 8.836 1 92.31 41 PRO B O 1
ATOM 3269 N N . ILE B 1 42 ? -18.719 -3.812 9.406 1 94.19 42 ILE B N 1
ATOM 3270 C CA . ILE B 1 42 ? -17.469 -3.527 8.711 1 94.19 42 ILE B CA 1
ATOM 3271 C C . ILE B 1 42 ? -16.281 -4.047 9.531 1 94.19 42 ILE B C 1
ATOM 3273 O O . ILE B 1 42 ? -15.148 -4.09 9.039 1 94.19 42 ILE B O 1
ATOM 3277 N N . LEU B 1 43 ? -16.562 -4.496 10.797 1 94.5 43 LEU B N 1
ATOM 3278 C CA . LEU B 1 43 ? -15.5 -4.98 11.672 1 94.5 43 LEU B CA 1
ATOM 3279 C C . LEU B 1 43 ? -15.633 -6.484 11.891 1 94.5 43 LEU B C 1
ATOM 3281 O O . LEU B 1 43 ? -14.781 -7.09 12.547 1 94.5 43 LEU B O 1
ATOM 3285 N N . MET B 1 44 ? -16.703 -7.086 11.422 1 90.38 44 MET B N 1
ATOM 3286 C CA . MET B 1 44 ? -16.938 -8.516 11.609 1 90.38 44 MET B CA 1
ATOM 3287 C C . MET B 1 44 ? -16.188 -9.328 10.555 1 90.38 44 MET B C 1
ATOM 3289 O O . MET B 1 44 ? -16.281 -9.039 9.359 1 90.38 44 MET B O 1
ATOM 3293 N N . GLU B 1 45 ? -15.477 -10.25 11.078 1 83.44 45 GLU B N 1
ATOM 3294 C CA . GLU B 1 45 ? -14.812 -11.172 10.156 1 83.44 45 GLU B CA 1
ATOM 3295 C C . GLU B 1 45 ? -15.82 -11.961 9.336 1 83.44 45 GLU B C 1
ATOM 3297 O O . GLU B 1 45 ? -16.844 -12.414 9.867 1 83.44 45 GLU B O 1
ATOM 3302 N N . ASN B 1 46 ? -15.703 -11.82 8.07 1 74.5 46 ASN B N 1
ATOM 3303 C CA . ASN B 1 46 ? -16.516 -12.641 7.172 1 74.5 46 ASN B CA 1
ATOM 3304 C C . ASN B 1 46 ? -15.648 -13.633 6.395 1 74.5 46 ASN B C 1
ATOM 3306 O O . ASN B 1 46 ? -15.062 -13.281 5.367 1 74.5 46 ASN B O 1
ATOM 3310 N N . LYS B 1 47 ? -15.594 -14.789 6.871 1 65.75 47 LYS B N 1
ATOM 3311 C CA . LYS B 1 47 ? -14.758 -15.828 6.273 1 65.75 47 LYS B CA 1
ATOM 3312 C C . LYS B 1 47 ? -15.25 -16.203 4.879 1 65.75 47 LYS B C 1
ATOM 3314 O O . LYS B 1 47 ? -14.508 -16.781 4.082 1 65.75 47 LYS B O 1
ATOM 3319 N N . SER B 1 48 ? -16.516 -15.797 4.664 1 61.47 48 SER B N 1
ATOM 3320 C CA . SER B 1 48 ? -17.109 -16.172 3.385 1 61.47 48 SER B CA 1
ATOM 3321 C C . SER B 1 48 ? -16.922 -15.078 2.346 1 61.47 48 SER B C 1
ATOM 3323 O O . SER B 1 48 ? -17.234 -15.273 1.166 1 61.47 48 SER B O 1
ATOM 3325 N N . ARG B 1 49 ? -16.641 -13.945 2.889 1 63.44 49 ARG B N 1
ATOM 3326 C CA . ARG B 1 49 ? -16.469 -12.891 1.898 1 63.44 49 ARG B CA 1
ATOM 3327 C C . ARG B 1 49 ? -15.039 -12.875 1.354 1 63.44 49 ARG B C 1
ATOM 3329 O O . ARG B 1 49 ? -14.172 -12.203 1.903 1 63.44 49 ARG B O 1
ATOM 3336 N N . PHE B 1 50 ? -14.969 -13.703 0.352 1 60 50 PHE B N 1
ATOM 3337 C CA . PHE B 1 50 ? -13.672 -13.977 -0.263 1 60 50 PHE B CA 1
ATOM 3338 C C . PHE B 1 50 ? -13.383 -12.977 -1.376 1 60 50 PHE B C 1
ATOM 3340 O O . PHE B 1 50 ? -12.242 -12.844 -1.81 1 60 50 PHE B O 1
ATOM 3347 N N . VAL B 1 51 ? -14.508 -12.352 -1.666 1 67.88 51 VAL B N 1
ATOM 3348 C CA . VAL B 1 51 ? -14.336 -11.586 -2.896 1 67.88 51 VAL B CA 1
ATOM 3349 C C . VAL B 1 51 ? -14.883 -10.172 -2.711 1 67.88 51 VAL B C 1
ATOM 3351 O O . VAL B 1 51 ? -15.797 -9.961 -1.91 1 67.88 51 VAL B O 1
ATOM 3354 N N . LEU B 1 52 ? -14.328 -9.297 -3.369 1 76.44 52 LEU B N 1
ATOM 3355 C CA . LEU B 1 52 ? -14.711 -7.891 -3.387 1 76.44 52 LEU B CA 1
ATOM 3356 C C . LEU B 1 52 ? -16.109 -7.719 -3.994 1 76.44 52 LEU B C 1
ATOM 3358 O O . LEU B 1 52 ? -16.891 -6.883 -3.537 1 76.44 52 LEU B O 1
ATOM 3362 N N . MET B 1 53 ? -16.438 -8.625 -4.938 1 76.81 53 MET B N 1
ATOM 3363 C CA . MET B 1 53 ? -17.734 -8.461 -5.609 1 76.81 53 MET B CA 1
ATOM 3364 C C . MET B 1 53 ? -18.75 -9.461 -5.07 1 76.81 53 MET B C 1
ATOM 3366 O O . MET B 1 53 ? -18.391 -10.562 -4.668 1 76.81 53 MET B O 1
ATOM 3370 N N . PRO B 1 54 ? -19.906 -9.102 -5.039 1 81.06 54 PRO B N 1
ATOM 3371 C CA . PRO B 1 54 ? -20.438 -7.773 -5.352 1 81.06 54 PRO B CA 1
ATOM 3372 C C . PRO B 1 54 ? -20.109 -6.742 -4.27 1 81.06 54 PRO B C 1
ATOM 3374 O O . PRO B 1 54 ? -19.969 -7.102 -3.098 1 81.06 54 PRO B O 1
ATOM 3377 N N . ILE B 1 55 ? -20.062 -5.582 -4.699 1 84.94 55 ILE B N 1
ATOM 3378 C CA . ILE B 1 55 ? -19.781 -4.496 -3.764 1 84.94 55 ILE B CA 1
ATOM 3379 C C . ILE B 1 55 ? -20.938 -4.363 -2.768 1 84.94 55 ILE B C 1
ATOM 3381 O O . ILE B 1 55 ? -22.094 -4.309 -3.16 1 84.94 55 ILE B O 1
ATOM 3385 N N . LYS B 1 56 ? -20.609 -4.363 -1.545 1 87.31 56 LYS B N 1
ATOM 3386 C CA . LYS B 1 56 ? -21.609 -4.23 -0.497 1 87.31 56 LYS B CA 1
ATOM 3387 C C . LYS B 1 56 ? -21.625 -2.818 0.087 1 87.31 56 LYS B C 1
ATOM 3389 O O . LYS B 1 56 ? -22.672 -2.271 0.399 1 87.31 56 LYS B O 1
ATOM 3394 N N . PHE B 1 57 ? -20.469 -2.25 0.206 1 92.5 57 PHE B N 1
ATOM 3395 C CA . PHE B 1 57 ? -20.312 -0.905 0.75 1 92.5 57 PHE B CA 1
ATOM 3396 C C . PHE B 1 57 ? -19.906 0.079 -0.339 1 92.5 57 PHE B C 1
ATOM 3398 O O . PHE B 1 57 ? -18.734 0.449 -0.444 1 92.5 57 PHE B O 1
ATOM 3405 N N . HIS B 1 58 ? -20.875 0.569 -1.001 1 90.62 58 HIS B N 1
ATOM 3406 C CA . HIS B 1 58 ? -20.688 1.341 -2.225 1 90.62 58 HIS B CA 1
ATOM 3407 C C . HIS B 1 58 ? -19.969 2.658 -1.942 1 90.62 58 HIS B C 1
ATOM 3409 O O . HIS B 1 58 ? -19.109 3.074 -2.711 1 90.62 58 HIS B O 1
ATOM 3415 N N . THR B 1 59 ? -20.328 3.268 -0.825 1 91 59 THR B N 1
ATOM 3416 C CA . THR B 1 59 ? -19.688 4.535 -0.483 1 91 59 THR B CA 1
ATOM 3417 C C . THR B 1 59 ? -18.188 4.352 -0.253 1 91 59 THR B C 1
ATOM 3419 O O . THR B 1 59 ? -17.391 5.18 -0.684 1 91 59 THR B O 1
ATOM 3422 N N . VAL B 1 60 ? -17.875 3.289 0.395 1 93.62 60 VAL B N 1
ATOM 3423 C CA . VAL B 1 60 ? -16.484 2.982 0.68 1 93.62 60 VAL B CA 1
ATOM 3424 C C . VAL B 1 60 ? -15.75 2.645 -0.619 1 93.62 60 VAL B C 1
ATOM 3426 O O . VAL B 1 60 ? -14.648 3.137 -0.864 1 93.62 60 VAL B O 1
ATOM 3429 N N . TYR B 1 61 ? -16.391 1.893 -1.435 1 92.44 61 TYR B N 1
ATOM 3430 C CA . TYR B 1 61 ? -15.812 1.521 -2.715 1 92.44 61 TYR B CA 1
ATOM 3431 C C . TYR B 1 61 ? -15.617 2.744 -3.605 1 92.44 61 TYR B C 1
ATOM 3433 O O . TYR B 1 61 ? -14.594 2.877 -4.277 1 92.44 61 TYR B O 1
ATOM 3441 N N . ASP B 1 62 ? -16.562 3.635 -3.615 1 91.69 62 ASP B N 1
ATOM 3442 C CA . ASP B 1 62 ? -16.469 4.875 -4.379 1 91.69 62 ASP B CA 1
ATOM 3443 C C . ASP B 1 62 ? -15.266 5.711 -3.918 1 91.69 62 ASP B C 1
ATOM 3445 O O . ASP B 1 62 ? -14.586 6.332 -4.734 1 91.69 62 ASP B O 1
ATOM 3449 N N . GLY B 1 63 ? -15.133 5.73 -2.604 1 91.56 63 GLY B N 1
ATOM 3450 C CA . GLY B 1 63 ? -13.961 6.41 -2.066 1 91.56 63 GLY B CA 1
ATOM 3451 C C . GLY B 1 63 ? -12.656 5.84 -2.58 1 91.56 63 GLY B C 1
ATOM 3452 O O . GLY B 1 63 ? -11.742 6.586 -2.939 1 91.56 63 GLY B O 1
ATOM 3453 N N . TYR B 1 64 ? -12.578 4.516 -2.646 1 92.44 64 TYR B N 1
ATOM 3454 C CA . TYR B 1 64 ? -11.406 3.83 -3.182 1 92.44 64 TYR B CA 1
ATOM 3455 C C . TYR B 1 64 ? -11.18 4.203 -4.641 1 92.44 64 TYR B C 1
ATOM 3457 O O . TYR B 1 64 ? -10.062 4.551 -5.031 1 92.44 64 TYR B O 1
ATOM 3465 N N . LYS B 1 65 ? -12.164 4.188 -5.359 1 91.25 65 LYS B N 1
ATOM 3466 C CA . LYS B 1 65 ? -12.031 4.469 -6.789 1 91.25 65 LYS B CA 1
ATOM 3467 C C . LYS B 1 65 ? -11.641 5.922 -7.031 1 91.25 65 LYS B C 1
ATOM 3469 O O . LYS B 1 65 ? -10.883 6.223 -7.957 1 91.25 65 LYS B O 1
ATOM 3474 N N . LYS B 1 66 ? -12.148 6.77 -6.277 1 89.19 66 LYS B N 1
ATOM 3475 C CA . LYS B 1 66 ? -11.742 8.172 -6.363 1 89.19 66 LYS B CA 1
ATOM 3476 C C . LYS B 1 66 ? -10.25 8.328 -6.074 1 89.19 66 LYS B C 1
ATOM 3478 O O . LYS B 1 66 ? -9.547 9.039 -6.793 1 89.19 66 LYS B O 1
ATOM 3483 N N . ARG B 1 67 ? -9.828 7.676 -5.031 1 91.56 67 ARG B N 1
ATOM 3484 C CA . ARG B 1 67 ? -8.406 7.711 -4.684 1 91.56 67 ARG B CA 1
ATOM 3485 C C . ARG B 1 67 ? -7.551 7.168 -5.82 1 91.56 67 ARG B C 1
ATOM 3487 O O . ARG B 1 67 ? -6.508 7.742 -6.148 1 91.56 67 ARG B O 1
ATOM 3494 N N . GLU B 1 68 ? -7.98 6.102 -6.344 1 90.62 68 GLU B N 1
ATOM 3495 C CA . GLU B 1 68 ? -7.242 5.469 -7.43 1 90.62 68 GLU B CA 1
ATOM 3496 C C . GLU B 1 68 ? -7.152 6.387 -8.641 1 90.62 68 GLU B C 1
ATOM 3498 O O . GLU B 1 68 ? -6.098 6.488 -9.273 1 90.62 68 GLU B O 1
ATOM 3503 N N . ALA B 1 69 ? -8.172 7.125 -8.938 1 88.62 69 ALA B N 1
ATOM 3504 C CA . ALA B 1 69 ? -8.242 8 -10.102 1 88.62 69 ALA B CA 1
ATOM 3505 C C . ALA B 1 69 ? -7.32 9.203 -9.938 1 88.62 69 ALA B C 1
ATOM 3507 O O . ALA B 1 69 ? -6.922 9.828 -10.93 1 88.62 69 ALA B O 1
ATOM 3508 N N . LEU B 1 70 ? -6.973 9.484 -8.727 1 90.44 70 LEU B N 1
ATOM 3509 C CA . LEU B 1 70 ? -6.16 10.656 -8.445 1 90.44 70 LEU B CA 1
ATOM 3510 C C . LEU B 1 70 ? -4.691 10.281 -8.297 1 90.44 70 LEU B C 1
ATOM 3512 O O . LEU B 1 70 ? -3.883 11.078 -7.812 1 90.44 70 LEU B O 1
ATOM 3516 N N . PHE B 1 71 ? -4.324 9.148 -8.727 1 90.94 71 PHE B N 1
ATOM 3517 C CA . PHE B 1 71 ? -2.949 8.672 -8.602 1 90.94 71 PHE B CA 1
ATOM 3518 C C . PHE B 1 71 ? -1.993 9.586 -9.359 1 90.94 71 PHE B C 1
ATOM 3520 O O . PHE B 1 71 ? -2.289 10.016 -10.484 1 90.94 71 PHE B O 1
ATOM 3527 N N . TRP B 1 72 ? -0.846 9.875 -8.758 1 93.75 72 TRP B N 1
ATOM 3528 C CA . TRP B 1 72 ? 0.267 10.57 -9.398 1 93.75 72 TRP B CA 1
ATOM 3529 C C . TRP B 1 72 ? 1.603 10.07 -8.852 1 93.75 72 TRP B C 1
ATOM 3531 O O . TRP B 1 72 ? 1.718 9.766 -7.664 1 93.75 72 TRP B O 1
ATOM 3541 N N . PRO B 1 73 ? 2.67 9.867 -9.734 1 93 73 PRO B N 1
ATOM 3542 C CA . PRO B 1 73 ? 4.016 9.492 -9.297 1 93 73 PRO B CA 1
ATOM 3543 C C . PRO B 1 73 ? 4.883 10.711 -8.961 1 93 73 PRO B C 1
ATOM 3545 O O . PRO B 1 73 ? 4.562 11.828 -9.367 1 93 73 PRO B O 1
ATOM 3548 N N . ALA B 1 74 ? 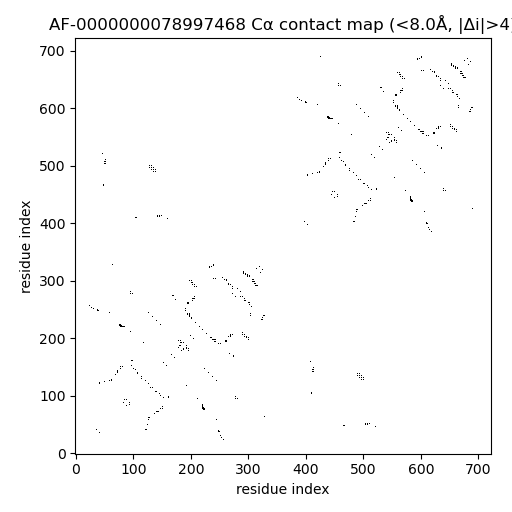5.969 10.523 -8.25 1 93.5 74 ALA B N 1
ATOM 3549 C CA . ALA B 1 74 ? 6.867 11.602 -7.855 1 93.5 74 ALA B CA 1
ATOM 3550 C C . ALA B 1 74 ? 7.457 12.305 -9.078 1 93.5 74 ALA B C 1
ATOM 3552 O O . ALA B 1 74 ? 7.754 13.5 -9.031 1 93.5 74 ALA B O 1
ATOM 3553 N N . GLU B 1 75 ? 7.559 11.617 -10.172 1 92.06 75 GLU B N 1
ATOM 3554 C CA . GLU B 1 75 ? 8.164 12.117 -11.398 1 92.06 75 GLU B CA 1
ATOM 3555 C C . GLU B 1 75 ? 7.316 13.219 -12.023 1 92.06 75 GLU B C 1
ATOM 3557 O O . GLU B 1 75 ? 7.785 13.953 -12.898 1 92.06 75 GLU B O 1
ATOM 3562 N N . GLU B 1 76 ? 6.117 13.32 -11.609 1 93.88 76 GLU B N 1
ATOM 3563 C CA . GLU B 1 76 ? 5.238 14.367 -12.125 1 93.88 76 GLU B CA 1
ATOM 3564 C C . GLU B 1 76 ? 5.656 15.742 -11.609 1 93.88 76 GLU B C 1
ATOM 3566 O O . GLU B 1 76 ? 5.246 16.766 -12.156 1 93.88 76 GLU B O 1
ATOM 3571 N N . ILE B 1 77 ? 6.402 15.797 -10.555 1 96.19 77 ILE B N 1
ATOM 3572 C CA . ILE B 1 77 ? 6.863 17.062 -9.992 1 96.19 77 ILE B CA 1
ATOM 3573 C C . ILE B 1 77 ? 8.195 17.453 -10.625 1 96.19 77 ILE B C 1
ATOM 3575 O O . ILE B 1 77 ? 9.164 16.688 -10.562 1 96.19 77 ILE B O 1
ATOM 3579 N N . ASP B 1 78 ? 8.266 18.625 -11.219 1 95.94 78 ASP B N 1
ATOM 3580 C CA . ASP B 1 78 ? 9.477 19.141 -11.852 1 95.94 78 ASP B CA 1
ATOM 3581 C C . ASP B 1 78 ? 10.18 20.141 -10.953 1 95.94 78 ASP B C 1
ATOM 3583 O O . ASP B 1 78 ? 9.68 21.25 -10.742 1 95.94 78 ASP B O 1
ATOM 3587 N N . PHE B 1 79 ? 11.398 19.828 -10.5 1 95.81 79 PHE B N 1
ATOM 3588 C CA . PHE B 1 79 ? 12.133 20.672 -9.578 1 95.81 79 PHE B CA 1
ATOM 3589 C C . PHE B 1 79 ? 13.18 21.5 -10.32 1 95.81 79 PHE B C 1
ATOM 3591 O O . PHE B 1 79 ? 13.977 22.203 -9.695 1 95.81 79 PHE B O 1
ATOM 3598 N N . SER B 1 80 ? 13.195 21.438 -11.641 1 95.5 80 SER B N 1
ATOM 3599 C CA . SER B 1 80 ? 14.25 22.078 -12.43 1 95.5 80 SER B CA 1
ATOM 3600 C C . SER B 1 80 ? 14.336 23.562 -12.133 1 95.5 80 SER B C 1
ATOM 3602 O O . SER B 1 80 ? 15.414 24.094 -11.875 1 95.5 80 SER B O 1
ATOM 3604 N N . HIS B 1 81 ? 13.25 24.25 -12.172 1 96.12 81 HIS B N 1
ATOM 3605 C CA . HIS B 1 81 ? 13.227 25.688 -11.883 1 96.12 81 HIS B CA 1
ATOM 3606 C C . HIS B 1 81 ? 13.516 25.953 -10.414 1 96.12 81 HIS B C 1
ATOM 3608 O O . HIS B 1 81 ? 14.125 26.984 -10.07 1 96.12 81 HIS B O 1
ATOM 3614 N N . ASP B 1 82 ? 13.102 25.094 -9.539 1 97.62 82 ASP B N 1
ATOM 3615 C CA . ASP B 1 82 ? 13.336 25.25 -8.109 1 97.62 82 ASP B CA 1
ATOM 3616 C C . ASP B 1 82 ? 14.836 25.297 -7.805 1 97.62 82 ASP B C 1
ATOM 3618 O O . ASP B 1 82 ? 15.281 26.125 -7.008 1 97.62 82 ASP B O 1
ATOM 3622 N N . ILE B 1 83 ? 15.539 24.406 -8.438 1 95.75 83 ILE B N 1
ATOM 3623 C CA . ILE B 1 83 ? 16.969 24.297 -8.219 1 95.75 83 ILE B CA 1
ATOM 3624 C C . ILE B 1 83 ? 17.656 25.609 -8.625 1 95.75 83 ILE B C 1
ATOM 3626 O O . ILE B 1 83 ? 18.484 26.141 -7.887 1 95.75 83 ILE B O 1
ATOM 3630 N N . ILE B 1 84 ? 17.297 26.109 -9.711 1 95.44 84 ILE B N 1
ATOM 3631 C CA . ILE B 1 84 ? 17.891 27.328 -10.234 1 95.44 84 ILE B CA 1
ATOM 3632 C C . ILE B 1 84 ? 17.531 28.516 -9.336 1 95.44 84 ILE B C 1
ATOM 3634 O O . ILE B 1 84 ? 18.406 29.281 -8.922 1 95.44 84 ILE B O 1
ATOM 3638 N N . ASN B 1 85 ? 16.297 28.625 -9.016 1 96.06 85 ASN B N 1
ATOM 3639 C CA . ASN B 1 85 ? 15.789 29.766 -8.258 1 96.06 85 ASN B CA 1
ATOM 3640 C C . ASN B 1 85 ? 16.25 29.719 -6.801 1 96.06 85 ASN B C 1
ATOM 3642 O O . ASN B 1 85 ? 16.391 30.75 -6.152 1 96.06 85 ASN B O 1
ATOM 3646 N N . TRP B 1 86 ? 16.484 28.547 -6.293 1 95 86 TRP B N 1
ATOM 3647 C CA . TRP B 1 86 ? 16.953 28.344 -4.926 1 95 86 TRP B CA 1
ATOM 3648 C C . TRP B 1 86 ? 18.281 29.078 -4.703 1 95 86 TRP B C 1
ATOM 3650 O O . TRP B 1 86 ? 18.484 29.703 -3.652 1 95 86 TRP B O 1
ATOM 3660 N N . GLY B 1 87 ? 19.109 29 -5.652 1 91.12 87 GLY B N 1
ATOM 3661 C CA . GLY B 1 87 ? 20.406 29.641 -5.574 1 91.12 87 GLY B CA 1
ATOM 3662 C C . GLY B 1 87 ? 20.344 31.125 -5.91 1 91.12 87 GLY B C 1
ATOM 3663 O O . GLY B 1 87 ? 21.016 31.938 -5.266 1 91.12 87 GLY B O 1
ATOM 3664 N N . LYS B 1 88 ? 19.469 31.531 -6.738 1 92 88 LYS B N 1
ATOM 3665 C CA . LYS B 1 88 ? 19.516 32.875 -7.32 1 92 88 LYS B CA 1
ATOM 3666 C C . LYS B 1 88 ? 18.547 33.812 -6.613 1 92 88 LYS B C 1
ATOM 3668 O O . LYS B 1 88 ? 18.828 35 -6.465 1 92 88 LYS B O 1
ATOM 3673 N N . LYS B 1 89 ? 17.391 33.312 -6.219 1 92.31 89 LYS B N 1
ATOM 3674 C CA . LYS B 1 89 ? 16.281 34.156 -5.812 1 92.31 89 LYS B CA 1
ATOM 3675 C C . LYS B 1 89 ? 15.961 33.969 -4.332 1 92.31 89 LYS B C 1
ATOM 3677 O O . LYS B 1 89 ? 15.453 34.906 -3.688 1 92.31 89 LYS B O 1
ATOM 3682 N N . ALA B 1 90 ? 16.219 32.906 -3.762 1 95.06 90 ALA B N 1
ATOM 3683 C CA . ALA B 1 90 ? 15.727 32.594 -2.424 1 95.06 90 ALA B CA 1
ATOM 3684 C C . ALA B 1 90 ? 16.578 33.25 -1.352 1 95.06 90 ALA B C 1
ATOM 3686 O O . ALA B 1 90 ? 17.797 33.125 -1.335 1 95.06 90 ALA B O 1
ATOM 3687 N N . SER B 1 91 ? 15.961 33.969 -0.473 1 94.88 91 SER B N 1
ATOM 3688 C CA . SER B 1 91 ? 16.641 34.531 0.687 1 94.88 91 SER B CA 1
ATOM 3689 C C . SER B 1 91 ? 16.891 33.5 1.756 1 94.88 91 SER B C 1
ATOM 3691 O O . SER B 1 91 ? 16.312 32.406 1.7 1 94.88 91 SER B O 1
ATOM 3693 N N . ASP B 1 92 ? 17.703 33.844 2.709 1 93.31 92 ASP B N 1
ATOM 3694 C CA . ASP B 1 92 ? 17.953 32.906 3.818 1 93.31 92 ASP B CA 1
ATOM 3695 C C . ASP B 1 92 ? 16.672 32.656 4.605 1 93.31 92 ASP B C 1
ATOM 3697 O O . ASP B 1 92 ? 16.469 31.547 5.117 1 93.31 92 ASP B O 1
ATOM 3701 N N . HIS B 1 93 ? 15.922 33.656 4.656 1 93.62 93 HIS B N 1
ATOM 3702 C CA . HIS B 1 93 ? 14.641 33.531 5.34 1 93.62 93 HIS B CA 1
ATOM 3703 C C . HIS B 1 93 ? 13.727 32.562 4.605 1 93.62 93 HIS B C 1
ATOM 3705 O O . HIS B 1 93 ? 13.125 31.672 5.223 1 93.62 93 HIS B O 1
ATOM 3711 N N . ASP B 1 94 ? 13.648 32.688 3.281 1 95.38 94 ASP B N 1
ATOM 3712 C CA . ASP B 1 94 ? 12.852 31.781 2.469 1 95.38 94 ASP B CA 1
ATOM 3713 C C . ASP B 1 94 ? 13.328 30.344 2.627 1 95.38 94 ASP B C 1
ATOM 3715 O O . ASP B 1 94 ? 12.523 29.422 2.838 1 95.38 94 ASP B O 1
ATOM 3719 N N . LYS B 1 95 ? 14.594 30.25 2.557 1 95.81 95 LYS B N 1
ATOM 3720 C CA . LYS B 1 95 ? 15.203 28.922 2.643 1 95.81 95 LYS B CA 1
ATOM 3721 C C . LYS B 1 95 ? 14.914 28.266 3.994 1 95.81 95 LYS B C 1
ATOM 3723 O O . LYS B 1 95 ? 14.656 27.062 4.07 1 95.81 95 LYS B O 1
ATOM 3728 N N . SER B 1 96 ? 14.945 29.031 4.977 1 94.81 96 SER B N 1
ATOM 3729 C CA . SER B 1 96 ? 14.695 28.516 6.316 1 94.81 96 SER B CA 1
ATOM 3730 C C . SER B 1 96 ? 13.273 27.969 6.445 1 94.81 96 SER B C 1
ATOM 3732 O O . SER B 1 96 ? 13.062 26.906 7.008 1 94.81 96 SER B O 1
ATOM 3734 N N . ILE B 1 97 ? 12.312 28.703 5.953 1 95.56 97 ILE B N 1
ATOM 3735 C CA . ILE B 1 97 ? 10.914 28.281 5.992 1 95.56 97 ILE B CA 1
ATOM 3736 C C . ILE B 1 97 ? 10.758 26.953 5.262 1 95.56 97 ILE B C 1
ATOM 3738 O O . ILE B 1 97 ? 10.133 26.016 5.777 1 95.56 97 ILE B O 1
ATOM 3742 N N . ILE B 1 98 ? 11.328 26.891 4.109 1 97.06 98 ILE B N 1
ATOM 3743 C CA . ILE B 1 98 ? 11.188 25.719 3.256 1 97.06 98 ILE B CA 1
ATOM 3744 C C . ILE B 1 98 ? 11.867 24.516 3.918 1 97.06 98 ILE B C 1
ATOM 3746 O O . ILE B 1 98 ? 11.273 23.438 4.008 1 97.06 98 ILE B O 1
ATOM 3750 N N . LYS B 1 99 ? 13.047 24.75 4.406 1 95.75 99 LYS B N 1
ATOM 3751 C CA . LYS B 1 99 ? 13.812 23.672 5.027 1 95.75 99 LYS B CA 1
ATOM 3752 C C . LYS B 1 99 ? 13.094 23.125 6.254 1 95.75 99 LYS B C 1
ATOM 3754 O O . LYS B 1 99 ? 12.961 21.922 6.414 1 95.75 99 LYS B O 1
ATOM 3759 N N . LYS B 1 100 ? 12.633 23.984 7.094 1 95.5 100 LYS B N 1
ATOM 3760 C CA . LYS B 1 100 ? 11.938 23.562 8.312 1 95.5 100 LYS B CA 1
ATOM 3761 C C . LYS B 1 100 ? 10.648 22.828 7.992 1 95.5 100 LYS B C 1
ATOM 3763 O O . LYS B 1 100 ? 10.359 21.781 8.586 1 95.5 100 LYS B O 1
ATOM 3768 N N . SER B 1 101 ? 9.93 23.359 7.066 1 97.38 101 SER B N 1
ATOM 3769 C CA . SER B 1 101 ? 8.68 22.719 6.66 1 97.38 101 SER B CA 1
ATOM 3770 C C . SER B 1 101 ? 8.93 21.344 6.062 1 97.38 101 SER B C 1
ATOM 3772 O O . SER B 1 101 ? 8.266 20.375 6.434 1 97.38 101 SER B O 1
ATOM 3774 N N . LEU B 1 102 ? 9.898 21.25 5.199 1 96.31 102 LEU B N 1
ATOM 3775 C CA . LEU B 1 102 ? 10.211 19.984 4.543 1 96.31 102 LEU B CA 1
ATOM 3776 C C . LEU B 1 102 ? 10.688 18.938 5.559 1 96.31 102 LEU B C 1
ATOM 3778 O O . LEU B 1 102 ? 10.305 17.781 5.48 1 96.31 102 LEU B O 1
ATOM 3782 N N . ALA B 1 103 ? 11.508 19.375 6.473 1 94.06 103 ALA B N 1
ATOM 3783 C CA . ALA B 1 103 ? 12.008 18.453 7.488 1 94.06 103 ALA B CA 1
ATOM 3784 C C . ALA B 1 103 ? 10.867 17.891 8.328 1 94.06 103 ALA B C 1
ATOM 3786 O O . ALA B 1 103 ? 10.812 16.688 8.594 1 94.06 103 ALA B O 1
ATOM 3787 N N . PHE B 1 104 ? 9.984 18.75 8.711 1 95.62 104 PHE B N 1
ATOM 3788 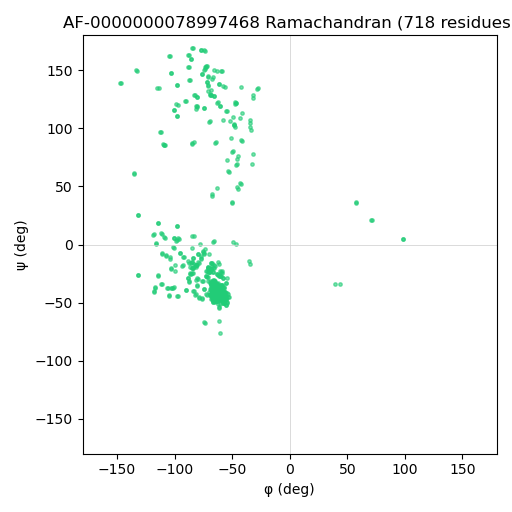C CA . PHE B 1 104 ? 8.836 18.281 9.492 1 95.62 104 PHE B CA 1
ATOM 3789 C C . PHE B 1 104 ? 7.969 17.344 8.672 1 95.62 104 PHE B C 1
ATOM 3791 O O . PHE B 1 104 ? 7.555 16.281 9.164 1 95.62 104 PHE B O 1
ATOM 3798 N N . LEU B 1 105 ? 7.648 17.734 7.441 1 96.25 105 LEU B N 1
ATOM 3799 C CA . LEU B 1 105 ? 6.785 16.938 6.586 1 96.25 105 LEU B CA 1
ATOM 3800 C C . LEU B 1 105 ? 7.387 15.555 6.352 1 96.25 105 LEU B C 1
ATOM 3802 O O . LEU B 1 105 ? 6.68 14.547 6.402 1 96.25 105 LEU B O 1
ATOM 3806 N N . CYS B 1 106 ? 8.625 15.523 6.078 1 91.81 106 CYS B N 1
ATOM 3807 C CA . CYS B 1 106 ? 9.312 14.25 5.891 1 91.81 106 CYS B CA 1
ATOM 3808 C C . CYS B 1 106 ? 9.227 13.391 7.152 1 91.81 106 CYS B C 1
ATOM 3810 O O . CYS B 1 106 ? 8.891 12.211 7.082 1 91.81 106 CYS B O 1
ATOM 3812 N N . SER B 1 107 ? 9.461 13.961 8.297 1 89.56 107 SER B N 1
ATOM 3813 C CA . SER B 1 107 ? 9.406 13.258 9.578 1 89.56 107 SER B CA 1
ATOM 3814 C C . SER B 1 107 ? 7.996 12.773 9.883 1 89.56 107 SER B C 1
ATOM 3816 O O . SER B 1 107 ? 7.816 11.711 10.484 1 89.56 107 SER B O 1
ATOM 3818 N N . SER B 1 108 ? 7.066 13.586 9.5 1 91.56 108 SER B N 1
ATOM 3819 C CA . SER B 1 108 ? 5.668 13.258 9.758 1 91.56 108 SER B CA 1
ATOM 3820 C C . SER B 1 108 ? 5.238 12.023 8.977 1 91.56 108 SER B C 1
ATOM 3822 O O . SER B 1 108 ? 4.453 11.211 9.477 1 91.56 108 SER B O 1
ATOM 3824 N N . VAL B 1 109 ? 5.684 11.883 7.719 1 88 109 VAL B N 1
ATOM 3825 C CA . VAL B 1 109 ? 5.363 10.711 6.918 1 88 109 VAL B CA 1
ATOM 3826 C C . VAL B 1 109 ? 5.918 9.461 7.598 1 88 109 VAL B C 1
ATOM 3828 O O . VAL B 1 109 ? 5.207 8.461 7.762 1 88 109 VAL B O 1
ATOM 3831 N N . LEU B 1 110 ? 7.098 9.516 8.062 1 79.56 110 LEU B N 1
ATOM 3832 C CA . LEU B 1 110 ? 7.754 8.383 8.711 1 79.56 110 LEU B CA 1
ATOM 3833 C C . LEU B 1 110 ? 7.039 8.016 10.008 1 79.56 110 LEU B C 1
ATOM 3835 O O . LEU B 1 110 ? 6.855 6.828 10.305 1 79.56 110 LEU B O 1
ATOM 3839 N N . GLY B 1 111 ? 6.59 8.992 10.688 1 81 111 GLY B N 1
ATOM 3840 C CA . GLY B 1 111 ? 5.98 8.766 11.984 1 81 111 GLY B CA 1
ATOM 3841 C C . GLY B 1 111 ? 4.535 8.32 11.898 1 81 111 GLY B C 1
ATOM 3842 O O . GLY B 1 111 ? 3.986 7.77 12.852 1 81 111 GLY B O 1
ATOM 3843 N N . SER B 1 112 ? 3.961 8.547 10.766 1 86.88 112 SER B N 1
ATOM 3844 C CA . SER B 1 112 ? 2.529 8.281 10.672 1 86.88 112 SER B CA 1
ATOM 3845 C C . SER B 1 112 ? 2.252 7.094 9.75 1 86.88 112 SER B C 1
ATOM 3847 O O . SER B 1 112 ? 1.095 6.754 9.5 1 86.88 112 SER B O 1
ATOM 3849 N N . PHE B 1 113 ? 3.215 6.371 9.336 1 81.56 113 PHE B N 1
ATOM 3850 C CA . PHE B 1 113 ? 3.109 5.301 8.352 1 81.56 113 PHE B CA 1
ATOM 3851 C C . PHE B 1 113 ? 2.283 4.141 8.891 1 81.56 113 PHE B C 1
ATOM 3853 O O . PHE B 1 113 ? 1.635 3.424 8.133 1 81.56 113 PHE B O 1
ATOM 3860 N N . TYR B 1 114 ? 2.227 4.035 10.164 1 85.88 114 TYR B N 1
ATOM 3861 C CA . TYR B 1 114 ? 1.558 2.895 10.781 1 85.88 114 TYR B CA 1
ATOM 3862 C C . TYR B 1 114 ? 0.049 3.109 10.828 1 85.88 114 TYR B C 1
ATOM 3864 O O . TYR B 1 114 ? -0.713 2.158 11.016 1 85.88 114 TYR B O 1
ATOM 3872 N N . LEU B 1 115 ? -0.402 4.34 10.711 1 93 115 LEU B N 1
ATOM 3873 C CA . LEU B 1 115 ? -1.804 4.676 10.938 1 93 115 LEU B CA 1
ATOM 3874 C C . LEU B 1 115 ? -2.705 3.938 9.953 1 93 115 LEU B C 1
ATOM 3876 O O . LEU B 1 115 ? -3.588 3.182 10.359 1 93 115 LEU B O 1
ATOM 3880 N N . PRO B 1 116 ? -2.441 4.07 8.648 1 93.44 116 PRO B N 1
ATOM 3881 C CA . PRO B 1 116 ? -3.32 3.355 7.719 1 93.44 116 PRO B CA 1
ATOM 3882 C C . PRO B 1 116 ? -3.201 1.838 7.844 1 93.44 116 PRO B C 1
ATOM 3884 O O . PRO B 1 116 ? -4.184 1.12 7.648 1 93.44 116 PRO B O 1
ATOM 3887 N N . GLU B 1 117 ? -2.061 1.363 8.164 1 88.06 117 GLU B N 1
ATOM 3888 C CA . GLU B 1 117 ? -1.881 -0.073 8.352 1 88.06 117 GLU B CA 1
ATOM 3889 C C . GLU B 1 117 ? -2.703 -0.583 9.531 1 88.06 117 GLU B C 1
ATOM 3891 O O . GLU B 1 117 ? -3.324 -1.646 9.445 1 88.06 117 GLU B O 1
ATOM 3896 N N . HIS B 1 118 ? -2.693 0.179 10.547 1 91.88 118 HIS B N 1
ATOM 3897 C CA . HIS B 1 118 ? -3.416 -0.224 11.75 1 91.88 118 HIS B CA 1
ATOM 3898 C C . HIS B 1 118 ? -4.922 -0.251 11.508 1 91.88 118 HIS B C 1
ATOM 3900 O O . HIS B 1 118 ? -5.59 -1.235 11.828 1 91.88 118 HIS B O 1
ATOM 3906 N N . ILE B 1 119 ? -5.461 0.781 10.945 1 95.31 119 ILE B N 1
ATOM 3907 C CA . ILE B 1 119 ? -6.891 0.837 10.68 1 95.31 119 ILE B CA 1
ATOM 3908 C C . ILE B 1 119 ? -7.277 -0.27 9.703 1 95.31 119 ILE B C 1
ATOM 3910 O O . ILE B 1 119 ? -8.32 -0.905 9.859 1 95.31 119 ILE B O 1
ATOM 3914 N N . SER B 1 120 ? -6.434 -0.494 8.711 1 91.62 120 SER B N 1
ATOM 3915 C CA . SER B 1 120 ? -6.672 -1.539 7.723 1 91.62 120 SER B CA 1
ATOM 3916 C C . SER B 1 120 ? -6.773 -2.912 8.383 1 91.62 120 SER B C 1
ATOM 3918 O O . SER B 1 120 ? -7.539 -3.768 7.934 1 91.62 120 SER B O 1
ATOM 3920 N N . SER B 1 121 ? -5.992 -3.098 9.445 1 89.56 121 SER B N 1
ATOM 3921 C CA . SER B 1 121 ? -5.996 -4.387 10.133 1 89.56 121 SER B CA 1
ATOM 3922 C C . SER B 1 121 ? -7.285 -4.59 10.922 1 89.56 121 SER B C 1
ATOM 3924 O O . SER B 1 121 ? -7.676 -5.723 11.195 1 89.56 121 SER B O 1
ATOM 3926 N N . GLU B 1 122 ? -7.957 -3.564 11.266 1 93 122 GLU B N 1
ATOM 3927 C CA . GLU B 1 122 ? -9.172 -3.664 12.062 1 93 122 GLU B CA 1
ATOM 3928 C C . GLU B 1 122 ? -10.406 -3.814 11.172 1 93 122 GLU B C 1
ATOM 3930 O O . GLU B 1 122 ? -11.32 -4.574 11.492 1 93 122 GLU B O 1
ATOM 3935 N N . VAL B 1 123 ? -10.391 -3.082 10.078 1 93.62 123 VAL B N 1
ATOM 3936 C CA . VAL B 1 123 ? -11.516 -3.164 9.164 1 93.62 123 VAL B CA 1
ATOM 3937 C C . VAL B 1 123 ? -11.508 -4.516 8.453 1 93.62 123 VAL B C 1
ATOM 3939 O O . VAL B 1 123 ? -10.445 -5.016 8.07 1 93.62 123 VAL B O 1
ATOM 3942 N N . GLN B 1 124 ? -12.719 -5.062 8.188 1 90.75 124 GLN B N 1
ATOM 3943 C CA . GLN B 1 124 ? -12.781 -6.422 7.664 1 90.75 124 GLN B CA 1
ATOM 3944 C C . GLN B 1 124 ? -13.383 -6.438 6.258 1 90.75 124 GLN B C 1
ATOM 3946 O O . GLN B 1 124 ? -13.469 -7.492 5.629 1 90.75 124 GLN B O 1
ATOM 3951 N N . ILE B 1 125 ? -13.727 -5.383 5.719 1 90.56 125 ILE B N 1
ATOM 3952 C CA . ILE B 1 125 ? -14.375 -5.355 4.41 1 90.56 125 ILE B CA 1
ATOM 3953 C C . ILE B 1 125 ? -13.344 -5.059 3.33 1 90.56 125 ILE B C 1
ATOM 3955 O O . ILE B 1 125 ? -12.516 -4.156 3.484 1 90.56 125 ILE B O 1
ATOM 3959 N N . PRO B 1 126 ? -13.398 -5.746 2.236 1 89.12 126 PRO B N 1
ATOM 3960 C CA . PRO B 1 126 ? -12.383 -5.609 1.192 1 89.12 126 PRO B CA 1
ATOM 3961 C C . PRO B 1 126 ? -12.383 -4.23 0.539 1 89.12 126 PRO B C 1
ATOM 3963 O O . PRO B 1 126 ? -11.336 -3.742 0.115 1 89.12 126 PRO B O 1
ATOM 3966 N N . GLU B 1 127 ? -13.516 -3.582 0.45 1 91.94 127 GLU B N 1
ATOM 3967 C CA . GLU B 1 127 ? -13.586 -2.248 -0.137 1 91.94 127 GLU B CA 1
ATOM 3968 C C . GLU B 1 127 ? -12.656 -1.278 0.583 1 91.94 127 GLU B C 1
ATOM 3970 O O . GLU B 1 127 ? -11.953 -0.493 -0.056 1 91.94 127 GLU B O 1
ATOM 3975 N N . ALA B 1 128 ? -12.648 -1.412 1.873 1 93.81 128 ALA B N 1
ATOM 3976 C CA . ALA B 1 128 ? -11.812 -0.53 2.678 1 93.81 128 ALA B CA 1
ATOM 3977 C C . ALA B 1 128 ? -10.336 -0.918 2.562 1 93.81 128 ALA B C 1
ATOM 3979 O O . ALA B 1 128 ? -9.461 -0.051 2.535 1 93.81 128 ALA B O 1
ATOM 3980 N N . LYS B 1 129 ? -10.094 -2.146 2.514 1 89.81 129 LYS B N 1
ATOM 3981 C CA . LYS B 1 129 ? -8.719 -2.629 2.395 1 89.81 129 LYS B CA 1
ATOM 3982 C C . LYS B 1 129 ? -8.078 -2.141 1.099 1 89.81 129 LYS B C 1
ATOM 3984 O O . LYS B 1 129 ? -6.887 -1.814 1.073 1 89.81 129 LYS B O 1
ATOM 3989 N N . CYS B 1 130 ? -8.844 -2.123 0.07 1 90.94 130 CYS B N 1
ATOM 3990 C CA . CYS B 1 130 ? -8.352 -1.583 -1.192 1 90.94 130 CYS B CA 1
ATOM 3991 C C . CYS B 1 130 ? -7.91 -0.134 -1.03 1 90.94 130 CYS B C 1
ATOM 3993 O O . CYS B 1 130 ? -6.836 0.248 -1.499 1 90.94 130 CYS B O 1
ATOM 3995 N N . PHE B 1 131 ? -8.727 0.639 -0.354 1 94.38 131 PHE B N 1
ATOM 3996 C CA . PHE B 1 131 ? -8.383 2.041 -0.156 1 94.38 131 PHE B CA 1
ATOM 3997 C C . PHE B 1 131 ? -7.105 2.168 0.67 1 94.38 131 PHE B C 1
ATOM 3999 O O . PHE B 1 131 ? -6.191 2.908 0.3 1 94.38 131 PHE B O 1
ATOM 4006 N N . TYR B 1 132 ? -7.035 1.477 1.759 1 93.69 132 TYR B N 1
ATOM 4007 C CA . TYR B 1 132 ? -5.902 1.63 2.664 1 93.69 132 TYR B CA 1
ATOM 4008 C C . TYR B 1 132 ? -4.613 1.136 2.014 1 93.69 132 TYR B C 1
ATOM 4010 O O . TYR B 1 132 ? -3.537 1.686 2.26 1 93.69 132 TYR B O 1
ATOM 4018 N N . GLY B 1 133 ? -4.711 0.156 1.22 1 89.94 133 GLY B N 1
ATOM 4019 C CA . GLY B 1 133 ? -3.551 -0.24 0.436 1 89.94 133 GLY B CA 1
ATOM 4020 C C . GLY B 1 133 ? -3.037 0.864 -0.467 1 89.94 133 GLY B C 1
ATOM 4021 O O . GLY B 1 133 ? -1.828 1.099 -0.543 1 89.94 133 GLY B O 1
ATOM 4022 N N . PHE B 1 134 ? -3.916 1.509 -1.059 1 92.81 134 PHE B N 1
ATOM 4023 C CA . PHE B 1 134 ? -3.557 2.627 -1.924 1 92.81 134 PHE B CA 1
ATOM 4024 C C . PHE B 1 134 ? -2.979 3.777 -1.109 1 92.81 134 PHE B C 1
ATOM 4026 O O . PHE B 1 134 ? -2.008 4.414 -1.527 1 92.81 134 PHE B O 1
ATOM 4033 N N . GLU B 1 135 ? -3.617 4.023 -0.014 1 94.62 135 GLU B N 1
ATOM 4034 C CA . GLU B 1 135 ? -3.152 5.113 0.839 1 94.62 135 GLU B CA 1
ATOM 4035 C C . GLU B 1 135 ? -1.712 4.887 1.287 1 94.62 135 GLU B C 1
ATOM 4037 O O . GLU B 1 135 ? -0.909 5.824 1.308 1 94.62 135 GLU B O 1
ATOM 4042 N N . ILE B 1 136 ? -1.36 3.736 1.637 1 91 136 ILE B N 1
ATOM 4043 C CA . ILE B 1 136 ? -0 3.414 2.053 1 91 136 ILE B CA 1
ATOM 4044 C C . ILE B 1 136 ? 0.976 3.732 0.923 1 91 136 ILE B C 1
ATOM 4046 O O . ILE B 1 136 ? 2.025 4.34 1.152 1 91 136 ILE B O 1
ATOM 4050 N N . MET B 1 137 ? 0.646 3.363 -0.246 1 91.56 137 MET B N 1
ATOM 4051 C CA . MET B 1 137 ? 1.48 3.66 -1.406 1 91.56 137 MET B CA 1
ATOM 4052 C C . MET B 1 137 ? 1.612 5.164 -1.611 1 91.56 137 MET B C 1
ATOM 4054 O O . MET B 1 137 ? 2.709 5.668 -1.864 1 91.56 137 MET B O 1
ATOM 4058 N N . VAL B 1 138 ? 0.542 5.855 -1.462 1 94 138 VAL B N 1
ATOM 4059 C CA . VAL B 1 138 ? 0.529 7.301 -1.663 1 94 138 VAL B CA 1
ATOM 4060 C C . VAL B 1 138 ? 1.435 7.977 -0.635 1 94 138 VAL B C 1
ATOM 4062 O O . VAL B 1 138 ? 2.166 8.914 -0.962 1 94 138 VAL B O 1
ATOM 4065 N N . GLU B 1 139 ? 1.398 7.473 0.572 1 93.25 139 GLU B N 1
ATOM 4066 C CA . GLU B 1 139 ? 2.266 8.023 1.608 1 93.25 139 GLU B CA 1
ATOM 4067 C C . GLU B 1 139 ? 3.738 7.855 1.244 1 93.25 139 GLU B C 1
ATOM 4069 O O . GLU B 1 139 ? 4.559 8.719 1.547 1 93.25 139 GLU B O 1
ATOM 4074 N N . ASN B 1 140 ? 4.031 6.797 0.671 1 89.38 140 ASN B N 1
ATOM 4075 C CA . ASN B 1 140 ? 5.402 6.594 0.216 1 89.38 140 ASN B CA 1
ATOM 4076 C C . ASN B 1 140 ? 5.793 7.609 -0.857 1 89.38 140 ASN B C 1
ATOM 4078 O O . ASN B 1 140 ? 6.93 8.078 -0.889 1 89.38 140 ASN B O 1
ATOM 4082 N N . ILE B 1 141 ? 4.871 7.922 -1.706 1 93.06 141 ILE B N 1
ATOM 4083 C CA . ILE B 1 141 ? 5.117 8.914 -2.744 1 93.06 141 ILE B CA 1
ATOM 4084 C C . ILE B 1 141 ? 5.352 10.281 -2.104 1 93.06 141 ILE B C 1
ATOM 4086 O O . ILE B 1 141 ? 6.242 11.023 -2.518 1 93.06 141 ILE B O 1
ATOM 4090 N N . HIS B 1 142 ? 4.531 10.594 -1.099 1 95.69 142 HIS B N 1
ATOM 4091 C CA . HIS B 1 142 ? 4.75 11.844 -0.374 1 95.69 142 HIS B CA 1
ATOM 4092 C C . HIS B 1 142 ? 6.172 11.922 0.171 1 95.69 142 HIS B C 1
ATOM 4094 O O . HIS B 1 142 ? 6.867 12.914 -0.041 1 95.69 142 HIS B O 1
ATOM 4100 N N . GLY B 1 143 ? 6.539 10.852 0.886 1 92.5 143 GLY B N 1
ATOM 4101 C CA . GLY B 1 143 ? 7.887 10.797 1.424 1 92.5 143 GLY B CA 1
ATOM 4102 C C . GLY B 1 143 ? 8.961 10.953 0.363 1 92.5 143 GLY B C 1
ATOM 4103 O O . GLY B 1 143 ? 9.961 11.633 0.583 1 92.5 143 GLY B O 1
ATOM 4104 N N . GLU B 1 144 ? 8.75 10.328 -0.772 1 91.81 144 GLU B N 1
ATOM 4105 C CA . GLU B 1 144 ? 9.688 10.422 -1.891 1 91.81 144 GLU B CA 1
ATOM 4106 C C . GLU B 1 144 ? 9.805 11.859 -2.393 1 91.81 144 GLU B C 1
ATOM 4108 O O . GLU B 1 144 ? 10.906 12.352 -2.639 1 91.81 144 GLU B O 1
ATOM 4113 N N . VAL B 1 145 ? 8.719 12.516 -2.494 1 95.19 145 VAL B N 1
ATOM 4114 C CA . VAL B 1 145 ? 8.695 13.883 -2.996 1 95.19 145 VAL B CA 1
ATOM 4115 C C . VAL B 1 145 ? 9.438 14.797 -2.027 1 95.19 145 VAL B C 1
ATOM 4117 O O . VAL B 1 145 ? 10.273 15.609 -2.443 1 95.19 145 VAL B O 1
ATOM 4120 N N . TYR B 1 146 ? 9.156 14.641 -0.765 1 95.19 146 TYR B N 1
ATOM 4121 C CA . TYR B 1 146 ? 9.852 15.453 0.229 1 95.19 146 TYR B CA 1
ATOM 4122 C C . TYR B 1 146 ? 11.352 15.188 0.189 1 95.19 146 TYR B C 1
ATOM 4124 O O . TYR B 1 146 ? 12.156 16.125 0.243 1 95.19 146 TYR B O 1
ATOM 4132 N N . SER B 1 147 ? 11.672 13.969 0.109 1 91.44 147 SER B N 1
ATOM 4133 C CA . SER B 1 147 ? 13.078 13.586 0.069 1 91.44 147 SER B CA 1
ATOM 4134 C C . SER B 1 147 ? 13.773 14.156 -1.168 1 91.44 147 SER B C 1
ATOM 4136 O O . SER B 1 147 ? 14.906 14.625 -1.09 1 91.44 147 SER B O 1
ATOM 4138 N N . LEU B 1 148 ? 13.102 14.086 -2.285 1 91.88 148 LEU B N 1
ATOM 4139 C CA . LEU B 1 148 ? 13.648 14.625 -3.529 1 91.88 148 LEU B CA 1
ATOM 4140 C C . LEU B 1 148 ? 13.844 16.125 -3.428 1 91.88 148 LEU B C 1
ATOM 4142 O O . LEU B 1 148 ? 14.867 16.656 -3.877 1 91.88 148 LEU B O 1
ATOM 4146 N N . ALA B 1 149 ? 12.906 16.781 -2.871 1 95.12 149 ALA B N 1
ATOM 4147 C CA . ALA B 1 149 ? 13.016 18.219 -2.688 1 95.12 149 ALA B CA 1
ATOM 4148 C C . ALA B 1 149 ? 14.219 18.578 -1.823 1 95.12 149 ALA B C 1
ATOM 4150 O O . ALA B 1 149 ? 14.992 19.484 -2.166 1 95.12 149 ALA B O 1
ATOM 4151 N N . ILE B 1 150 ? 14.352 17.859 -0.735 1 93.38 150 ILE B N 1
ATOM 4152 C CA . ILE B 1 150 ? 15.469 18.109 0.173 1 93.38 150 ILE B CA 1
ATOM 4153 C C . ILE B 1 150 ? 16.797 17.844 -0.542 1 93.38 150 ILE B C 1
ATOM 4155 O O . ILE B 1 150 ? 17.719 18.656 -0.464 1 93.38 150 ILE B O 1
ATOM 4159 N N . ASP B 1 151 ? 16.844 16.781 -1.252 1 89.62 151 ASP B N 1
ATOM 4160 C CA . ASP B 1 151 ? 18.062 16.391 -1.953 1 89.62 151 ASP B CA 1
ATOM 4161 C C . ASP B 1 151 ? 18.438 17.422 -3.014 1 89.62 151 ASP B C 1
ATOM 4163 O O . ASP B 1 151 ? 19.625 17.719 -3.211 1 89.62 151 ASP B O 1
ATOM 4167 N N . GLN B 1 152 ? 17.484 17.953 -3.656 1 91.5 152 GLN B N 1
ATOM 4168 C CA . GLN B 1 152 ? 17.734 18.844 -4.781 1 91.5 152 GLN B CA 1
ATOM 4169 C C . GLN B 1 152 ? 17.984 20.266 -4.309 1 91.5 152 GLN B C 1
ATOM 4171 O O . GLN B 1 152 ? 18.719 21.031 -4.957 1 91.5 152 GLN B O 1
ATOM 4176 N N . LEU B 1 153 ? 17.516 20.641 -3.193 1 94.19 153 LEU B N 1
ATOM 4177 C CA . LEU B 1 153 ? 17.594 22.031 -2.76 1 94.19 153 LEU B CA 1
ATOM 4178 C C . LEU B 1 153 ? 18.672 22.203 -1.704 1 94.19 153 LEU B C 1
ATOM 4180 O O . LEU B 1 153 ? 19.406 23.203 -1.725 1 94.19 153 LEU B O 1
ATOM 4184 N N . VAL B 1 154 ? 18.891 21.422 -0.705 1 89.44 154 VAL B N 1
ATOM 4185 C CA . VAL B 1 154 ? 19.734 21.625 0.463 1 89.44 154 VAL B CA 1
ATOM 4186 C C . VAL B 1 154 ? 21.078 20.906 0.266 1 89.44 154 VAL B C 1
ATOM 4188 O O . VAL B 1 154 ? 22.125 21.438 0.626 1 89.44 154 VAL B O 1
ATOM 4191 N N . HIS B 1 155 ? 21.281 19.922 -0.534 1 76.62 155 HIS B N 1
ATOM 4192 C CA . HIS B 1 155 ? 22.422 19.141 -1.011 1 76.62 155 HIS B CA 1
ATOM 4193 C C . HIS B 1 155 ? 23.359 18.781 0.135 1 76.62 155 HIS B C 1
ATOM 4195 O O . HIS B 1 155 ? 23.969 17.703 0.135 1 76.62 155 HIS B O 1
ATOM 4201 N N . ASN B 1 156 ? 23.625 19.641 1.3 1 84.25 156 ASN B N 1
ATOM 4202 C CA . ASN B 1 156 ? 24.594 19.469 2.377 1 84.25 156 ASN B CA 1
ATOM 4203 C C . ASN B 1 156 ? 24.078 18.484 3.432 1 84.25 156 ASN B C 1
ATOM 4205 O O . ASN B 1 156 ? 23.109 18.781 4.133 1 84.25 156 ASN B O 1
ATOM 4209 N N . THR B 1 157 ? 24.766 17.422 3.633 1 82.88 157 THR B N 1
ATOM 4210 C CA . THR B 1 157 ? 24.344 16.328 4.516 1 82.88 157 THR B CA 1
ATOM 4211 C C . THR B 1 157 ? 24.312 16.797 5.965 1 82.88 157 THR B C 1
ATOM 4213 O O . THR B 1 157 ? 23.438 16.406 6.734 1 82.88 157 THR B O 1
ATOM 4216 N N . ASP B 1 158 ? 25.281 17.578 6.332 1 87.19 158 ASP B N 1
ATOM 4217 C CA . ASP B 1 158 ? 25.312 18.078 7.703 1 87.19 158 ASP B CA 1
ATOM 4218 C C . ASP B 1 158 ? 24.125 19 7.984 1 87.19 158 ASP B C 1
ATOM 4220 O O . ASP B 1 158 ? 23.547 18.969 9.078 1 87.19 158 ASP B O 1
ATOM 4224 N N . GLU B 1 159 ? 23.812 19.781 7.023 1 91.31 159 GLU B N 1
ATOM 4225 C CA . GLU B 1 159 ? 22.656 20.656 7.156 1 91.31 159 GLU B CA 1
ATOM 4226 C C . GLU B 1 159 ? 21.359 19.844 7.25 1 91.31 159 GLU B C 1
ATOM 4228 O O . GLU B 1 159 ? 20.484 20.172 8.039 1 91.31 159 GLU B O 1
ATOM 4233 N N . ILE B 1 160 ? 21.312 18.875 6.492 1 89.75 160 ILE B N 1
ATOM 4234 C CA . ILE B 1 160 ? 20.141 18.016 6.488 1 89.75 160 ILE B CA 1
ATOM 4235 C C . ILE B 1 160 ? 20 17.328 7.852 1 89.75 160 ILE B C 1
ATOM 4237 O O . ILE B 1 160 ? 18.906 17.297 8.422 1 89.75 160 ILE B O 1
ATOM 4241 N N . LYS B 1 161 ? 21.031 16.797 8.406 1 86.94 161 LYS B N 1
ATOM 4242 C CA . LYS B 1 161 ? 21.016 16.172 9.727 1 86.94 161 LYS B CA 1
ATOM 4243 C C . LYS B 1 161 ? 20.516 17.156 10.789 1 86.94 161 LYS B C 1
ATOM 4245 O O . LYS B 1 161 ? 19.734 16.781 11.664 1 86.94 161 LYS B O 1
ATOM 4250 N N . LYS B 1 162 ? 21.016 18.312 10.688 1 91 162 LYS B N 1
ATOM 4251 C CA . LYS B 1 162 ? 20.609 19.344 11.641 1 91 162 LYS B CA 1
ATOM 4252 C C . LYS B 1 162 ? 19.125 19.656 11.508 1 91 162 LYS B C 1
ATOM 4254 O O . LYS B 1 162 ? 18.438 19.844 12.516 1 91 162 LYS B O 1
ATOM 4259 N N . MET B 1 163 ? 18.609 19.734 10.242 1 91.88 163 MET B N 1
ATOM 4260 C CA . MET B 1 163 ? 17.188 19.984 9.977 1 91.88 163 MET B CA 1
ATOM 4261 C C . MET B 1 163 ? 16.312 18.969 10.703 1 91.88 163 MET B C 1
ATOM 4263 O O . MET B 1 163 ? 15.359 19.344 11.375 1 91.88 163 MET B O 1
ATOM 4267 N N . PHE B 1 164 ? 16.703 17.766 10.703 1 89.62 164 PHE B N 1
ATOM 4268 C CA . PHE B 1 164 ? 15.883 16.719 11.281 1 89.62 164 PHE B CA 1
ATOM 4269 C C . PHE B 1 164 ? 16.031 16.688 12.797 1 89.62 164 PHE B C 1
ATOM 4271 O O . PHE B 1 164 ? 15.086 16.359 13.523 1 89.62 164 PHE B O 1
ATOM 4278 N N . LYS B 1 165 ? 17.219 16.969 13.273 1 90.06 165 LYS B N 1
ATOM 4279 C CA . LYS B 1 165 ? 17.422 17.094 14.711 1 90.06 165 LYS B CA 1
ATOM 4280 C C . LYS B 1 165 ? 16.547 18.203 15.297 1 90.06 165 LYS B C 1
ATOM 4282 O O . LYS B 1 165 ? 16.016 18.062 16.391 1 90.06 165 LYS B O 1
ATOM 4287 N N . ASP B 1 166 ? 16.469 19.281 14.578 1 91.75 166 ASP B N 1
ATOM 4288 C CA . ASP B 1 166 ? 15.633 20.391 15.016 1 91.75 166 ASP B CA 1
ATOM 4289 C C . ASP B 1 166 ? 14.172 19.984 15.133 1 91.75 166 ASP B C 1
ATOM 4291 O O . ASP B 1 166 ? 13.469 20.422 16.047 1 91.75 166 ASP B O 1
ATOM 4295 N N . VAL B 1 167 ? 13.688 19.172 14.219 1 91.5 167 VAL B N 1
ATOM 4296 C CA . VAL B 1 167 ? 12.312 18.672 14.273 1 91.5 167 VAL B CA 1
ATOM 4297 C C . VAL B 1 167 ? 12.117 17.828 15.531 1 91.5 167 VAL B C 1
ATOM 4299 O O . VAL B 1 167 ? 11.125 18 16.25 1 91.5 167 VAL B O 1
ATOM 4302 N N . ASP B 1 168 ? 13.047 16.984 15.812 1 87.81 168 ASP B N 1
ATOM 4303 C CA . ASP B 1 168 ? 12.953 16.062 16.938 1 87.81 168 ASP B CA 1
ATOM 4304 C C . ASP B 1 168 ? 12.891 16.844 18.266 1 87.81 168 ASP B C 1
ATOM 4306 O O . ASP B 1 168 ? 12.273 16.375 19.219 1 87.81 168 ASP B O 1
ATOM 4310 N N . ASN B 1 169 ? 13.414 18 18.25 1 89.94 169 ASN B N 1
ATOM 4311 C CA . ASN B 1 169 ? 13.508 18.781 19.484 1 89.94 169 ASN B CA 1
ATOM 4312 C C . ASN B 1 169 ? 12.32 19.75 19.609 1 89.94 169 ASN B C 1
ATOM 4314 O O . ASN B 1 169 ? 12.156 20.391 20.656 1 89.94 169 ASN B O 1
ATOM 4318 N N . ALA B 1 170 ? 11.547 19.828 18.609 1 91.31 170 ALA B N 1
ATOM 4319 C CA . ALA B 1 170 ? 10.43 20.766 18.656 1 91.31 170 ALA B CA 1
ATOM 4320 C C . ALA B 1 170 ? 9.344 20.281 19.609 1 91.31 170 ALA B C 1
ATOM 4322 O O . ALA B 1 170 ? 9 19.109 19.641 1 91.31 170 ALA B O 1
ATOM 4323 N N . LYS B 1 171 ? 8.734 21.156 20.391 1 90.94 171 LYS B N 1
ATOM 4324 C CA . LYS B 1 171 ? 7.77 20.844 21.438 1 90.94 171 LYS B CA 1
ATOM 4325 C C . LYS B 1 171 ? 6.473 20.281 20.859 1 90.94 171 LYS B C 1
ATOM 4327 O O . LYS B 1 171 ? 5.855 19.391 21.438 1 90.94 171 LYS B O 1
ATOM 4332 N N . PHE B 1 172 ? 6.094 20.812 19.734 1 93.56 172 PHE B N 1
ATOM 4333 C CA . PHE B 1 172 ? 4.809 20.422 19.172 1 93.56 172 PHE B CA 1
ATOM 4334 C C . PHE B 1 172 ? 4.84 18.969 18.703 1 93.56 172 PHE B C 1
ATOM 4336 O O . PHE B 1 172 ? 3.795 18.344 18.531 1 93.56 172 PHE B O 1
ATOM 4343 N N . ILE B 1 173 ? 6.027 18.375 18.438 1 92.62 173 ILE B N 1
ATOM 4344 C CA . ILE B 1 173 ? 6.152 16.984 18.031 1 92.62 173 ILE B CA 1
ATOM 4345 C C . ILE B 1 173 ? 5.648 16.062 19.141 1 92.62 173 ILE B C 1
ATOM 4347 O O . ILE B 1 173 ? 4.914 15.102 18.875 1 92.62 173 ILE B O 1
ATOM 4351 N N . GLU B 1 174 ? 5.996 16.375 20.328 1 91.88 174 GLU B N 1
ATOM 4352 C CA . GLU B 1 174 ? 5.547 15.586 21.469 1 91.88 174 GLU B CA 1
ATOM 4353 C C . GLU B 1 174 ? 4.039 15.688 21.641 1 91.88 174 GLU B C 1
ATOM 4355 O O . GLU B 1 174 ? 3.385 14.711 22.016 1 91.88 174 GLU B O 1
ATOM 4360 N N . ARG B 1 175 ? 3.531 16.859 21.453 1 94.62 175 ARG B N 1
ATOM 4361 C CA . ARG B 1 175 ? 2.092 17.062 21.562 1 94.62 175 ARG B CA 1
ATOM 4362 C C . ARG B 1 175 ? 1.34 16.234 20.516 1 94.62 175 ARG B C 1
ATOM 4364 O O . ARG B 1 175 ? 0.315 15.625 20.828 1 94.62 175 ARG B O 1
ATOM 4371 N N . LYS B 1 176 ? 1.826 16.219 19.297 1 95.81 176 LYS B N 1
ATOM 4372 C CA . LYS B 1 176 ? 1.207 15.445 18.234 1 95.81 176 LYS B CA 1
ATOM 4373 C C . LYS B 1 176 ? 1.294 13.945 18.516 1 95.81 176 LYS B C 1
ATOM 4375 O O . LYS B 1 176 ? 0.337 13.211 18.281 1 95.81 176 LYS B O 1
ATOM 4380 N N . LYS B 1 177 ? 2.4 13.523 19.047 1 93 177 LYS B N 1
ATOM 4381 C CA . LYS B 1 177 ? 2.553 12.125 19.422 1 93 177 LYS B CA 1
ATOM 4382 C C . LYS B 1 177 ? 1.569 11.75 20.531 1 93 177 LYS B C 1
ATOM 4384 O O . LYS B 1 177 ? 0.95 10.68 20.484 1 93 177 LYS B O 1
ATOM 4389 N N . SER B 1 178 ? 1.431 12.602 21.5 1 93.94 178 SER B N 1
ATOM 4390 C CA . SER B 1 178 ? 0.521 12.359 22.625 1 93.94 178 SER B CA 1
ATOM 4391 C C . SER B 1 178 ? -0.926 12.273 22.141 1 93.94 178 SER B C 1
ATOM 4393 O O . SER B 1 178 ? -1.714 11.484 22.672 1 93.94 178 SER B O 1
ATOM 4395 N N . PHE B 1 179 ? -1.26 13.125 21.25 1 96.06 179 PHE B N 1
ATOM 4396 C CA . PHE B 1 179 ? -2.586 13.086 20.641 1 96.06 179 PHE B CA 1
ATOM 4397 C C . PHE B 1 179 ? -2.869 11.703 20.062 1 96.06 179 PHE B C 1
ATOM 4399 O O . PHE B 1 179 ? -3.928 11.125 20.312 1 96.06 179 PHE B O 1
ATOM 4406 N N . ALA B 1 180 ? -1.936 11.148 19.25 1 94.75 180 ALA B N 1
ATOM 4407 C CA . ALA B 1 180 ? -2.094 9.836 18.641 1 94.75 180 ALA B CA 1
ATOM 4408 C C . ALA B 1 180 ? -2.186 8.734 19.688 1 94.75 180 ALA B C 1
ATOM 4410 O O . ALA B 1 180 ? -2.984 7.805 19.562 1 94.75 180 ALA B O 1
ATOM 4411 N N . GLU B 1 181 ? -1.422 8.836 20.703 1 91.81 181 GLU B N 1
ATOM 4412 C CA . GLU B 1 181 ? -1.435 7.852 21.781 1 91.81 181 GLU B CA 1
ATOM 4413 C C . GLU B 1 181 ? -2.775 7.848 22.516 1 91.81 181 GLU B C 1
ATOM 4415 O O . GLU B 1 181 ? -3.236 6.801 22.969 1 91.81 181 GLU B O 1
ATOM 4420 N N . ARG B 1 182 ? -3.328 8.969 22.594 1 92.75 182 ARG B N 1
ATOM 4421 C CA . ARG B 1 182 ? -4.582 9.109 23.328 1 92.75 182 ARG B CA 1
ATOM 4422 C C . ARG B 1 182 ? -5.762 8.625 22.484 1 92.75 182 ARG B C 1
ATOM 4424 O O . ARG B 1 182 ? -6.609 7.875 22.984 1 92.75 182 ARG B O 1
ATOM 4431 N N . TRP B 1 183 ? -5.801 9.016 21.281 1 96.12 183 TRP B N 1
ATOM 4432 C CA . TRP B 1 183 ? -7.027 8.844 20.5 1 96.12 183 TRP B CA 1
ATOM 4433 C C . TRP B 1 183 ? -6.863 7.738 19.469 1 96.12 183 TRP B C 1
ATOM 4435 O O . TRP B 1 183 ? -7.84 7.309 18.844 1 96.12 183 TRP B O 1
ATOM 4445 N N . PHE B 1 184 ? -5.629 7.211 19.25 1 95.38 184 PHE B N 1
ATOM 4446 C CA . PHE B 1 184 ? -5.371 6.199 18.234 1 95.38 184 PHE B CA 1
ATOM 4447 C C . PHE B 1 184 ? -4.562 5.043 18.812 1 95.38 184 PHE B C 1
ATOM 4449 O O . PHE B 1 184 ? -3.756 4.434 18.109 1 95.38 184 PHE B O 1
ATOM 4456 N N . ASP B 1 185 ? -4.695 4.906 20.047 1 90.94 185 ASP B N 1
ATOM 4457 C CA . ASP B 1 185 ? -4.004 3.791 20.688 1 90.94 185 ASP B CA 1
ATOM 4458 C C . ASP B 1 185 ? -4.582 2.453 20.234 1 90.94 185 ASP B C 1
ATOM 4460 O O . ASP B 1 185 ? -5.801 2.307 20.125 1 90.94 185 ASP B O 1
ATOM 4464 N N . LYS B 1 186 ? -3.811 1.461 20.078 1 84.69 186 LYS B N 1
ATOM 4465 C CA . LYS B 1 186 ? -4.188 0.178 19.484 1 84.69 186 LYS B CA 1
ATOM 4466 C C . LYS B 1 186 ? -5.113 -0.601 20.422 1 84.69 186 LYS B C 1
ATOM 4468 O O . LYS B 1 186 ? -6.035 -1.279 19.953 1 84.69 186 LYS B O 1
ATOM 4473 N N . GLU B 1 187 ? -4.969 -0.456 21.594 1 84.81 187 GLU B N 1
ATOM 4474 C CA . GLU B 1 187 ? -5.668 -1.324 22.531 1 84.81 187 GLU B CA 1
ATOM 4475 C C . GLU B 1 187 ? -6.82 -0.588 23.203 1 84.81 187 GLU B C 1
ATOM 4477 O O . GLU B 1 187 ? -7.91 -1.144 23.375 1 84.81 187 GLU B O 1
ATOM 4482 N N . SER B 1 188 ? -6.602 0.659 23.484 1 86.81 188 SER B N 1
ATOM 4483 C CA . SER B 1 188 ? -7.539 1.317 24.391 1 86.81 188 SER B CA 1
ATOM 4484 C C . SER B 1 188 ? -8.5 2.217 23.625 1 86.81 188 SER B C 1
ATOM 4486 O O . SER B 1 188 ? -9.57 2.564 24.141 1 86.81 188 SER B O 1
ATOM 4488 N N . SER B 1 189 ? -8.203 2.637 22.484 1 93.5 189 SER B N 1
ATOM 4489 C CA . SER B 1 189 ? -9.078 3.525 21.734 1 93.5 189 SER B CA 1
ATOM 4490 C C . SER B 1 189 ? -10.109 2.736 20.922 1 93.5 189 SER B C 1
ATOM 4492 O O . SER B 1 189 ? -9.805 1.67 20.391 1 93.5 189 SER B O 1
ATOM 4494 N N . LEU B 1 190 ? -11.312 3.307 20.906 1 96.19 190 LEU B N 1
ATOM 4495 C CA . LEU B 1 190 ? -12.383 2.707 20.109 1 96.19 190 LEU B CA 1
ATOM 4496 C C . LEU B 1 190 ? -12.156 2.936 18.625 1 96.19 190 LEU B C 1
ATOM 4498 O O . LEU B 1 190 ? -11.578 3.949 18.234 1 96.19 190 LEU B O 1
ATOM 4502 N N . PHE B 1 191 ? -12.688 2.006 17.828 1 97.5 191 PHE B N 1
ATOM 4503 C CA . PHE B 1 191 ? -12.5 2.107 16.391 1 97.5 191 PHE B CA 1
ATOM 4504 C C . PHE B 1 191 ? -13.031 3.436 15.867 1 97.5 191 PHE B C 1
ATOM 4506 O O . PHE B 1 191 ? -12.375 4.105 15.07 1 97.5 191 PHE B O 1
ATOM 4513 N N . ALA B 1 192 ? -14.195 3.834 16.312 1 97.81 192 ALA B N 1
ATOM 4514 C CA . ALA B 1 192 ? -14.82 5.082 15.891 1 97.81 192 ALA B CA 1
ATOM 4515 C C . ALA B 1 192 ? -13.969 6.285 16.281 1 97.81 192 ALA B C 1
ATOM 4517 O O . ALA B 1 192 ? -13.852 7.25 15.523 1 97.81 192 ALA B O 1
ATOM 4518 N N . GLU B 1 193 ? -13.375 6.273 17.438 1 97.88 193 GLU B N 1
ATOM 4519 C CA . GLU B 1 193 ? -12.477 7.336 17.891 1 97.88 193 GLU B CA 1
ATOM 4520 C C . GLU B 1 193 ? -11.242 7.414 17 1 97.88 193 GLU B C 1
ATOM 4522 O O . GLU B 1 193 ? -10.797 8.508 16.641 1 97.88 193 GLU B O 1
ATOM 4527 N N . LYS B 1 194 ? -10.727 6.207 16.672 1 98.06 194 LYS B N 1
ATOM 4528 C CA . LYS B 1 194 ? -9.547 6.145 15.812 1 98.06 194 LYS B CA 1
ATOM 4529 C C . LYS B 1 194 ? -9.828 6.762 14.445 1 98.06 194 LYS B C 1
ATOM 4531 O O . LYS B 1 194 ? -8.969 7.43 13.867 1 98.06 194 LYS B O 1
ATOM 4536 N N . LEU B 1 195 ? -11.016 6.539 13.922 1 98.12 195 LEU B N 1
ATOM 4537 C CA . LEU B 1 195 ? -11.375 7.105 12.625 1 98.12 195 LEU B CA 1
ATOM 4538 C C . LEU B 1 195 ? -11.367 8.633 12.68 1 98.12 195 LEU B C 1
ATOM 4540 O O . LEU B 1 195 ? -10.828 9.281 11.781 1 98.12 195 LEU B O 1
ATOM 4544 N N . VAL B 1 196 ? -11.891 9.234 13.719 1 98.5 196 VAL B N 1
ATOM 4545 C CA . VAL B 1 196 ? -11.945 10.688 13.859 1 98.5 196 VAL B CA 1
ATOM 4546 C C . VAL B 1 196 ? -10.539 11.234 14.062 1 98.5 196 VAL B C 1
ATOM 4548 O O . VAL B 1 196 ? -10.164 12.242 13.445 1 98.5 196 VAL B O 1
ATOM 4551 N N . ALA B 1 197 ? -9.805 10.555 14.883 1 98.38 197 ALA B N 1
ATOM 4552 C CA . ALA B 1 197 ? -8.438 10.984 15.148 1 98.38 197 ALA B CA 1
ATOM 4553 C C . ALA B 1 197 ? -7.59 10.938 13.883 1 98.38 197 ALA B C 1
ATOM 4555 O O . ALA B 1 197 ? -6.859 11.883 13.578 1 98.38 197 ALA B O 1
ATOM 4556 N N . PHE B 1 198 ? -7.691 9.812 13.18 1 98.12 198 PHE B N 1
ATOM 4557 C CA . PHE B 1 198 ? -6.934 9.633 11.945 1 98.12 198 PHE B CA 1
ATOM 4558 C C . PHE B 1 198 ? -7.312 10.688 10.914 1 98.12 198 PHE B C 1
ATOM 4560 O O . PHE B 1 198 ? -6.441 11.266 10.266 1 98.12 198 PHE B O 1
ATOM 4567 N N . SER B 1 199 ? -8.555 10.977 10.773 1 97.81 199 SER B N 1
ATOM 4568 C CA . SER B 1 199 ? -9.023 12.039 9.891 1 97.81 199 SER B CA 1
ATOM 4569 C C . SER B 1 199 ? -8.422 13.383 10.281 1 97.81 199 SER B C 1
ATOM 4571 O O . SER B 1 199 ? -8.008 14.156 9.414 1 97.81 199 SER B O 1
ATOM 4573 N N . SER B 1 200 ? -8.375 13.672 11.531 1 98.44 200 SER B N 1
ATOM 4574 C CA . SER B 1 200 ? -7.844 14.938 12.031 1 98.44 200 SER B CA 1
ATOM 4575 C C . SER B 1 200 ? -6.348 15.055 11.766 1 98.44 200 SER B C 1
ATOM 4577 O O . SER B 1 200 ? -5.859 16.109 11.375 1 98.44 200 SER B O 1
ATOM 4579 N N . ILE B 1 201 ? -5.676 13.945 11.969 1 98.12 201 ILE B N 1
ATOM 4580 C CA . ILE B 1 201 ? -4.242 13.922 11.703 1 98.12 201 ILE B CA 1
ATOM 4581 C C . ILE B 1 201 ? -3.984 14.219 10.227 1 98.12 201 ILE B C 1
ATOM 4583 O O . ILE B 1 201 ? -3.148 15.055 9.891 1 98.12 201 ILE B O 1
ATOM 4587 N N . GLU B 1 202 ? -4.711 13.578 9.359 1 97.06 202 GLU B N 1
ATOM 4588 C CA . GLU B 1 202 ? -4.547 13.742 7.918 1 97.06 202 GLU B CA 1
ATOM 4589 C C . GLU B 1 202 ? -4.859 15.18 7.488 1 97.06 202 GLU B C 1
ATOM 4591 O O . GLU B 1 202 ? -4.098 15.781 6.734 1 97.06 202 GLU B O 1
ATOM 4596 N N . ALA B 1 203 ? -5.855 15.758 8.031 1 97.25 203 ALA B N 1
ATOM 4597 C CA . ALA B 1 203 ? -6.371 17.016 7.516 1 97.25 203 ALA B CA 1
ATOM 4598 C C . ALA B 1 203 ? -5.648 18.203 8.148 1 97.25 203 ALA B C 1
ATOM 4600 O O . ALA B 1 203 ? -5.504 19.266 7.52 1 97.25 203 ALA B O 1
ATOM 4601 N N . ILE B 1 204 ? -5.184 18.016 9.367 1 98.31 204 ILE B N 1
ATOM 4602 C CA . ILE B 1 204 ? -4.887 19.234 10.133 1 98.31 204 ILE B CA 1
ATOM 4603 C C . ILE B 1 204 ? -3.393 19.281 10.453 1 98.31 204 ILE B C 1
ATOM 4605 O O . ILE B 1 204 ? -2.758 20.328 10.312 1 98.31 204 ILE B O 1
ATOM 4609 N N . PHE B 1 205 ? -2.68 18.203 10.734 1 98.06 205 PHE B N 1
ATOM 4610 C CA . PHE B 1 205 ? -1.402 18.172 11.438 1 98.06 205 PHE B CA 1
ATOM 4611 C C . PHE B 1 205 ? -0.271 18.641 10.523 1 98.06 205 PHE B C 1
ATOM 4613 O O . PHE B 1 205 ? 0.857 18.828 10.984 1 98.06 205 PHE B O 1
ATOM 4620 N N . SER B 1 206 ? -0.565 18.875 9.258 1 97.62 206 SER B N 1
ATOM 4621 C CA . SER B 1 206 ? 0.504 19.328 8.375 1 97.62 206 SER B CA 1
ATOM 4622 C C . SER B 1 206 ? 0.201 20.703 7.801 1 97.62 206 SER B C 1
ATOM 4624 O O . SER B 1 206 ? 0.958 21.219 6.977 1 97.62 206 SER B O 1
ATOM 4626 N N . LEU B 1 207 ? -0.82 21.344 8.266 1 98.06 207 LEU B N 1
ATOM 4627 C CA . LEU B 1 207 ? -1.312 22.562 7.625 1 98.06 207 LEU B CA 1
ATOM 4628 C C . LEU B 1 207 ? -0.319 23.703 7.793 1 98.06 207 LEU B C 1
ATOM 4630 O O . LEU B 1 207 ? -0.101 24.484 6.863 1 98.06 207 LEU B O 1
ATOM 4634 N N . VAL B 1 208 ? 0.315 23.797 8.938 1 98.06 208 VAL B N 1
ATOM 4635 C CA . VAL B 1 208 ? 1.278 24.875 9.148 1 98.06 208 VAL B CA 1
ATOM 4636 C C . VAL B 1 208 ? 2.408 24.766 8.133 1 98.06 208 VAL B C 1
ATOM 4638 O O . VAL B 1 208 ? 2.773 25.75 7.488 1 98.06 208 VAL B O 1
ATOM 4641 N N . SER B 1 209 ? 2.918 23.578 7.945 1 98 209 SER B N 1
ATOM 4642 C CA . SER B 1 209 ? 4.023 23.359 7.016 1 98 209 SER B CA 1
ATOM 4643 C C . SER B 1 209 ? 3.582 23.594 5.57 1 98 209 SER B C 1
ATOM 4645 O O . SER B 1 209 ? 4.281 24.25 4.801 1 98 209 SER B O 1
ATOM 4647 N N . PHE B 1 210 ? 2.438 23.047 5.207 1 97.88 210 PHE B N 1
ATOM 4648 C CA . PHE B 1 210 ? 1.924 23.203 3.854 1 97.88 210 PHE B CA 1
ATOM 4649 C C . PHE B 1 210 ? 1.759 24.688 3.506 1 97.88 210 PHE B C 1
ATOM 4651 O O . PHE B 1 210 ? 2.262 25.141 2.48 1 97.88 210 PHE B O 1
ATOM 4658 N N . PHE B 1 211 ? 1.156 25.406 4.363 1 96.94 211 PHE B N 1
ATOM 4659 C CA . PHE B 1 211 ? 0.796 26.781 4.023 1 96.94 211 PHE B CA 1
ATOM 4660 C C . PHE B 1 211 ? 1.967 27.719 4.27 1 96.94 211 PHE B C 1
ATOM 4662 O O . PHE B 1 211 ? 2.012 28.828 3.715 1 96.94 211 PHE B O 1
ATOM 4669 N N . SER B 1 212 ? 2.945 27.312 5.102 1 97.06 212 SER B N 1
ATOM 4670 C CA . SER B 1 212 ? 4.203 28.047 5.156 1 97.06 212 SER B CA 1
ATOM 4671 C C . SER B 1 212 ? 4.918 28.016 3.811 1 97.06 212 SER B C 1
ATOM 4673 O O . SER B 1 212 ? 5.371 29.062 3.322 1 97.06 212 SER B O 1
ATOM 4675 N N . ILE B 1 213 ? 4.961 26.859 3.236 1 97.19 213 ILE B N 1
ATOM 4676 C CA . ILE B 1 213 ? 5.586 26.719 1.925 1 97.19 213 ILE B CA 1
ATOM 4677 C C . ILE B 1 213 ? 4.762 27.469 0.881 1 97.19 213 ILE B C 1
ATOM 4679 O O . ILE B 1 213 ? 5.309 28.234 0.08 1 97.19 213 ILE B O 1
ATOM 4683 N N . MET B 1 214 ? 3.488 27.344 0.916 1 95.5 214 MET B N 1
ATOM 4684 C CA . MET B 1 214 ? 2.615 27.938 -0.096 1 95.5 214 MET B CA 1
ATOM 4685 C C . MET B 1 214 ? 2.598 29.453 0.018 1 95.5 214 MET B C 1
ATOM 4687 O O . MET B 1 214 ? 2.277 30.156 -0.946 1 95.5 214 MET B O 1
ATOM 4691 N N . SER B 1 215 ? 2.902 29.969 1.186 1 94.56 215 SER B N 1
ATOM 4692 C CA . SER B 1 215 ? 2.967 31.422 1.366 1 94.56 215 SER B CA 1
ATOM 4693 C C . SER B 1 215 ? 4.043 32.031 0.482 1 94.56 215 SER B C 1
ATOM 4695 O O . SER B 1 215 ? 4.035 33.25 0.24 1 94.56 215 SER B O 1
ATOM 4697 N N . LEU B 1 216 ? 4.938 31.25 -0.052 1 95.31 216 LEU B N 1
ATOM 4698 C CA . LEU B 1 216 ? 6.039 31.734 -0.876 1 95.31 216 LEU B CA 1
ATOM 4699 C C . LEU B 1 216 ? 5.699 31.625 -2.359 1 95.31 216 LEU B C 1
ATOM 4701 O O . LEU B 1 216 ? 6.531 31.922 -3.215 1 95.31 216 LEU B O 1
ATOM 4705 N N . GLU B 1 217 ? 4.52 31.25 -2.703 1 94.75 217 GLU B N 1
ATOM 4706 C CA . GLU B 1 217 ? 4.133 30.969 -4.082 1 94.75 217 GLU B CA 1
ATOM 4707 C C . GLU B 1 217 ? 4.348 32.188 -4.977 1 94.75 217 GLU B C 1
ATOM 4709 O O . GLU B 1 217 ? 4.863 32.062 -6.09 1 94.75 217 GLU B O 1
ATOM 4714 N N . LYS B 1 218 ? 4.023 33.344 -4.52 1 93.31 218 LYS B N 1
ATOM 4715 C CA . LYS B 1 218 ? 4.09 34.562 -5.328 1 93.31 218 LYS B CA 1
ATOM 4716 C C . LYS B 1 218 ? 5.535 34.938 -5.641 1 93.31 218 LYS B C 1
ATOM 4718 O O . LYS B 1 218 ? 5.801 35.656 -6.613 1 93.31 218 LYS B O 1
ATOM 4723 N N . LYS B 1 219 ? 6.48 34.438 -4.844 1 94.88 219 LYS B N 1
ATOM 4724 C CA . LYS B 1 219 ? 7.891 34.75 -5.059 1 94.88 219 LYS B CA 1
ATOM 4725 C C . LYS B 1 219 ? 8.469 33.906 -6.195 1 94.88 219 LYS B C 1
ATOM 4727 O O . LYS B 1 219 ? 9.555 34.188 -6.703 1 94.88 219 LYS B O 1
ATOM 4732 N N . ASP B 1 220 ? 7.73 32.812 -6.566 1 94.88 220 ASP B N 1
ATOM 4733 C CA . ASP B 1 220 ? 8.086 31.953 -7.684 1 94.88 220 ASP B CA 1
ATOM 4734 C C . ASP B 1 220 ? 9.492 31.375 -7.5 1 94.88 220 ASP B C 1
ATOM 4736 O O . ASP B 1 220 ? 10.273 31.312 -8.445 1 94.88 220 ASP B O 1
ATOM 4740 N N . ILE B 1 221 ? 9.844 31.062 -6.309 1 96.25 221 ILE B N 1
ATOM 4741 C CA . ILE B 1 221 ? 11.141 30.484 -5.973 1 96.25 221 ILE B CA 1
ATOM 4742 C C . ILE B 1 221 ? 11.094 28.969 -6.184 1 96.25 221 ILE B C 1
ATOM 4744 O O . ILE B 1 221 ? 12.047 28.375 -6.699 1 96.25 221 ILE B O 1
ATOM 4748 N N . ILE B 1 222 ? 10.008 28.391 -5.816 1 97.81 222 ILE B N 1
ATOM 4749 C CA . ILE B 1 222 ? 9.938 26.922 -5.785 1 97.81 222 ILE B CA 1
ATOM 4750 C C . ILE B 1 222 ? 8.617 26.469 -6.406 1 97.81 222 ILE B C 1
ATOM 4752 O O . ILE B 1 222 ? 7.84 25.75 -5.766 1 97.81 222 ILE B O 1
ATOM 4756 N N . PRO B 1 223 ? 8.375 26.766 -7.641 1 97.5 223 PRO B N 1
ATOM 4757 C CA . PRO B 1 223 ? 7.105 26.375 -8.258 1 97.5 223 PRO B CA 1
ATOM 4758 C C . PRO B 1 223 ? 6.891 24.875 -8.289 1 97.5 223 PRO B C 1
ATOM 4760 O O . PRO B 1 223 ? 5.758 24.391 -8.164 1 97.5 223 PRO B O 1
ATOM 4763 N N . GLY B 1 224 ? 7.906 24.094 -8.555 1 97.81 224 GLY B N 1
ATOM 4764 C CA . GLY B 1 224 ? 7.781 22.641 -8.523 1 97.81 224 GLY B CA 1
ATOM 4765 C C . GLY B 1 224 ? 7.328 22.109 -7.176 1 97.81 224 GLY B C 1
ATOM 4766 O O . GLY B 1 224 ? 6.391 21.312 -7.102 1 97.81 224 GLY B O 1
ATOM 4767 N N . LEU B 1 225 ? 7.98 22.594 -6.105 1 98.12 225 LEU B N 1
ATOM 4768 C CA . LEU B 1 225 ? 7.617 22.172 -4.758 1 98.12 225 LEU B CA 1
ATOM 4769 C C . LEU B 1 225 ? 6.191 22.578 -4.418 1 98.12 225 LEU B C 1
ATOM 4771 O O . LEU B 1 225 ? 5.441 21.812 -3.814 1 98.12 225 LEU B O 1
ATOM 4775 N N . ILE B 1 226 ? 5.832 23.781 -4.773 1 97.31 226 ILE B N 1
ATOM 4776 C CA . ILE B 1 226 ? 4.484 24.266 -4.512 1 97.31 226 ILE B CA 1
ATOM 4777 C C . ILE B 1 226 ? 3.461 23.375 -5.207 1 97.31 226 ILE B C 1
ATOM 4779 O O . ILE B 1 226 ? 2.455 22.984 -4.605 1 97.31 226 ILE B O 1
ATOM 4783 N N . SER B 1 227 ? 3.715 22.984 -6.441 1 96.38 227 SER B N 1
ATOM 4784 C CA . SER B 1 227 ? 2.834 22.062 -7.16 1 96.38 227 SER B CA 1
ATOM 4785 C C . SER B 1 227 ? 2.723 20.719 -6.438 1 96.38 227 SER B C 1
ATOM 4787 O O . SER B 1 227 ? 1.633 20.156 -6.332 1 96.38 227 SER B O 1
ATOM 4789 N N . GLY B 1 228 ? 3.816 20.234 -6.004 1 97 228 GLY B N 1
ATOM 4790 C CA . GLY B 1 228 ? 3.822 19 -5.242 1 97 228 GLY B CA 1
ATOM 4791 C C . GLY B 1 228 ? 3.025 19.094 -3.955 1 97 228 GLY B C 1
ATOM 4792 O O . GLY B 1 228 ? 2.256 18.188 -3.633 1 97 228 GLY B O 1
ATOM 4793 N N . ILE B 1 229 ? 3.201 20.188 -3.25 1 97.62 229 ILE B N 1
ATOM 4794 C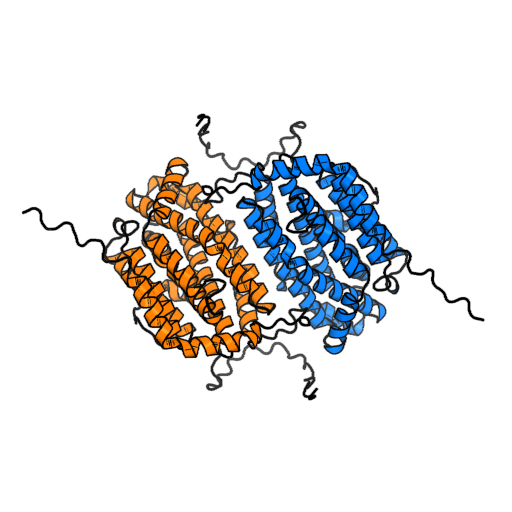 CA . ILE B 1 229 ? 2.512 20.391 -1.979 1 97.62 229 ILE B CA 1
ATOM 4795 C C . ILE B 1 229 ? 1.003 20.438 -2.213 1 97.62 229 ILE B C 1
ATOM 4797 O O . ILE B 1 229 ? 0.229 19.891 -1.425 1 97.62 229 ILE B O 1
ATOM 4801 N N . LYS B 1 230 ? 0.569 21.062 -3.238 1 95.31 230 LYS B N 1
ATOM 4802 C CA . LYS B 1 230 ? -0.854 21.125 -3.561 1 95.31 230 LYS B CA 1
ATOM 4803 C C . LYS B 1 230 ? -1.415 19.734 -3.857 1 95.31 230 LYS B C 1
ATOM 4805 O O . LYS B 1 230 ? -2.514 19.406 -3.412 1 95.31 230 LYS B O 1
ATOM 4810 N N . LEU B 1 231 ? -0.694 18.922 -4.625 1 95.69 231 LEU B N 1
ATOM 4811 C CA . LEU B 1 231 ? -1.11 17.547 -4.898 1 95.69 231 LEU B CA 1
ATOM 4812 C C . LEU B 1 231 ? -1.198 16.734 -3.607 1 95.69 231 LEU B C 1
ATOM 4814 O O . LEU B 1 231 ? -2.152 15.984 -3.406 1 95.69 231 LEU B O 1
ATOM 4818 N N . ILE B 1 232 ? -0.215 16.922 -2.75 1 97.19 232 ILE B N 1
ATOM 4819 C CA . ILE B 1 232 ? -0.165 16.172 -1.5 1 97.19 232 ILE B CA 1
ATOM 4820 C C . ILE B 1 232 ? -1.304 16.609 -0.585 1 97.19 232 ILE B C 1
ATOM 4822 O O . ILE B 1 232 ? -1.94 15.789 0.071 1 97.19 232 ILE B O 1
ATOM 4826 N N . LEU B 1 233 ? -1.529 17.922 -0.505 1 96.62 233 LEU B N 1
ATOM 4827 C CA . LEU B 1 233 ? -2.648 18.438 0.283 1 96.62 233 LEU B CA 1
ATOM 4828 C C . LEU B 1 233 ? -3.963 17.812 -0.185 1 96.62 233 LEU B C 1
ATOM 4830 O O . LEU B 1 233 ? -4.777 17.391 0.635 1 96.62 233 LEU B O 1
ATOM 4834 N N . LYS B 1 234 ? -4.16 17.734 -1.458 1 94.94 234 LYS B N 1
ATOM 4835 C CA . LYS B 1 234 ? -5.352 17.109 -2.008 1 94.94 234 LYS B CA 1
ATOM 4836 C C . LYS B 1 234 ? -5.457 15.648 -1.562 1 94.94 234 LYS B C 1
ATOM 4838 O O . LYS B 1 234 ? -6.535 15.195 -1.173 1 94.94 234 LYS B O 1
ATOM 4843 N N . ASP B 1 235 ? -4.375 14.922 -1.671 1 95.75 235 ASP B N 1
ATOM 4844 C CA . ASP B 1 235 ? -4.348 13.539 -1.206 1 95.75 235 ASP B CA 1
ATOM 4845 C C . ASP B 1 235 ? -4.77 13.445 0.259 1 95.75 235 ASP B C 1
ATOM 4847 O O . ASP B 1 235 ? -5.543 12.562 0.631 1 95.75 235 ASP B O 1
ATOM 4851 N N . HIS B 1 236 ? -4.227 14.32 1.097 1 96.19 236 HIS B N 1
ATOM 4852 C CA . HIS B 1 236 ? -4.535 14.312 2.523 1 96.19 236 HIS B CA 1
ATOM 4853 C C . HIS B 1 236 ? -6.027 14.523 2.766 1 96.19 236 HIS B C 1
ATOM 4855 O O . HIS B 1 236 ? -6.605 13.906 3.66 1 96.19 236 HIS B O 1
ATOM 4861 N N . ILE B 1 237 ? -6.582 15.391 2.002 1 95.06 237 ILE B N 1
ATOM 4862 C CA . ILE B 1 237 ? -8.016 15.656 2.139 1 95.06 237 ILE B CA 1
ATOM 4863 C C . ILE B 1 237 ? -8.805 14.406 1.745 1 95.06 237 ILE B C 1
ATOM 4865 O O . ILE B 1 237 ? -9.781 14.055 2.406 1 95.06 237 ILE B O 1
ATOM 4869 N N . VAL B 1 238 ? -8.398 13.727 0.704 1 94.88 238 VAL B N 1
ATOM 4870 C CA . VAL B 1 238 ? -9.047 12.484 0.293 1 94.88 238 VAL B CA 1
ATOM 4871 C C . VAL B 1 238 ? -8.914 11.445 1.402 1 94.88 238 VAL B C 1
ATOM 4873 O O . VAL B 1 238 ? -9.875 10.727 1.7 1 94.88 238 VAL B O 1
ATOM 4876 N N . HIS B 1 239 ? -7.707 11.281 1.993 1 96.12 239 HIS B N 1
ATOM 4877 C CA . HIS B 1 239 ? -7.504 10.375 3.115 1 96.12 239 HIS B CA 1
ATOM 4878 C C . HIS B 1 239 ? -8.445 10.703 4.27 1 96.12 239 HIS B C 1
ATOM 4880 O O . HIS B 1 239 ? -9.062 9.805 4.848 1 96.12 239 HIS B O 1
ATOM 4886 N N . CYS B 1 240 ? -8.531 12.008 4.555 1 96.44 240 CYS B N 1
ATOM 4887 C CA . CYS B 1 240 ? -9.438 12.484 5.598 1 96.44 240 CYS B CA 1
ATOM 4888 C C . CYS B 1 240 ? -10.875 12.07 5.301 1 96.44 240 CYS B C 1
ATOM 4890 O O . CYS B 1 240 ? -11.539 11.477 6.148 1 96.44 240 CYS B O 1
ATOM 4892 N N . ASP B 1 241 ? -11.344 12.32 4.137 1 95.31 241 ASP B N 1
ATOM 4893 C CA . ASP B 1 241 ? -12.719 12.055 3.738 1 95.31 241 ASP B CA 1
ATOM 4894 C C . ASP B 1 241 ? -13.023 10.562 3.762 1 95.31 241 ASP B C 1
ATOM 4896 O O . ASP B 1 241 ? -14.148 10.156 4.062 1 95.31 241 ASP B O 1
ATOM 4900 N N . PHE B 1 242 ? -12.109 9.805 3.467 1 96.38 242 PHE B N 1
ATOM 4901 C CA . PHE B 1 242 ? -12.344 8.367 3.459 1 96.38 242 PHE B CA 1
ATOM 4902 C C . PHE B 1 242 ? -12.68 7.863 4.855 1 96.38 242 PHE B C 1
ATOM 4904 O O . PHE B 1 242 ? -13.547 7 5.02 1 96.38 242 PHE B O 1
ATOM 4911 N N . GLN B 1 243 ? -11.953 8.367 5.855 1 96.69 243 GLN B N 1
ATOM 4912 C CA . GLN B 1 243 ? -12.305 7.988 7.219 1 96.69 243 GLN B CA 1
ATOM 4913 C C . GLN B 1 243 ? -13.758 8.336 7.527 1 96.69 243 GLN B C 1
ATOM 4915 O O . GLN B 1 243 ? -14.445 7.598 8.234 1 96.69 243 GLN B O 1
ATOM 4920 N N . MET B 1 244 ? -14.219 9.43 7.027 1 95.5 244 MET B N 1
ATOM 4921 C CA . MET B 1 244 ? -15.609 9.844 7.223 1 95.5 244 MET B CA 1
ATOM 4922 C C . MET B 1 244 ? -16.562 8.859 6.562 1 95.5 244 MET B C 1
ATOM 4924 O O . MET B 1 244 ? -17.625 8.547 7.113 1 95.5 244 MET B O 1
ATOM 4928 N N . SER B 1 245 ? -16.156 8.414 5.383 1 94.44 245 SER B N 1
ATOM 4929 C CA . SER B 1 245 ? -16.969 7.426 4.676 1 94.44 245 SER B CA 1
ATOM 4930 C C . SER B 1 245 ? -17.078 6.133 5.473 1 94.44 245 SER B C 1
ATOM 4932 O O . SER B 1 245 ? -18.156 5.551 5.578 1 94.44 245 SER B O 1
ATOM 4934 N N . ILE B 1 246 ? -16 5.664 6.035 1 96.56 246 ILE B N 1
ATOM 4935 C CA . ILE B 1 246 ? -16.016 4.461 6.859 1 96.56 246 ILE B CA 1
ATOM 4936 C C . ILE B 1 246 ? -16.891 4.695 8.094 1 96.56 246 ILE B C 1
ATOM 4938 O O . ILE B 1 246 ? -17.703 3.84 8.469 1 96.56 246 ILE B O 1
ATOM 4942 N N . TYR B 1 247 ? -16.703 5.844 8.695 1 96.75 247 TYR B N 1
ATOM 4943 C CA . TYR B 1 247 ? -17.453 6.191 9.891 1 96.75 247 TYR B CA 1
ATOM 4944 C C . TYR B 1 247 ? -18.953 6.168 9.625 1 96.75 247 TYR B C 1
ATOM 4946 O O . TYR B 1 247 ? -19.734 5.742 10.477 1 96.75 247 TYR B O 1
ATOM 4954 N N . SER B 1 248 ? -19.359 6.594 8.461 1 94.81 248 SER B N 1
ATOM 4955 C CA . SER B 1 248 ? -20.781 6.668 8.102 1 94.81 248 SER B CA 1
ATOM 4956 C C . SER B 1 248 ? -21.406 5.277 8.023 1 94.81 248 SER B C 1
ATOM 4958 O O . SER B 1 248 ? -22.625 5.137 8.086 1 94.81 248 SER B O 1
ATOM 4960 N N . GLU B 1 249 ? -20.609 4.234 7.867 1 95.31 249 GLU B N 1
ATOM 4961 C CA . GLU B 1 249 ? -21.094 2.863 7.781 1 95.31 249 GLU B CA 1
ATOM 4962 C C . GLU B 1 249 ? -21.297 2.268 9.172 1 95.31 249 GLU B C 1
ATOM 4964 O O . GLU B 1 249 ? -21.906 1.199 9.312 1 95.31 249 GLU B O 1
ATOM 4969 N N . LEU B 1 250 ? -20.797 2.932 10.234 1 96.19 250 LEU B N 1
ATOM 4970 C CA . LEU B 1 250 ? -20.953 2.414 11.594 1 96.19 250 LEU B CA 1
ATOM 4971 C C . LEU B 1 250 ? -22.391 2.521 12.062 1 96.19 250 LEU B C 1
ATOM 4973 O O . LEU B 1 250 ? -23.062 3.529 11.812 1 96.19 250 LEU B O 1
ATOM 4977 N N . LYS B 1 251 ? -22.875 1.508 12.688 1 95.81 251 LYS B N 1
ATOM 4978 C CA . LYS B 1 251 ? -24.219 1.519 13.266 1 95.81 251 LYS B CA 1
ATOM 4979 C C . LYS B 1 251 ? -24.25 2.322 14.562 1 95.81 251 LYS B C 1
ATOM 4981 O O . LYS B 1 251 ? -25.156 3.125 14.773 1 95.81 251 LYS B O 1
ATOM 4986 N N . LYS B 1 252 ? -23.266 2.064 15.438 1 95.69 252 LYS B N 1
ATOM 4987 C CA . LYS B 1 252 ? -23.141 2.836 16.672 1 95.69 252 LYS B CA 1
ATOM 4988 C C . LYS B 1 252 ? -22.109 3.953 16.516 1 95.69 252 LYS B C 1
ATOM 4990 O O . LYS B 1 252 ? -20.922 3.688 16.391 1 95.69 252 LYS B O 1
ATOM 4995 N N . ARG B 1 253 ? -22.578 5.148 16.703 1 95.81 253 ARG B N 1
ATOM 4996 C CA . ARG B 1 253 ? -21.719 6.312 16.516 1 95.81 253 ARG B CA 1
ATOM 4997 C C . ARG B 1 253 ? -21.281 6.906 17.844 1 95.81 253 ARG B C 1
ATOM 4999 O O . ARG B 1 253 ? -21.891 6.629 18.875 1 95.81 253 ARG B O 1
ATOM 5006 N N . LEU B 1 254 ? -20.25 7.699 17.766 1 97.5 254 LEU B N 1
ATOM 5007 C CA . LEU B 1 254 ? -19.75 8.398 18.938 1 97.5 254 LEU B CA 1
ATOM 5008 C C . LEU B 1 254 ? -20.672 9.555 19.312 1 97.5 254 LEU B C 1
ATOM 5010 O O . LEU B 1 254 ? -21.328 10.133 18.453 1 97.5 254 LEU B O 1
ATOM 5014 N N . ASP B 1 255 ? -20.656 9.812 20.625 1 97.25 255 ASP B N 1
ATOM 5015 C CA . ASP B 1 255 ? -21.234 11.078 21.062 1 97.25 255 ASP B CA 1
ATOM 5016 C C . ASP B 1 255 ? -20.562 12.266 20.359 1 97.25 255 ASP B C 1
ATOM 5018 O O . ASP B 1 255 ? -19.344 12.328 20.281 1 97.25 255 ASP B O 1
ATOM 5022 N N . PRO B 1 256 ? -21.359 13.258 19.875 1 97.44 256 PRO B N 1
ATOM 5023 C CA . PRO B 1 256 ? -20.781 14.406 19.172 1 97.44 256 PRO B CA 1
ATOM 5024 C C . PRO B 1 256 ? -19.766 15.164 20.031 1 97.44 256 PRO B C 1
ATOM 5026 O O . PRO B 1 256 ? -18.844 15.789 19.5 1 97.44 256 PRO B O 1
ATOM 5029 N N . GLY B 1 257 ? -20 15.086 21.297 1 97.5 257 GLY B N 1
ATOM 5030 C CA . GLY B 1 257 ? -19.047 15.742 22.188 1 97.5 257 GLY B CA 1
ATOM 5031 C C . GLY B 1 257 ? -17.656 15.156 22.109 1 97.5 257 GLY B C 1
ATOM 5032 O O . GLY B 1 257 ? -16.656 15.891 22.203 1 97.5 257 GLY B O 1
ATOM 5033 N N . ILE B 1 258 ? -17.531 13.812 21.969 1 97.38 258 ILE B N 1
ATOM 5034 C CA . ILE B 1 258 ? -16.234 13.164 21.828 1 97.38 258 ILE B CA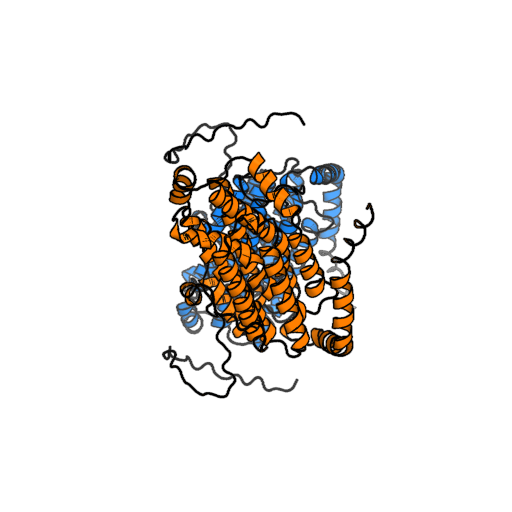 1
ATOM 5035 C C . ILE B 1 258 ? -15.578 13.562 20.516 1 97.38 258 ILE B C 1
ATOM 5037 O O . ILE B 1 258 ? -14.383 13.883 20.469 1 97.38 258 ILE B O 1
ATOM 5041 N N . ILE B 1 259 ? -16.359 13.625 19.422 1 98.31 259 ILE B N 1
ATOM 5042 C CA . ILE B 1 259 ? -15.867 14.031 18.109 1 98.31 259 ILE B CA 1
ATOM 5043 C C . ILE B 1 259 ? -15.336 15.461 18.172 1 98.31 259 ILE B C 1
ATOM 5045 O O . ILE B 1 259 ? -14.234 15.75 17.703 1 98.31 259 ILE B O 1
ATOM 5049 N N . GLU B 1 260 ? -16.125 16.312 18.766 1 98.31 260 GLU B N 1
ATOM 5050 C CA . GLU B 1 260 ? -15.734 17.719 18.891 1 98.31 260 GLU B CA 1
ATOM 5051 C C . GLU B 1 260 ? -14.422 17.844 19.656 1 98.31 260 GLU B C 1
ATOM 5053 O O . GLU B 1 260 ? -13.547 18.625 19.266 1 98.31 260 GLU B O 1
ATOM 5058 N N . ARG B 1 261 ? -14.289 17.125 20.703 1 97.81 261 ARG B N 1
ATOM 5059 C CA . ARG B 1 261 ? -13.078 17.188 21.516 1 97.81 261 ARG B CA 1
ATOM 5060 C C . ARG B 1 261 ? -11.859 16.766 20.719 1 97.81 261 ARG B C 1
ATOM 5062 O O . ARG B 1 261 ? -10.812 17.406 20.766 1 97.81 261 ARG B O 1
ATOM 5069 N N . ILE B 1 262 ? -11.938 15.617 19.984 1 98.12 262 ILE B N 1
ATOM 5070 C CA . ILE B 1 262 ? -10.82 15.102 19.203 1 98.12 262 ILE B CA 1
ATOM 5071 C C . ILE B 1 262 ? -10.391 16.141 18.172 1 98.12 262 ILE B C 1
ATOM 5073 O O . ILE B 1 262 ? -9.211 16.484 18.078 1 98.12 262 ILE B O 1
ATOM 5077 N N . VAL B 1 263 ? -11.352 16.719 17.453 1 98.62 263 VAL B N 1
ATOM 5078 C CA . VAL B 1 263 ? -11.047 17.625 16.344 1 98.62 263 VAL B CA 1
ATOM 5079 C C . VAL B 1 263 ? -10.523 18.953 16.891 1 98.62 263 VAL B C 1
ATOM 5081 O O . VAL B 1 263 ? -9.539 19.5 16.391 1 98.62 263 VAL B O 1
ATOM 5084 N N . THR B 1 264 ? -11.148 19.469 17.953 1 98.5 264 THR B N 1
ATOM 5085 C CA . THR B 1 264 ? -10.719 20.75 18.484 1 98.5 264 THR B CA 1
ATOM 5086 C C . THR B 1 264 ? -9.344 20.641 19.141 1 98.5 264 THR B C 1
ATOM 5088 O O . THR B 1 264 ? -8.555 21.578 19.109 1 98.5 264 THR B O 1
ATOM 5091 N N . GLU B 1 265 ? -9.07 19.5 19.734 1 98 265 GLU B N 1
ATOM 5092 C CA . GLU B 1 265 ? -7.73 19.297 20.266 1 98 265 GLU B CA 1
ATOM 5093 C C . GLU B 1 265 ? -6.688 19.281 19.156 1 98 265 GLU B C 1
ATOM 5095 O O . GLU B 1 265 ? -5.602 19.844 19.297 1 98 265 GLU B O 1
ATOM 5100 N N . ALA B 1 266 ? -6.977 18.594 18.031 1 98.5 266 ALA B N 1
ATOM 5101 C CA . ALA B 1 266 ? -6.062 18.594 16.891 1 98.5 266 ALA B CA 1
ATOM 5102 C C . ALA B 1 266 ? -5.809 20.016 16.391 1 98.5 266 ALA B C 1
ATOM 5104 O O . ALA B 1 266 ? -4.668 20.375 16.094 1 98.5 266 ALA B O 1
ATOM 5105 N N . VAL B 1 267 ? -6.879 20.797 16.328 1 98.69 267 VAL B N 1
ATOM 5106 C CA . VAL B 1 267 ? -6.758 22.188 15.891 1 98.69 267 VAL B CA 1
ATOM 5107 C C . VAL B 1 267 ? -5.887 22.969 16.875 1 98.69 267 VAL B C 1
ATOM 5109 O O . VAL B 1 267 ? -4.996 23.719 16.469 1 98.69 267 VAL B O 1
ATOM 5112 N N . GLU B 1 268 ? -6.137 22.781 18.125 1 98.06 268 GLU B N 1
ATOM 5113 C CA . GLU B 1 268 ? -5.352 23.453 19.156 1 98.06 268 GLU B CA 1
ATOM 5114 C C . GLU B 1 268 ? -3.867 23.125 19.031 1 98.06 268 GLU B C 1
ATOM 5116 O O . GLU B 1 268 ? -3.023 24.016 19.125 1 98.06 268 GLU B O 1
ATOM 5121 N N . ILE B 1 269 ? -3.564 21.891 18.828 1 97.94 269 ILE B N 1
ATOM 5122 C CA . ILE B 1 269 ? -2.18 21.438 18.703 1 97.94 269 ILE B CA 1
ATOM 5123 C C . ILE B 1 269 ? -1.54 22.078 17.469 1 97.94 269 ILE B C 1
ATOM 5125 O O . ILE B 1 269 ? -0.392 22.516 17.516 1 97.94 269 ILE B O 1
ATOM 5129 N N . GLU B 1 270 ? -2.234 22.156 16.344 1 98.56 270 GLU B N 1
ATOM 5130 C CA . GLU B 1 270 ? -1.684 22.75 15.125 1 98.56 270 GLU B CA 1
ATOM 5131 C C . GLU B 1 270 ? -1.493 24.25 15.289 1 98.56 270 GLU B C 1
ATOM 5133 O O . GLU B 1 270 ? -0.541 24.828 14.75 1 98.56 270 GLU B O 1
ATOM 5138 N N . LEU B 1 271 ? -2.373 24.891 16.047 1 97.88 271 LEU B N 1
ATOM 5139 C CA . LEU B 1 271 ? -2.205 26.312 16.344 1 97.88 271 LEU B CA 1
ATOM 5140 C C . LEU B 1 271 ? -0.988 26.547 17.234 1 97.88 271 LEU B C 1
ATOM 5142 O O . LEU B 1 271 ? -0.273 27.531 17.078 1 97.88 271 LEU B O 1
ATOM 5146 N N . GLU B 1 272 ? -0.796 25.625 18.125 1 96.38 272 GLU B N 1
ATOM 5147 C CA . GLU B 1 272 ? 0.42 25.688 18.938 1 96.38 272 GLU B CA 1
ATOM 5148 C C . GLU B 1 272 ? 1.664 25.516 18.062 1 96.38 272 GLU B C 1
ATOM 5150 O O . GLU B 1 272 ? 2.699 26.125 18.328 1 96.38 272 GLU B O 1
ATOM 5155 N N . THR B 1 273 ? 1.573 24.609 17.078 1 96.94 273 THR B N 1
ATOM 5156 C CA . THR B 1 273 ? 2.662 24.422 16.125 1 96.94 273 THR B CA 1
ATOM 5157 C C . THR B 1 273 ? 2.992 25.719 15.406 1 96.94 273 THR B C 1
ATOM 5159 O O . THR B 1 273 ? 4.164 26.062 15.227 1 96.94 273 THR B O 1
ATOM 5162 N N . LEU B 1 274 ? 1.981 26.453 15.031 1 96.88 274 LEU B N 1
ATOM 5163 C CA . LEU B 1 274 ? 2.133 27.734 14.336 1 96.88 274 LEU B CA 1
ATOM 5164 C C . LEU B 1 274 ? 2.871 28.734 15.211 1 96.88 274 LEU B C 1
ATOM 5166 O O . LEU B 1 274 ? 3.672 29.531 14.711 1 96.88 274 LEU B O 1
ATOM 5170 N N . GLU B 1 275 ? 2.66 28.641 16.5 1 94.81 275 GLU B N 1
ATOM 5171 C CA . GLU B 1 275 ? 3.219 29.625 17.422 1 94.81 275 GLU B CA 1
ATOM 5172 C C . GLU B 1 275 ? 4.574 29.156 17.953 1 94.81 275 GLU B C 1
ATOM 5174 O O . GLU B 1 275 ? 5.293 29.938 18.594 1 94.81 275 GLU B O 1
ATOM 5179 N N . ASP B 1 276 ? 4.871 27.922 17.688 1 92.81 276 ASP B N 1
ATOM 5180 C CA . ASP B 1 276 ? 6.141 27.375 18.172 1 92.81 276 ASP B CA 1
ATOM 5181 C C . ASP B 1 276 ? 7.324 28.109 17.531 1 92.81 276 ASP B C 1
ATOM 5183 O O . ASP B 1 276 ? 7.258 28.531 16.375 1 92.81 276 ASP B O 1
ATOM 5187 N N . ASP B 1 277 ? 8.438 28.188 18.281 1 90.19 277 ASP B N 1
ATOM 5188 C CA . ASP B 1 277 ? 9.633 28.891 17.828 1 90.19 277 ASP B CA 1
ATOM 5189 C C . ASP B 1 277 ? 10.172 28.281 16.547 1 90.19 277 ASP B C 1
ATOM 5191 O O . ASP B 1 277 ? 10.852 28.953 15.766 1 90.19 277 ASP B O 1
ATOM 5195 N N . TYR B 1 278 ? 9.836 27.078 16.328 1 90.62 278 TYR B N 1
ATOM 5196 C CA . TYR B 1 278 ? 10.266 26.375 15.117 1 90.62 278 TYR B CA 1
ATOM 5197 C C . TYR B 1 278 ? 9.758 27.094 13.867 1 90.62 278 TYR B C 1
ATOM 5199 O O . TYR B 1 278 ? 10.508 27.266 12.906 1 90.62 278 TYR B O 1
ATOM 5207 N N . PHE B 1 279 ? 8.516 27.594 13.883 1 89.75 279 PHE B N 1
ATOM 5208 C CA . PHE B 1 279 ? 7.922 28.234 12.711 1 89.75 279 PHE B CA 1
ATOM 5209 C C . PHE B 1 279 ? 7.742 29.734 12.938 1 89.75 279 PHE B C 1
ATOM 5211 O O . PHE B 1 279 ? 7.812 30.516 11.992 1 89.75 279 PHE B O 1
ATOM 5218 N N . ASN B 1 280 ? 7.473 30.078 14.109 1 83.19 280 ASN B N 1
ATOM 5219 C CA . ASN B 1 280 ? 6.926 31.375 14.461 1 83.19 280 ASN B CA 1
ATOM 5220 C C . ASN B 1 280 ? 7.836 32.5 14 1 83.19 280 ASN B C 1
ATOM 5222 O O . ASN B 1 280 ? 7.363 33.5 13.43 1 83.19 280 ASN B O 1
ATOM 5226 N N . LYS B 1 281 ? 9.062 32.344 14.141 1 83.56 281 LYS B N 1
ATOM 5227 C CA . LYS B 1 281 ? 10 33.438 13.836 1 83.56 281 LYS B CA 1
ATOM 5228 C C . LYS B 1 281 ? 10.148 33.625 12.328 1 83.56 281 LYS B C 1
ATOM 5230 O O . LYS B 1 281 ? 10.625 34.656 11.867 1 83.56 281 LYS B O 1
ATOM 5235 N N . GLN B 1 282 ? 9.562 32.719 11.633 1 85.06 282 GLN B N 1
ATOM 5236 C CA . GLN B 1 282 ? 9.797 32.75 10.195 1 85.06 282 GLN B CA 1
ATOM 5237 C C . GLN B 1 282 ? 8.594 33.312 9.445 1 85.06 282 GLN B C 1
ATOM 5239 O O . GLN B 1 282 ? 8.688 33.688 8.273 1 85.06 282 GLN B O 1
ATOM 5244 N N . LEU B 1 283 ? 7.523 33.469 10.094 1 93 283 LEU B N 1
ATOM 5245 C CA . LEU B 1 283 ? 6.297 33.844 9.406 1 93 283 LEU B CA 1
ATOM 5246 C C . LEU B 1 283 ? 5.844 35.219 9.859 1 93 283 LEU B C 1
ATOM 5248 O O . LEU B 1 283 ? 5.93 35.562 11.047 1 93 283 LEU B O 1
ATOM 5252 N N . ASP B 1 284 ? 5.457 36.062 8.914 1 92.62 284 ASP B N 1
ATOM 5253 C CA . ASP B 1 284 ? 4.926 37.375 9.266 1 92.62 284 ASP B CA 1
ATOM 5254 C C . ASP B 1 284 ? 3.506 37.281 9.82 1 92.62 284 ASP B C 1
ATOM 5256 O O . ASP B 1 284 ? 2.883 36.219 9.734 1 92.62 284 ASP B O 1
ATOM 5260 N N . LYS B 1 285 ? 3.045 38.312 10.383 1 94 285 LYS B N 1
ATOM 5261 C CA . LYS B 1 285 ? 1.772 38.312 11.094 1 94 285 LYS B CA 1
ATOM 5262 C C . LYS B 1 285 ? 0.611 38 10.156 1 94 285 LYS B C 1
ATOM 5264 O O . LYS B 1 285 ? -0.321 37.281 10.547 1 94 285 LYS B O 1
ATOM 5269 N N . GLU B 1 286 ? 0.642 38.5 8.977 1 94.25 286 GLU B N 1
ATOM 5270 C CA . GLU B 1 286 ? -0.437 38.281 8.023 1 94.25 286 GLU B CA 1
ATOM 5271 C C . GLU B 1 286 ? -0.51 36.812 7.605 1 94.25 286 GLU B C 1
ATOM 5273 O O . GLU B 1 286 ? -1.594 36.219 7.566 1 94.25 286 GLU B O 1
ATOM 5278 N N . THR B 1 287 ? 0.623 36.281 7.273 1 94.56 287 THR B N 1
ATOM 5279 C CA . THR B 1 287 ? 0.686 34.844 6.906 1 94.56 287 THR B CA 1
ATOM 5280 C C . THR B 1 287 ? 0.211 33.969 8.055 1 94.56 287 THR B C 1
ATOM 5282 O O . THR B 1 287 ? -0.527 33 7.844 1 94.56 287 THR B O 1
ATOM 5285 N N . LYS B 1 288 ? 0.588 34.281 9.266 1 96.25 288 LYS B N 1
ATOM 5286 C CA . LYS B 1 288 ? 0.168 33.5 10.438 1 96.25 288 LYS B CA 1
ATOM 5287 C C . LYS B 1 288 ? -1.348 33.562 10.617 1 96.25 288 LYS B C 1
ATOM 5289 O O . LYS B 1 288 ? -1.974 32.562 10.938 1 96.25 288 LYS B O 1
ATOM 5294 N N . ALA B 1 289 ? -1.863 34.75 10.43 1 96.38 289 ALA B N 1
ATOM 5295 C CA . ALA B 1 289 ? -3.312 34.906 10.539 1 96.38 289 ALA B CA 1
ATOM 5296 C C . ALA B 1 289 ? -4.035 34.031 9.508 1 96.38 289 ALA B C 1
ATOM 5298 O O . ALA B 1 289 ? -5.047 33.406 9.812 1 96.38 289 ALA B O 1
ATOM 5299 N N . ASP B 1 290 ? -3.525 34.031 8.266 1 96.06 290 ASP B N 1
ATOM 5300 C CA . ASP B 1 290 ? -4.117 33.219 7.207 1 96.06 290 ASP B CA 1
ATOM 5301 C C . ASP B 1 290 ? -4.043 31.719 7.555 1 96.06 290 ASP B C 1
ATOM 5303 O O . ASP B 1 290 ? -5.016 30.984 7.363 1 96.06 290 ASP B O 1
ATOM 5307 N N . ILE B 1 291 ? -2.893 31.328 8.062 1 97.25 291 ILE B N 1
ATOM 5308 C CA . ILE B 1 291 ? -2.695 29.922 8.398 1 97.25 291 ILE B CA 1
ATOM 5309 C C . ILE B 1 291 ? -3.621 29.531 9.547 1 97.25 291 ILE B C 1
ATOM 5311 O O . ILE B 1 291 ? -4.227 28.453 9.531 1 97.25 291 ILE B O 1
ATOM 5315 N N . LYS B 1 292 ? -3.734 30.406 10.562 1 97.75 292 LYS B N 1
ATOM 5316 C CA . LYS B 1 292 ? -4.668 30.156 11.664 1 97.75 292 LYS B CA 1
ATOM 5317 C C . LYS B 1 292 ? -6.09 29.969 11.141 1 97.75 292 LYS B C 1
ATOM 5319 O O . LYS B 1 292 ? -6.781 29.031 11.555 1 97.75 292 LYS B O 1
ATOM 5324 N N . ASN B 1 293 ? -6.496 30.797 10.25 1 97.56 293 ASN B N 1
ATOM 5325 C CA . ASN B 1 293 ? -7.84 30.719 9.688 1 97.56 293 ASN B CA 1
ATOM 5326 C C . ASN B 1 293 ? -8.047 29.406 8.922 1 97.56 293 ASN B C 1
ATOM 5328 O O . ASN B 1 293 ? -9.109 28.781 9.031 1 97.56 293 ASN B O 1
ATOM 5332 N N . VAL B 1 294 ? -7.078 29.031 8.125 1 97.06 294 VAL B N 1
ATOM 5333 C CA . VAL B 1 294 ? -7.23 27.797 7.352 1 97.06 294 VAL B CA 1
ATOM 5334 C C . VAL B 1 294 ? -7.289 26.594 8.297 1 97.06 294 VAL B C 1
ATOM 5336 O O . VAL B 1 294 ? -8.047 25.656 8.07 1 97.06 294 VAL B O 1
ATOM 5339 N N . ILE B 1 295 ? -6.492 26.562 9.367 1 98.12 295 ILE B N 1
ATOM 5340 C CA . ILE B 1 295 ? -6.504 25.469 10.344 1 98.12 295 ILE B CA 1
ATOM 5341 C C . ILE B 1 295 ? -7.898 25.328 10.945 1 98.12 295 ILE B C 1
ATOM 5343 O O . ILE B 1 295 ? -8.445 24.219 11 1 98.12 295 ILE B O 1
ATOM 5347 N N . GLU B 1 296 ? -8.469 26.453 11.375 1 98.38 296 GLU B N 1
ATOM 5348 C CA . GLU B 1 296 ? -9.805 26.453 11.961 1 98.38 296 GLU B CA 1
ATOM 5349 C C . GLU B 1 296 ? -10.859 26.062 10.938 1 98.38 296 GLU B C 1
ATOM 5351 O O . GLU B 1 296 ? -11.805 25.344 11.258 1 98.38 296 GLU B O 1
ATOM 5356 N N . TYR B 1 297 ? -10.688 26.531 9.719 1 97.12 297 TYR B N 1
ATOM 5357 C CA . TYR B 1 297 ? -11.602 26.188 8.641 1 97.12 297 TYR B CA 1
ATOM 5358 C C . TYR B 1 297 ? -11.617 24.688 8.391 1 97.12 297 TYR B C 1
ATOM 5360 O O . TYR B 1 297 ? -12.68 24.078 8.266 1 97.12 297 TYR B O 1
ATOM 5368 N N . VAL B 1 298 ? -10.477 24.172 8.242 1 97.19 298 VAL B N 1
ATOM 5369 C CA . VAL B 1 298 ? -10.359 22.734 7.984 1 97.19 298 VAL B CA 1
ATOM 5370 C C . VAL B 1 298 ? -10.891 21.938 9.18 1 97.19 298 VAL B C 1
ATOM 5372 O O . VAL B 1 298 ? -11.523 20.906 9.008 1 97.19 298 VAL B O 1
ATOM 5375 N N . GLY B 1 299 ? -10.586 22.453 10.453 1 98.19 299 GLY B N 1
ATOM 5376 C CA . GLY B 1 299 ? -11.195 21.828 11.625 1 98.19 299 GLY B CA 1
ATOM 5377 C C . GLY B 1 299 ? -12.711 21.734 11.531 1 98.19 299 GLY B C 1
ATOM 5378 O O . GLY B 1 299 ? -13.289 20.688 11.82 1 98.19 299 GLY B O 1
ATOM 5379 N N . ASP B 1 300 ? -13.336 22.828 11.102 1 97.81 300 ASP B N 1
ATOM 5380 C CA . ASP B 1 300 ? -14.789 22.844 10.93 1 97.81 300 ASP B CA 1
ATOM 5381 C C . ASP B 1 300 ? -15.219 21.875 9.828 1 97.81 300 ASP B C 1
ATOM 5383 O O . ASP B 1 300 ? -16.25 21.219 9.945 1 97.81 300 ASP B O 1
ATOM 5387 N N . ARG B 1 301 ? -14.469 21.828 8.75 1 95.75 301 ARG B N 1
ATOM 5388 C CA . ARG B 1 301 ? -14.781 20.891 7.672 1 95.75 301 ARG B CA 1
ATOM 5389 C C . ARG B 1 301 ? -14.797 19.453 8.18 1 95.75 301 ARG B C 1
ATOM 5391 O O . ARG B 1 301 ? -15.68 18.672 7.82 1 95.75 301 ARG B O 1
ATOM 5398 N N . VAL B 1 302 ? -13.812 19.094 9.023 1 97.44 302 VAL B N 1
ATOM 5399 C CA . VAL B 1 302 ? -13.734 17.75 9.586 1 97.44 302 VAL B CA 1
ATOM 5400 C C . VAL B 1 302 ? -14.93 17.516 10.5 1 97.44 302 VAL B C 1
ATOM 5402 O O . VAL B 1 302 ? -15.594 16.469 10.414 1 97.44 302 VAL B O 1
ATOM 5405 N N . LEU B 1 303 ? -15.227 18.516 11.367 1 98.06 303 LEU B N 1
ATOM 5406 C CA . LEU B 1 303 ? -16.375 18.391 12.25 1 98.06 303 LEU B CA 1
ATOM 5407 C C . LEU B 1 303 ? -17.656 18.125 11.453 1 98.06 303 LEU B C 1
ATOM 5409 O O . LEU B 1 303 ? -18.391 17.188 11.75 1 98.06 303 LEU B O 1
ATOM 5413 N N . MET B 1 304 ? -17.875 18.844 10.461 1 96.81 304 MET B N 1
ATOM 5414 C CA . MET B 1 304 ? -19.078 18.719 9.648 1 96.81 304 MET B CA 1
ATOM 5415 C C . MET B 1 304 ? -19.109 17.375 8.93 1 96.81 304 MET B C 1
ATOM 5417 O O . MET B 1 304 ? -20.188 16.781 8.773 1 96.81 304 MET B O 1
ATOM 5421 N N . GLY B 1 305 ? -18 16.906 8.492 1 95.31 305 GLY B N 1
ATOM 5422 C CA . GLY B 1 305 ? -17.922 15.617 7.828 1 95.31 305 GLY B CA 1
ATOM 5423 C C . GLY B 1 305 ? -18.359 14.469 8.711 1 95.31 305 GLY B C 1
ATOM 5424 O O . GLY B 1 305 ? -18.844 13.445 8.219 1 95.31 305 GLY B O 1
ATOM 5425 N N . PHE B 1 306 ? -18.219 14.641 10.039 1 97.25 306 PHE B N 1
ATOM 5426 C CA . PHE B 1 306 ? -18.625 13.609 10.984 1 97.25 306 PHE B CA 1
ATOM 5427 C C . PHE B 1 306 ? -20.016 13.906 11.555 1 97.25 306 PHE B C 1
ATOM 5429 O O . PHE B 1 306 ? -20.484 13.195 12.445 1 97.25 306 PHE B O 1
ATOM 5436 N N . GLY B 1 307 ? -20.672 15 11.055 1 95.75 307 GLY B N 1
ATOM 5437 C CA . GLY B 1 307 ? -22.047 15.289 11.406 1 95.75 307 GLY B CA 1
ATOM 5438 C C . GLY B 1 307 ? -22.188 16.328 12.508 1 95.75 307 GLY B C 1
ATOM 5439 O O . GLY B 1 307 ? -23.281 16.578 13.008 1 95.75 307 GLY B O 1
ATOM 5440 N N . ASN B 1 308 ? -21.078 16.922 12.961 1 97.81 308 ASN B N 1
ATOM 5441 C CA . ASN B 1 308 ? -21.109 17.953 13.984 1 97.81 308 ASN B CA 1
ATOM 5442 C C . ASN B 1 308 ? -21.375 19.328 13.375 1 97.81 308 ASN B C 1
ATOM 5444 O O . ASN B 1 308 ? -21.359 19.484 12.148 1 97.81 308 ASN B O 1
ATOM 5448 N N . GLN B 1 309 ? -21.641 20.266 14.25 1 97.69 309 GLN B N 1
ATOM 5449 C CA . GLN B 1 309 ? -21.719 21.672 13.852 1 97.69 309 GLN B CA 1
ATOM 5450 C C . GLN B 1 309 ? -20.344 22.328 13.852 1 97.69 309 GLN B C 1
ATOM 5452 O O . GLN B 1 309 ? -19.406 21.828 14.477 1 97.69 309 GLN B O 1
ATOM 5457 N N . LYS B 1 310 ? -20.328 23.375 13.133 1 97.75 310 LYS B N 1
ATOM 5458 C CA . LYS B 1 310 ? -19.109 24.156 13.148 1 97.75 310 LYS B CA 1
ATOM 5459 C C . LYS B 1 310 ? -18.781 24.625 14.562 1 97.75 310 LYS B C 1
ATOM 5461 O O . LYS B 1 310 ? -19.672 24.922 15.352 1 97.75 310 LYS B O 1
ATOM 5466 N N . HIS B 1 311 ? -17.516 24.75 14.797 1 98.31 311 HIS B N 1
ATOM 5467 C CA . HIS B 1 311 ? -17.047 25.219 16.094 1 98.31 311 HIS B CA 1
ATOM 5468 C C . HIS B 1 311 ? -16.281 26.531 15.953 1 98.31 311 HIS B C 1
ATOM 5470 O O . HIS B 1 311 ? -16.453 27.438 16.766 1 98.31 311 HIS B O 1
ATOM 5476 N N . PHE B 1 312 ? -15.5 26.688 14.969 1 98.12 312 PHE B N 1
ATOM 5477 C CA . PHE B 1 312 ? -14.57 27.812 14.844 1 98.12 312 PHE B CA 1
ATOM 5478 C C . PHE B 1 312 ? -15.156 28.906 13.961 1 98.12 312 PHE B C 1
ATOM 5480 O O . PHE B 1 312 ? -14.992 30.094 14.25 1 98.12 312 PHE B O 1
ATOM 5487 N N . HIS B 1 313 ? -15.766 28.625 12.828 1 97.25 313 HIS B N 1
ATOM 5488 C CA . HIS B 1 313 ? -16.484 29.516 11.93 1 97.25 313 HIS B CA 1
ATOM 5489 C C . HIS B 1 313 ? -15.516 30.438 11.195 1 97.25 313 HIS B C 1
ATOM 5491 O O . HIS B 1 313 ? -15.906 31.531 10.758 1 97.25 313 HIS B O 1
ATOM 5497 N N . SER B 1 314 ? -14.281 30.016 11.133 1 95.31 314 SER B N 1
ATOM 5498 C CA . SER B 1 314 ? -13.312 30.781 10.359 1 95.31 314 SER B CA 1
ATOM 5499 C C . SER B 1 314 ? -13.5 30.547 8.859 1 95.31 314 SER B C 1
ATOM 5501 O O . SER B 1 314 ? -13.844 29.438 8.445 1 95.31 314 SER B O 1
ATOM 5503 N N . ALA B 1 315 ? -13.234 31.562 8.039 1 91.31 315 ALA B N 1
ATOM 5504 C CA . ALA B 1 315 ? -13.328 31.453 6.586 1 91.31 315 ALA B CA 1
ATOM 5505 C C . ALA B 1 315 ? -12.008 30.969 5.992 1 91.31 315 ALA B C 1
ATOM 5507 O O . ALA B 1 315 ? -10.945 31.156 6.586 1 91.31 315 ALA B O 1
ATOM 5508 N N . ASN B 1 316 ? -12.102 30.312 4.84 1 90.06 316 ASN B N 1
ATOM 5509 C CA . ASN B 1 316 ? -10.906 29.938 4.094 1 90.06 316 ASN B CA 1
ATOM 5510 C C . ASN B 1 316 ? -10.273 31.141 3.4 1 90.06 316 ASN B C 1
ATOM 5512 O O . ASN B 1 316 ? -10.867 31.734 2.5 1 90.06 316 ASN B O 1
ATOM 5516 N N . PRO B 1 317 ? -9.102 31.422 3.795 1 88.88 317 PRO B N 1
ATOM 5517 C CA . PRO B 1 317 ? -8.469 32.594 3.166 1 88.88 317 PRO B CA 1
ATOM 5518 C C . PRO B 1 317 ? -7.949 32.281 1.761 1 88.88 317 PRO B C 1
ATOM 5520 O O . PRO B 1 317 ? -7.555 33.219 1.035 1 88.88 317 PRO B O 1
ATOM 5523 N N . TYR B 1 318 ? -7.902 31.047 1.384 1 85.56 318 TYR B N 1
ATOM 5524 C CA . TYR B 1 318 ? -7.359 30.641 0.091 1 85.56 318 TYR B CA 1
ATOM 5525 C C . TYR B 1 318 ? -8.469 30.156 -0.838 1 85.56 318 TYR B C 1
ATOM 5527 O O . TYR B 1 318 ? -8.648 28.953 -1.026 1 85.56 318 TYR B O 1
ATOM 5535 N N . ASP B 1 319 ? -9.078 31 -1.499 1 79.06 319 ASP B N 1
ATOM 5536 C CA . ASP B 1 319 ? -10.242 30.719 -2.33 1 79.06 319 ASP B CA 1
ATOM 5537 C C . ASP B 1 319 ? -9.914 29.703 -3.422 1 79.06 319 ASP B C 1
ATOM 5539 O O . ASP B 1 319 ? -10.734 28.844 -3.736 1 79.06 319 ASP B O 1
ATOM 5543 N N . ASN B 1 320 ? -8.828 29.766 -3.926 1 78.5 320 ASN B N 1
ATOM 5544 C CA . ASN B 1 320 ? -8.43 28.906 -5.035 1 78.5 320 ASN B CA 1
ATOM 5545 C C . ASN B 1 320 ? -8.266 27.453 -4.586 1 78.5 320 ASN B C 1
ATOM 5547 O O . ASN B 1 320 ? -8.383 26.531 -5.395 1 78.5 320 ASN B O 1
ATOM 5551 N N . LEU B 1 321 ? -8.016 27.281 -3.328 1 81.81 321 LEU B N 1
ATOM 5552 C CA . LEU B 1 321 ? -7.734 25.938 -2.848 1 81.81 321 LEU B CA 1
ATOM 5553 C C . LEU B 1 321 ? -9.031 25.188 -2.549 1 81.81 321 LEU B C 1
ATOM 5555 O O . LEU B 1 321 ? -9.023 23.953 -2.436 1 81.81 321 LEU B O 1
ATOM 5559 N N . GLU B 1 322 ? -10.102 25.891 -2.469 1 75.62 322 GLU B N 1
ATOM 5560 C CA . GLU B 1 322 ? -11.383 25.25 -2.195 1 75.62 322 GLU B CA 1
ATOM 5561 C C . GLU B 1 322 ? -11.703 24.203 -3.252 1 75.62 322 GLU B C 1
ATOM 5563 O O . GLU B 1 322 ? -12.031 23.062 -2.92 1 75.62 322 GLU B O 1
ATOM 5568 N N . HIS B 1 323 ? -11.492 24.578 -4.457 1 72.81 323 HIS B N 1
ATOM 5569 C CA . HIS B 1 323 ? -11.844 23.688 -5.559 1 72.81 323 HIS B CA 1
ATOM 5570 C C . HIS B 1 323 ? -10.711 22.734 -5.871 1 72.81 323 HIS B C 1
ATOM 5572 O O . HIS B 1 323 ? -10.953 21.594 -6.297 1 72.81 323 HIS B O 1
ATOM 5578 N N . GLU B 1 324 ? -9.625 23.156 -5.535 1 74.62 324 GLU B N 1
ATOM 5579 C CA . GLU B 1 324 ? -8.461 22.375 -5.938 1 74.62 324 GLU B CA 1
ATOM 5580 C C . GLU B 1 324 ? -8.141 21.297 -4.91 1 74.62 324 GLU B C 1
ATOM 5582 O O . GLU B 1 324 ? -7.723 20.188 -5.273 1 74.62 324 GLU B O 1
ATOM 5587 N N . CYS B 1 325 ? -8.438 21.609 -3.629 1 76.38 325 CYS B N 1
ATOM 5588 C CA . CYS B 1 325 ? -7.891 20.703 -2.627 1 76.38 325 CYS B CA 1
ATOM 5589 C C . CYS B 1 325 ? -8.961 20.297 -1.623 1 76.38 325 CYS B C 1
ATOM 5591 O O . CYS B 1 325 ? -8.93 19.188 -1.093 1 76.38 325 CYS B O 1
ATOM 5593 N N . PHE B 1 326 ? -9.977 21.156 -1.434 1 77.62 326 PHE B N 1
ATOM 5594 C CA . PHE B 1 326 ? -10.82 20.922 -0.269 1 77.62 326 PHE B CA 1
ATOM 5595 C C . PHE B 1 326 ? -12.188 20.406 -0.689 1 77.62 326 PHE B C 1
ATOM 5597 O O . PHE B 1 326 ? -13.055 20.172 0.156 1 77.62 326 PHE B O 1
ATOM 5604 N N . GLU B 1 327 ? -12.305 20.156 -2.031 1 70.81 327 GLU B N 1
ATOM 5605 C CA . GLU B 1 327 ? -13.586 19.625 -2.488 1 70.81 327 GLU B CA 1
ATOM 5606 C C . GLU B 1 327 ? -13.805 18.203 -1.982 1 70.81 327 GLU B C 1
ATOM 5608 O O . GLU B 1 327 ? -12.867 17.406 -1.948 1 70.81 327 GLU B O 1
ATOM 5613 N N . ASN B 1 328 ? -14.992 18.094 -1.395 1 63.41 328 ASN B N 1
ATOM 5614 C CA . ASN B 1 328 ? -15.352 16.781 -0.864 1 63.41 328 ASN B CA 1
ATOM 5615 C C . ASN B 1 328 ? -15.391 15.719 -1.962 1 63.41 328 ASN B C 1
ATOM 5617 O O . ASN B 1 328 ? -16 15.93 -3.01 1 63.41 328 ASN B O 1
ATOM 5621 N N . VAL B 1 329 ? -14.617 14.828 -1.806 1 56.69 329 VAL B N 1
ATOM 5622 C CA . VAL B 1 329 ? -14.523 13.805 -2.838 1 56.69 329 VAL B CA 1
ATOM 5623 C C . VAL B 1 329 ? -15.594 12.742 -2.613 1 56.69 329 VAL B C 1
ATOM 5625 O O . VAL B 1 329 ? -15.914 11.969 -3.521 1 56.69 329 VAL B O 1
ATOM 5628 N N . ILE B 1 330 ? -16.125 12.641 -1.393 1 54.22 330 ILE B N 1
ATOM 5629 C CA . ILE B 1 330 ? -17.125 11.602 -1.163 1 54.22 330 ILE B CA 1
ATOM 5630 C C . ILE B 1 330 ? -18.531 12.195 -1.274 1 54.22 330 ILE B C 1
ATOM 5632 O O . ILE B 1 330 ? -18.859 13.164 -0.59 1 54.22 330 ILE B O 1
ATOM 5636 N N . PRO B 1 331 ? -19.266 11.805 -2.355 1 46.38 331 PRO B N 1
ATOM 5637 C CA . PRO B 1 331 ? -20.625 12.336 -2.492 1 46.38 331 PRO B CA 1
ATOM 5638 C C . PRO B 1 331 ? -21.422 12.25 -1.193 1 46.38 331 PRO B C 1
ATOM 5640 O O . PRO B 1 331 ? -21.297 11.273 -0.448 1 46.38 331 PRO B O 1
ATOM 5643 N N . LYS B 1 332 ? -21.891 13.391 -0.7 1 44.12 332 LYS B N 1
ATOM 5644 C CA . LYS B 1 332 ? -22.844 13.43 0.412 1 44.12 332 LYS B CA 1
ATOM 5645 C C . LYS B 1 332 ? -24 12.461 0.175 1 44.12 332 LYS B C 1
ATOM 5647 O O . LYS B 1 332 ? -24.594 12.453 -0.906 1 44.12 332 LYS B O 1
ATOM 5652 N N . THR B 1 333 ? -24.016 11.367 0.808 1 37.75 333 THR B N 1
ATOM 5653 C CA . THR B 1 333 ? -25.297 10.664 0.809 1 37.75 333 THR B CA 1
ATOM 5654 C C . THR B 1 333 ? -26.438 11.641 1.031 1 37.75 333 THR B C 1
ATOM 5656 O O . THR B 1 333 ? -26.469 12.352 2.037 1 37.75 333 THR B O 1
ATOM 5659 N N . GLU B 1 334 ? -27 12.211 -0.007 1 34.56 334 GLU B N 1
ATOM 5660 C CA . GLU B 1 334 ? -28.281 12.875 0.249 1 34.56 334 GLU B CA 1
ATOM 5661 C C . GLU B 1 334 ? -29.078 12.125 1.309 1 34.56 334 GLU B C 1
ATOM 5663 O O . GLU B 1 334 ? -29.234 10.906 1.228 1 34.56 334 GLU B O 1
ATOM 5668 N N . SER B 1 335 ? -29.141 12.523 2.586 1 31.89 335 SER B N 1
ATOM 5669 C CA . SER B 1 335 ? -30.359 12.07 3.246 1 31.89 335 SER B CA 1
ATOM 5670 C C . SER B 1 335 ? -31.5 11.906 2.25 1 31.89 335 SER B C 1
ATOM 5672 O O . SER B 1 335 ? -31.531 12.594 1.228 1 31.89 335 SER B O 1
ATOM 5674 N N . SER B 1 336 ? -32.344 10.781 2.207 1 32.69 336 SER B N 1
ATOM 5675 C CA . SER B 1 336 ? -33.531 10.461 1.45 1 32.69 336 SER B CA 1
ATOM 5676 C C . SER B 1 336 ? -34.406 11.703 1.227 1 32.69 336 SER B C 1
ATOM 5678 O O . SER B 1 336 ? -35.469 11.617 0.625 1 32.69 336 SER B O 1
ATOM 5680 N N . ASP B 1 337 ? -34.281 12.82 1.861 1 28.22 337 ASP B N 1
ATOM 5681 C CA . ASP B 1 337 ? -35.469 13.57 1.484 1 28.22 337 ASP B CA 1
ATOM 5682 C C . ASP B 1 337 ? -35.375 14.078 0.049 1 28.22 337 ASP B C 1
ATOM 5684 O O . ASP B 1 337 ? -36.375 14.219 -0.638 1 28.22 337 ASP B O 1
ATOM 5688 N N . SER B 1 338 ? -34.5 15.008 -0.319 1 28.61 338 SER B N 1
ATOM 5689 C CA . SER B 1 338 ? -34.812 15.727 -1.545 1 28.61 338 SER B CA 1
ATOM 5690 C C . SER B 1 338 ? -34.406 14.93 -2.779 1 28.61 338 SER B C 1
ATOM 5692 O O . SER B 1 338 ? -33.281 14.43 -2.855 1 28.61 338 SER B O 1
ATOM 5694 N N . GLN B 1 339 ? -35.344 14.477 -3.734 1 27.69 339 GLN B N 1
ATOM 5695 C CA . GLN B 1 339 ? -35.625 13.836 -5.016 1 27.69 339 GLN B CA 1
ATOM 5696 C C . GLN B 1 339 ? -34.75 14.398 -6.117 1 27.69 339 GLN B C 1
ATOM 5698 O O . GLN B 1 339 ? -35.031 14.242 -7.305 1 27.69 339 GLN B O 1
ATOM 5703 N N . ASN B 1 340 ? -33.875 15.305 -5.965 1 26.7 340 ASN B N 1
ATOM 5704 C CA . ASN B 1 340 ? -33.438 15.797 -7.262 1 26.7 340 ASN B CA 1
ATOM 5705 C C . ASN B 1 340 ? -32.625 14.742 -8.016 1 26.7 340 ASN B C 1
ATOM 5707 O O . ASN B 1 340 ? -31.594 14.258 -7.512 1 26.7 340 ASN B O 1
ATOM 5711 N N . THR B 1 341 ? -33.219 14.102 -9.086 1 26.39 341 THR B N 1
ATOM 5712 C CA . THR B 1 341 ? -32.969 13.188 -10.195 1 26.39 341 THR B CA 1
ATOM 5713 C C . THR B 1 341 ? -31.734 13.648 -10.992 1 26.39 341 THR B C 1
ATOM 5715 O O . THR B 1 341 ? -31.844 14.531 -11.844 1 26.39 341 THR B O 1
ATOM 5718 N N . THR B 1 342 ? -30.703 14.172 -10.508 1 27.31 342 THR B N 1
ATOM 5719 C CA . THR B 1 342 ? -29.781 14.461 -11.594 1 27.31 342 THR B CA 1
ATOM 5720 C C . THR B 1 342 ? -29.5 13.211 -12.414 1 27.31 342 THR B C 1
ATOM 5722 O O . THR B 1 342 ? -29.125 12.164 -11.867 1 27.31 342 THR B O 1
ATOM 5725 N N . LYS B 1 343 ? -29.891 13.148 -13.711 1 24.39 343 LYS B N 1
ATOM 5726 C CA . LYS B 1 343 ? -29.844 12.25 -14.859 1 24.39 343 LYS B CA 1
ATOM 5727 C C . LYS B 1 343 ? -28.406 11.797 -15.148 1 24.39 343 LYS B C 1
ATOM 5729 O O . LYS B 1 343 ? -27.594 12.586 -15.625 1 24.39 343 LYS B O 1
ATOM 5734 N N . PHE B 1 344 ? -27.75 11.109 -14.297 1 23.28 344 PHE B N 1
ATOM 5735 C CA . PHE B 1 344 ? -26.656 10.367 -14.914 1 23.28 344 PHE B CA 1
ATOM 5736 C C . PHE B 1 344 ? -27.125 9.641 -16.156 1 23.28 344 PHE B C 1
ATOM 5738 O O . PHE B 1 344 ? -28.188 9.016 -16.156 1 23.28 344 PHE B O 1
ATOM 5745 N N . SER B 1 345 ? -26.875 10.125 -17.391 1 25.41 345 SER B N 1
ATOM 5746 C CA . SER B 1 345 ? -27.25 9.5 -18.656 1 25.41 345 SER B CA 1
ATOM 5747 C C . SER B 1 345 ? -27.234 7.98 -18.547 1 25.41 345 SER B C 1
ATOM 5749 O O . SER B 1 345 ? -26.406 7.41 -17.828 1 25.41 345 SER B O 1
ATOM 5751 N N . LYS B 1 346 ? -28.406 7.34 -18.984 1 24.77 346 LYS B N 1
ATOM 5752 C CA . LYS B 1 346 ? -28.891 5.977 -1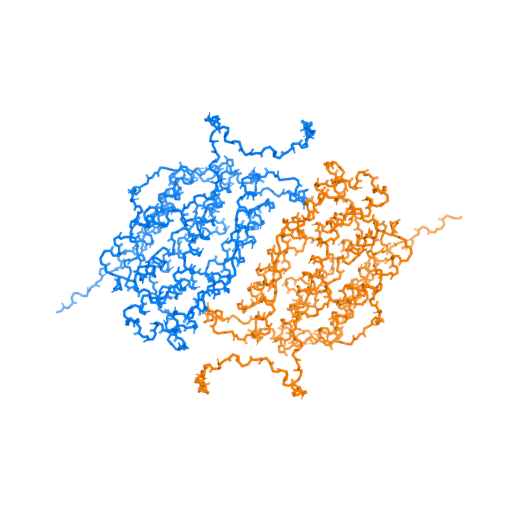9.172 1 24.77 346 LYS B CA 1
ATOM 5753 C C . LYS B 1 346 ? -27.828 5.09 -19.797 1 24.77 346 LYS B C 1
ATOM 5755 O O . LYS B 1 346 ? -27.578 5.176 -21 1 24.77 346 LYS B O 1
ATOM 5760 N N . THR B 1 347 ? -26.609 4.898 -19.438 1 23.66 347 THR B N 1
ATOM 5761 C CA . THR B 1 347 ? -26.125 3.668 -20.062 1 23.66 347 THR B CA 1
ATOM 5762 C C . THR B 1 347 ? -27.141 2.539 -19.875 1 23.66 347 THR B C 1
ATOM 5764 O O . THR B 1 347 ? -27.75 2.416 -18.797 1 23.66 347 THR B O 1
ATOM 5767 N N . GLU B 1 348 ? -27.672 1.884 -20.984 1 26.03 348 GLU B N 1
ATOM 5768 C CA . GLU B 1 348 ? -28.625 0.792 -21.078 1 26.03 348 GLU B CA 1
ATOM 5769 C C . GLU B 1 348 ? -28.469 -0.189 -19.922 1 26.03 348 GLU B C 1
ATOM 5771 O O . GLU B 1 348 ? -27.359 -0.683 -19.672 1 26.03 348 GLU B O 1
ATOM 5776 N N . LYS B 1 349 ? -29.328 -0.164 -19 1 27.23 349 LYS B N 1
ATOM 5777 C CA . LYS B 1 349 ? -29.672 -1.086 -17.922 1 27.23 349 LYS B CA 1
ATOM 5778 C C . LYS B 1 349 ? -29.75 -2.523 -18.438 1 27.23 349 LYS B C 1
ATOM 5780 O O . LYS B 1 349 ? -30.625 -2.871 -19.219 1 27.23 349 LYS B O 1
ATOM 5785 N N . ILE B 1 350 ? -28.719 -3.258 -18.703 1 22.81 350 ILE B N 1
ATOM 5786 C CA . ILE B 1 350 ? -29.078 -4.672 -18.75 1 22.81 350 ILE B CA 1
ATOM 5787 C C . ILE B 1 350 ? -29.828 -5.062 -17.484 1 22.81 350 ILE B C 1
ATOM 5789 O O . ILE B 1 350 ? -29.375 -4.781 -16.375 1 22.81 350 ILE B O 1
ATOM 5793 N N . ALA B 1 351 ? -31.156 -5.289 -17.469 1 24.38 351 ALA B N 1
ATOM 5794 C CA . ALA B 1 351 ? -32.125 -5.863 -16.547 1 24.38 351 ALA B CA 1
ATOM 5795 C C . ALA B 1 351 ? -31.516 -6.984 -15.719 1 24.38 351 ALA B C 1
ATOM 5797 O O . ALA B 1 351 ? -31.219 -8.062 -16.234 1 24.38 351 ALA B O 1
ATOM 5798 N N . ALA B 1 352 ? -30.641 -6.707 -14.836 1 25.34 352 ALA B N 1
ATOM 5799 C CA . ALA B 1 352 ? -30.328 -7.762 -13.875 1 25.34 352 ALA B CA 1
ATOM 5800 C C . ALA B 1 352 ? -31.578 -8.211 -13.125 1 25.34 352 ALA B C 1
ATOM 5802 O O . ALA B 1 352 ? -32.344 -7.379 -12.617 1 25.34 352 ALA B O 1
ATOM 5803 N N . SER B 1 353 ? -32.156 -9.336 -13.336 1 25.45 353 SER B N 1
ATOM 5804 C CA . SER B 1 353 ? -33.188 -10.062 -12.602 1 25.45 353 SER B CA 1
ATOM 5805 C C . SER B 1 353 ? -32.938 -9.992 -11.102 1 25.45 353 SER B C 1
ATOM 5807 O O . SER B 1 353 ? -31.797 -10.07 -10.641 1 25.45 353 SER B O 1
ATOM 5809 N N . GLU B 1 354 ? -33.719 -9.367 -10.297 1 28.28 354 GLU B N 1
ATOM 5810 C CA . GLU B 1 354 ? -33.938 -9.227 -8.867 1 28.28 354 GLU B CA 1
ATOM 5811 C C . GLU B 1 354 ? -33.938 -10.594 -8.172 1 28.28 354 GLU B C 1
ATOM 5813 O O . GLU B 1 354 ? -34.875 -11.359 -8.297 1 28.28 354 GLU B O 1
ATOM 5818 N N . ILE B 1 355 ? -32.844 -11.375 -8.039 1 26.27 355 ILE B N 1
ATOM 5819 C CA . ILE B 1 355 ? -32.969 -12.57 -7.215 1 26.27 355 ILE B CA 1
ATOM 5820 C C . ILE B 1 355 ? -33.25 -12.172 -5.766 1 26.27 355 ILE B C 1
ATOM 5822 O O . ILE B 1 355 ? -32.438 -11.469 -5.152 1 26.27 355 ILE B O 1
ATOM 5826 N N . SER B 1 356 ? -34.469 -11.977 -5.293 1 26.45 356 SER B N 1
ATOM 5827 C CA . SER B 1 356 ? -35.031 -11.758 -3.959 1 26.45 356 SER B CA 1
ATOM 5828 C C . SER B 1 356 ? -34.531 -12.797 -2.971 1 26.45 356 SER B C 1
ATOM 5830 O O . SER B 1 356 ? -34.75 -13.992 -3.139 1 26.45 356 SER B O 1
ATOM 5832 N N . PHE B 1 357 ? -33.375 -12.734 -2.406 1 24.78 357 PHE B N 1
ATOM 5833 C CA . PHE B 1 357 ? -32.906 -13.625 -1.354 1 24.78 357 PHE B CA 1
ATOM 5834 C C . PHE B 1 357 ? -33.688 -13.414 -0.069 1 24.78 357 PHE B C 1
ATOM 5836 O O . PHE B 1 357 ? -33.25 -12.68 0.819 1 24.78 357 PHE B O 1
ATOM 5843 N N . ASP B 1 358 ? -35 -13.273 -0 1 25.62 358 ASP B N 1
ATOM 5844 C CA . ASP B 1 358 ? -35.75 -13.133 1.246 1 25.62 358 ASP B CA 1
ATOM 5845 C C . ASP B 1 358 ? -35.531 -14.336 2.16 1 25.62 358 ASP B C 1
ATOM 5847 O O . ASP B 1 358 ? -36.125 -14.414 3.246 1 25.62 358 ASP B O 1
ATOM 5851 N N . ASP B 1 359 ? -35.125 -15.633 1.771 1 25.92 359 ASP B N 1
ATOM 5852 C CA . ASP B 1 359 ? -35.562 -16.672 2.695 1 25.92 359 ASP B CA 1
ATOM 5853 C C . ASP B 1 359 ? -34.781 -16.594 4.016 1 25.92 359 ASP B C 1
ATOM 5855 O O . ASP B 1 359 ? -33.625 -16.25 4.031 1 25.92 359 ASP B O 1
ATOM 5859 N N . GLU B 1 360 ? -35.531 -16.641 5.23 1 26.08 360 GLU B N 1
ATOM 5860 C CA . GLU B 1 360 ? -35.438 -16.797 6.68 1 26.08 360 GLU B CA 1
ATOM 5861 C C . GLU B 1 360 ? -34.5 -17.938 7.062 1 26.08 360 GLU B C 1
ATOM 5863 O O . GLU B 1 360 ? -34.188 -18.125 8.242 1 26.08 360 GLU B O 1
ATOM 5868 N N . PHE B 1 361 ? -33.25 -18.219 6.621 1 22.67 361 PHE B N 1
ATOM 5869 C CA . PHE B 1 361 ? -32.719 -19.297 7.457 1 22.67 361 PHE B CA 1
ATOM 5870 C C . PHE B 1 361 ? -32.312 -18.766 8.82 1 22.67 361 PHE B C 1
ATOM 5872 O O . PHE B 1 361 ? -31.844 -17.625 8.93 1 22.67 361 PHE B O 1
#

pLDDT: mean 83.84, std 22.37, range [22.09, 98.69]

Nearest PDB structures (foldseek):
  4djn-assembly1_B  TM=9.369E-01  e=4.703E-16  Homo sapiens
  3olj-assembly1_D  TM=9.151E-01  e=6.845E-16  Homo sapiens
  3vpm-assembly1_B  TM=9.214E-01  e=1.280E-15  Homo sapiens
  3vpo-assembly1_B  TM=9.074E-01  e=1.227E-15  Homo sapiens
  3vpn-assembly1_B  TM=9.076E-01  e=4.113E-15  Homo sapiens